Protein AF-A0A1V2RD43-F1 (afdb_monomer_lite)

Secondary structure (DSSP, 8-state):
-PPPHHHHHHHHHHHHHSS-TT-EEEEETTEEEETTTTEEHHHHHHHHHHHTSS---HHHHHT-HHHHHHHHHHHHHHHHHHHHHHHHHHHHHHS-GGGGG--PEETTEEEHHHHHHHHHHHHHHS-TTTSGGG---------------HHHHHHHTTS-HHHHHH-HHHHHHHHHHHHTT--HHHHHHHHHHSHHHHHS-HHHHHHHHHHHH-HHHHHHHHHHHHHHHHHHHHHHT-TT--HHHHHHHHHHHHTT---HHHHHHHHHTT---BTTB--THHHHHHHHHHHHHHHTT----HHHHHHHHHHHHTTSS-HHHHHHHHHHHHHHHTGGGHHHHHTT--HHHHHHHHHHHHHHHHT--GGG--TTT-HHHHHHHH--TTSPPPPHHHHHHHHHTSTTGGGSHHHHHHHHHHHHHHHHHTTS--

Radius of gyration: 42.92 Å; chains: 1; bounding box: 103×57×120 Å

Structure (mmCIF, N/CA/C/O backbone):
data_AF-A0A1V2RD43-F1
#
_entry.id   AF-A0A1V2RD43-F1
#
loop_
_atom_site.group_PDB
_atom_site.id
_atom_site.type_symbol
_atom_site.label_atom_id
_atom_site.label_alt_id
_atom_site.label_comp_id
_atom_site.label_asym_id
_atom_site.label_entity_id
_atom_site.label_seq_id
_atom_site.pdbx_PDB_ins_code
_atom_site.Cartn_x
_atom_site.Cartn_y
_atom_site.Cartn_z
_atom_site.occupancy
_atom_site.B_iso_or_equiv
_atom_site.auth_seq_id
_atom_site.auth_comp_id
_atom_site.auth_asym_id
_atom_site.auth_atom_id
_atom_site.pdbx_PDB_model_num
ATOM 1 N N . MET A 1 1 ? -44.936 -37.702 46.315 1.00 57.03 1 MET A N 1
ATOM 2 C CA . MET A 1 1 ? -45.041 -36.290 46.750 1.00 57.03 1 MET A CA 1
ATOM 3 C C . MET A 1 1 ? -44.892 -35.386 45.538 1.00 57.03 1 MET A C 1
ATOM 5 O O . MET A 1 1 ? -44.078 -35.695 44.676 1.00 57.03 1 MET A O 1
ATOM 9 N N . ALA A 1 2 ? -45.685 -34.318 45.440 1.00 78.88 2 ALA A N 1
ATOM 10 C CA . ALA A 1 2 ? -45.526 -33.329 44.375 1.00 78.88 2 ALA A CA 1
ATOM 11 C C . ALA A 1 2 ? -44.247 -32.501 44.610 1.00 78.88 2 ALA A C 1
ATOM 13 O O . ALA A 1 2 ? -43.992 -32.081 45.736 1.00 78.88 2 ALA A O 1
ATOM 14 N N . ILE A 1 3 ? -43.444 -32.287 43.562 1.00 87.56 3 ILE A N 1
ATOM 15 C CA . ILE A 1 3 ? -42.228 -31.458 43.619 1.00 87.56 3 ILE A CA 1
ATOM 16 C C . ILE A 1 3 ? -42.636 -29.996 43.838 1.00 87.56 3 ILE A C 1
ATOM 18 O O . ILE A 1 3 ? -43.467 -29.464 43.102 1.00 87.56 3 ILE A O 1
ATOM 22 N N . THR A 1 4 ? -42.036 -29.335 44.825 1.00 93.19 4 THR A N 1
ATOM 23 C CA . THR A 1 4 ? -42.222 -27.898 45.066 1.00 93.19 4 THR A CA 1
ATOM 24 C C . THR A 1 4 ? -41.357 -27.057 44.123 1.00 93.19 4 THR A C 1
ATOM 26 O O . THR A 1 4 ? -40.334 -27.516 43.610 1.00 93.19 4 THR A O 1
ATOM 29 N N . PHE A 1 5 ? -41.728 -25.789 43.920 1.00 90.81 5 PHE A N 1
ATOM 30 C CA . PHE A 1 5 ? -40.916 -24.873 43.113 1.00 90.81 5 PHE A CA 1
ATOM 31 C C . PHE A 1 5 ? -39.503 -24.684 43.686 1.00 90.81 5 PHE A C 1
ATOM 33 O O . PHE A 1 5 ? -38.558 -24.584 42.914 1.00 90.81 5 PHE A O 1
ATOM 40 N N . GLU A 1 6 ? -39.333 -24.682 45.012 1.00 91.25 6 GLU A N 1
ATOM 41 C CA . GLU A 1 6 ? -38.007 -24.527 45.631 1.00 91.25 6 GLU A CA 1
ATOM 42 C C . GLU A 1 6 ? -37.110 -25.743 45.377 1.00 91.25 6 GLU A C 1
ATOM 44 O O . GLU A 1 6 ? -35.952 -25.581 44.997 1.00 91.25 6 GLU A O 1
ATOM 49 N N . GLN A 1 7 ? -37.657 -26.959 45.487 1.00 91.94 7 GLN A N 1
ATOM 50 C CA . GLN A 1 7 ? -36.938 -28.184 45.119 1.00 91.94 7 GLN A CA 1
ATOM 51 C C . GLN A 1 7 ? -36.533 -28.169 43.640 1.00 91.94 7 GLN A C 1
ATOM 53 O O . GLN A 1 7 ? -35.406 -28.515 43.294 1.00 91.94 7 GLN A O 1
ATOM 58 N N . PHE A 1 8 ? -37.431 -27.726 42.759 1.00 95.19 8 PHE A N 1
ATOM 59 C CA . PHE A 1 8 ? -37.140 -27.579 41.335 1.00 95.19 8 PHE A CA 1
ATOM 60 C C . PHE A 1 8 ? -36.074 -26.516 41.049 1.00 95.19 8 PHE A C 1
ATOM 62 O O . PHE A 1 8 ? -35.150 -26.759 40.277 1.00 95.19 8 PHE A O 1
ATOM 69 N N . PHE A 1 9 ? -36.174 -25.348 41.679 1.00 94.19 9 PHE A N 1
ATOM 70 C CA . PHE A 1 9 ? -35.239 -24.243 41.493 1.00 94.19 9 PHE A CA 1
ATOM 71 C C . PHE A 1 9 ? -33.820 -24.627 41.937 1.00 94.19 9 PHE A C 1
ATOM 73 O O . PHE A 1 9 ? -32.858 -24.408 41.198 1.00 94.19 9 PHE A O 1
ATOM 80 N N . ALA A 1 10 ? -33.703 -25.296 43.088 1.00 88.81 10 ALA A N 1
ATOM 81 C CA . ALA A 1 10 ? -32.446 -25.867 43.561 1.00 88.81 10 ALA A CA 1
ATOM 82 C C . ALA A 1 10 ? -31.910 -26.961 42.617 1.00 88.81 10 ALA A C 1
ATOM 84 O O . ALA A 1 10 ? -30.711 -27.006 42.337 1.00 88.81 10 ALA A O 1
ATOM 85 N N . ALA A 1 11 ? -32.786 -27.809 42.068 1.00 92.50 11 ALA A N 1
ATOM 86 C CA . ALA A 1 11 ? -32.390 -28.840 41.113 1.00 92.50 11 ALA A CA 1
ATOM 87 C C . ALA A 1 11 ? -31.818 -28.267 39.808 1.00 92.50 11 ALA A C 1
ATOM 89 O O . ALA A 1 11 ? -30.848 -28.819 39.290 1.00 92.50 11 ALA A O 1
ATOM 90 N N . ILE A 1 12 ? -32.357 -27.148 39.303 1.00 96.06 12 ILE A N 1
ATOM 91 C CA . ILE A 1 12 ? -31.787 -26.453 38.138 1.00 96.06 12 ILE A CA 1
ATOM 92 C C . ILE A 1 12 ? -30.367 -25.968 38.453 1.00 96.06 12 ILE A C 1
ATOM 94 O O . ILE A 1 12 ? -29.452 -26.260 37.693 1.00 96.06 12 ILE A O 1
ATOM 98 N N . ALA A 1 13 ? -30.141 -25.298 39.587 1.00 91.25 13 ALA A N 1
ATOM 99 C CA . ALA A 1 13 ? -28.796 -24.840 39.962 1.00 91.25 13 ALA A CA 1
ATOM 100 C C . ALA A 1 13 ? -27.775 -25.988 40.078 1.00 91.25 13 ALA A C 1
ATOM 102 O O . ALA A 1 13 ? -26.621 -25.865 39.650 1.00 91.25 13 ALA A O 1
ATOM 103 N N . GLN A 1 14 ? -28.203 -27.119 40.647 1.00 86.56 14 GLN A N 1
ATOM 104 C CA . GLN A 1 14 ? -27.378 -28.319 40.759 1.00 86.56 14 GLN A CA 1
ATOM 105 C C . GLN A 1 14 ? -27.040 -28.895 39.377 1.00 86.56 14 GLN A C 1
ATOM 107 O O . GLN A 1 14 ? -25.880 -29.209 39.120 1.00 86.56 14 GLN A O 1
ATOM 112 N N . GLN A 1 15 ? -28.037 -29.019 38.497 1.00 91.38 15 GLN A N 1
ATOM 113 C CA . GLN A 1 15 ? -27.883 -29.583 37.155 1.00 91.38 15 GLN A CA 1
ATOM 114 C C . GLN A 1 15 ? -27.031 -28.695 36.235 1.00 91.38 15 GLN A C 1
ATOM 116 O O . GLN A 1 15 ? -26.248 -29.220 35.448 1.00 91.38 15 GLN A O 1
ATOM 121 N N . GLU A 1 16 ? -27.192 -27.373 36.315 1.00 87.62 16 GLU A N 1
ATOM 122 C CA . GLU A 1 16 ? -26.570 -26.420 35.389 1.00 87.62 16 GLU A CA 1
ATOM 123 C C . GLU A 1 16 ? -25.089 -26.172 35.688 1.00 87.62 16 GLU A C 1
ATOM 125 O O . GLU A 1 16 ? -24.267 -26.098 34.775 1.00 87.62 16 GLU A O 1
ATOM 130 N N . SER A 1 17 ? -24.711 -26.037 36.963 1.00 87.00 17 SER A N 1
ATOM 131 C CA . SER A 1 17 ? -23.317 -25.715 37.301 1.00 87.00 17 SER A CA 1
ATOM 132 C C . SER A 1 17 ? -22.784 -26.334 38.589 1.00 87.00 17 SER A C 1
ATOM 134 O O . SER A 1 17 ? -21.618 -26.096 38.936 1.00 87.00 17 SER A O 1
ATOM 136 N N . GLY A 1 18 ? -23.605 -27.111 39.301 1.00 81.75 18 GLY A N 1
ATOM 137 C CA . GLY A 1 18 ? -23.295 -27.557 40.657 1.00 81.75 18 GLY A CA 1
ATOM 138 C C . GLY A 1 18 ? -23.283 -26.397 41.656 1.00 81.75 18 GLY A C 1
ATOM 139 O O . GLY A 1 18 ? -22.400 -26.335 42.504 1.00 81.75 18 GLY A O 1
ATOM 140 N N . ASN A 1 19 ? -24.227 -25.454 41.536 1.00 82.31 19 ASN A N 1
ATOM 141 C CA . ASN A 1 19 ? -24.380 -24.273 42.402 1.00 82.31 19 ASN A CA 1
ATOM 142 C C . ASN A 1 19 ? -23.276 -23.195 42.317 1.00 82.31 19 ASN A C 1
ATOM 144 O O . ASN A 1 19 ? -23.190 -22.326 43.186 1.00 82.31 19 ASN A O 1
ATOM 148 N N . ARG A 1 20 ? -22.441 -23.192 41.274 1.00 76.69 20 ARG A N 1
ATOM 149 C CA . ARG A 1 20 ? -21.313 -22.251 41.142 1.00 76.69 20 ARG A CA 1
ATOM 150 C C . ARG A 1 20 ? -21.719 -20.944 40.457 1.00 76.69 20 ARG A C 1
ATOM 152 O O . ARG A 1 20 ? -22.006 -20.938 39.261 1.00 76.69 20 ARG A O 1
ATOM 159 N N . TYR A 1 21 ? -21.670 -19.823 41.182 1.00 76.56 21 TYR A N 1
ATOM 160 C CA . TYR A 1 21 ? -21.991 -18.483 40.651 1.00 76.56 21 TYR A CA 1
ATOM 161 C C . TYR A 1 21 ? -20.994 -17.950 39.616 1.00 76.56 21 TYR A C 1
ATOM 163 O O . TYR A 1 21 ? -21.361 -17.110 38.802 1.00 76.56 21 TYR A O 1
ATOM 171 N N . ASN A 1 22 ? -19.757 -18.445 39.618 1.00 79.12 22 ASN A N 1
ATOM 172 C CA . ASN A 1 22 ? -18.700 -18.059 38.681 1.00 79.12 22 ASN A CA 1
ATOM 173 C C . ASN A 1 22 ? -18.552 -19.032 37.495 1.00 79.12 22 ASN A C 1
ATOM 175 O O . ASN A 1 22 ? -17.579 -18.945 36.749 1.00 79.12 22 ASN A O 1
ATOM 179 N N . ALA A 1 23 ? -19.485 -19.974 37.314 1.00 75.00 23 ALA A N 1
ATOM 180 C CA . ALA A 1 23 ? -19.407 -20.949 36.233 1.00 75.00 23 ALA A CA 1
ATOM 181 C C . ALA A 1 23 ? -19.591 -20.296 34.857 1.00 75.00 23 ALA A C 1
ATOM 183 O O . ALA A 1 23 ? -20.536 -19.541 34.628 1.00 75.00 23 ALA A O 1
ATOM 184 N N . VAL A 1 24 ? -18.718 -20.648 33.916 1.00 85.00 24 VAL A N 1
ATOM 185 C CA . VAL A 1 24 ? -18.815 -20.237 32.513 1.00 85.00 24 VAL A CA 1
ATOM 186 C C . VAL A 1 24 ? -18.937 -21.491 31.660 1.00 85.00 24 VAL A C 1
ATOM 188 O O . VAL A 1 24 ? -18.033 -22.325 31.641 1.00 85.00 24 VAL A O 1
ATOM 191 N N . GLY A 1 25 ? -20.073 -21.629 30.985 1.00 77.00 25 GLY A N 1
ATOM 192 C CA . GLY A 1 25 ? -20.389 -22.788 30.162 1.00 77.00 25 GLY A CA 1
ATOM 193 C C . GLY A 1 25 ? -19.704 -22.778 28.794 1.00 77.00 25 GLY A C 1
ATOM 194 O O . GLY A 1 25 ? -19.036 -21.800 28.416 1.00 77.00 25 GLY A O 1
ATOM 195 N N . PRO A 1 26 ? -19.885 -23.860 28.016 1.00 74.06 26 PRO A N 1
ATOM 196 C CA . PRO A 1 26 ? -19.388 -23.941 26.651 1.00 74.06 26 PRO A CA 1
ATOM 197 C C . PRO A 1 26 ? -20.049 -22.889 25.749 1.00 74.06 26 PRO A C 1
ATOM 199 O O . PRO A 1 26 ? -21.160 -22.414 25.997 1.00 74.06 26 PRO A O 1
ATOM 202 N N . GLN A 1 27 ? -19.354 -22.524 24.673 1.00 79.62 27 GLN A N 1
ATOM 203 C CA . GLN A 1 27 ? -19.938 -21.710 23.611 1.00 79.62 27 GLN A CA 1
ATOM 204 C C . GLN A 1 27 ? -20.939 -22.564 22.827 1.00 79.62 27 GLN A C 1
ATOM 206 O O . GLN A 1 27 ? -20.577 -23.617 22.307 1.00 79.62 27 GLN A O 1
ATOM 211 N N . THR A 1 28 ? -22.181 -22.098 22.708 1.00 71.81 28 THR A N 1
ATOM 212 C CA . THR A 1 28 ? -23.201 -22.730 21.859 1.00 71.81 28 THR A CA 1
ATOM 213 C C . THR A 1 28 ? -23.517 -21.839 20.659 1.00 71.81 28 THR A C 1
ATOM 215 O O . THR A 1 28 ? -23.167 -20.656 20.641 1.00 71.81 28 THR A O 1
ATOM 218 N N . ARG A 1 29 ? -24.266 -22.361 19.680 1.00 70.62 29 ARG A N 1
ATOM 219 C CA . ARG A 1 29 ? -24.803 -21.552 18.567 1.00 70.62 29 ARG A CA 1
ATOM 220 C C . ARG A 1 29 ? -25.735 -20.412 19.012 1.00 70.62 29 ARG A C 1
ATOM 222 O O . ARG A 1 29 ? -26.013 -19.520 18.224 1.00 70.62 29 ARG A O 1
ATOM 229 N N . TYR A 1 30 ? -26.217 -20.449 20.256 1.00 64.75 30 TYR A N 1
ATOM 230 C CA . TYR A 1 30 ? -27.111 -19.449 20.848 1.00 64.75 30 TYR A CA 1
ATOM 231 C C . TYR A 1 30 ? -26.396 -18.512 21.833 1.00 64.75 30 TYR A C 1
ATOM 233 O O . TYR A 1 30 ? -27.034 -17.687 22.483 1.00 64.75 30 TYR A O 1
ATOM 241 N N . GLY A 1 31 ? -25.072 -18.635 21.953 1.00 71.81 31 GLY A N 1
ATOM 242 C CA . GLY A 1 31 ? -24.242 -17.862 22.871 1.00 71.81 31 GLY A CA 1
ATOM 243 C C . GLY A 1 31 ? -23.650 -18.699 24.005 1.00 71.81 31 GLY A C 1
ATOM 244 O O . GLY A 1 31 ? -23.892 -19.904 24.123 1.00 71.81 31 GLY A O 1
ATOM 245 N N . ARG A 1 32 ? -22.837 -18.039 24.832 1.00 85.94 32 ARG A N 1
ATOM 246 C CA . ARG A 1 32 ? -22.186 -18.623 26.011 1.00 85.94 32 ARG A CA 1
ATOM 247 C C . ARG A 1 32 ? -23.101 -18.554 27.228 1.00 85.94 32 ARG A C 1
ATOM 249 O O . ARG A 1 32 ? -23.788 -17.551 27.409 1.00 85.94 32 ARG A O 1
ATOM 256 N N . ALA A 1 33 ? -23.089 -19.591 28.056 1.00 84.94 33 ALA A N 1
ATOM 257 C CA . ALA A 1 33 ? -23.846 -19.652 29.303 1.00 84.94 33 ALA A CA 1
ATOM 258 C C . ALA A 1 33 ? -23.038 -19.128 30.503 1.00 84.94 33 ALA A C 1
ATOM 260 O O . ALA A 1 33 ? -21.834 -19.381 30.602 1.00 84.94 33 ALA A O 1
ATOM 261 N N . TYR A 1 34 ? -23.700 -18.417 31.419 1.00 89.81 34 TYR A N 1
ATOM 262 C CA . TYR A 1 34 ? -23.065 -17.770 32.570 1.00 89.81 34 TYR A CA 1
ATOM 263 C C . TYR A 1 34 ? -23.788 -18.058 33.885 1.00 89.81 34 TYR A C 1
ATOM 265 O O . TYR A 1 34 ? -25.019 -18.036 33.972 1.00 89.81 34 TYR A O 1
ATOM 273 N N . GLY A 1 35 ? -22.988 -18.240 34.931 1.00 90.31 35 GLY A N 1
ATOM 274 C CA . GLY A 1 35 ? -23.423 -18.265 36.315 1.00 90.31 35 GLY A CA 1
ATOM 275 C C . GLY A 1 35 ? -24.040 -19.582 36.770 1.00 90.31 35 GLY A C 1
ATOM 276 O O . GLY A 1 35 ? -24.057 -20.588 36.054 1.00 90.31 35 GLY A O 1
ATOM 277 N N . LYS A 1 36 ? -24.579 -19.542 37.989 1.00 91.50 36 LYS A N 1
ATOM 278 C CA . LYS A 1 36 ? -25.175 -20.661 38.729 1.00 91.50 36 LYS A CA 1
ATOM 279 C C . LYS A 1 36 ? -26.263 -21.399 37.949 1.00 91.50 36 LYS A C 1
ATOM 281 O O . LYS A 1 36 ? -26.411 -22.604 38.092 1.00 91.50 36 LYS A O 1
ATOM 286 N N . TYR A 1 37 ? -26.984 -20.671 37.104 1.00 95.94 37 TYR A N 1
ATOM 287 C CA . TYR A 1 37 ? -28.115 -21.180 36.333 1.00 95.94 37 TYR A CA 1
ATOM 288 C C . TYR A 1 37 ? -27.834 -21.258 34.824 1.00 95.94 37 TYR A C 1
ATOM 290 O O . TYR A 1 37 ? -28.749 -21.533 34.060 1.00 95.94 37 TYR A O 1
ATOM 298 N N . GLN A 1 38 ? -26.594 -20.995 34.384 1.00 93.94 38 GLN A N 1
ATOM 299 C CA . GLN A 1 38 ? -26.185 -21.088 32.973 1.00 93.94 38 GLN A CA 1
ATOM 300 C C . GLN A 1 38 ? -27.053 -20.252 32.007 1.00 93.94 38 GLN A C 1
ATOM 302 O O . GLN A 1 38 ? -27.425 -20.685 30.917 1.00 93.94 38 GLN A O 1
ATOM 307 N N . VAL A 1 39 ? -27.343 -18.998 32.369 1.00 93.44 39 VAL A N 1
ATOM 308 C CA . VAL A 1 39 ? -28.118 -18.090 31.506 1.00 93.44 39 VAL A CA 1
ATOM 309 C C . VAL A 1 39 ? -27.290 -17.704 30.278 1.00 93.44 39 VAL A C 1
ATOM 311 O O . VAL A 1 39 ? -26.158 -17.235 30.404 1.00 93.44 39 VAL A O 1
ATOM 314 N N . LEU A 1 40 ? -27.855 -17.883 29.082 1.00 85.94 40 LEU A N 1
ATOM 315 C CA . LEU A 1 40 ? -27.195 -17.532 27.822 1.00 85.94 40 LEU A CA 1
ATOM 316 C C . LEU A 1 40 ? -26.994 -16.018 27.682 1.00 85.94 40 LEU A C 1
ATOM 318 O O . LEU A 1 40 ? -27.910 -15.242 27.951 1.00 85.94 40 LEU A O 1
ATOM 322 N N . ALA A 1 41 ? -25.827 -15.608 27.179 1.00 87.00 41 ALA A N 1
ATOM 323 C CA . ALA A 1 41 ? -25.424 -14.207 27.035 1.00 87.00 41 ALA A CA 1
ATOM 324 C C . ALA A 1 41 ? -26.503 -13.289 26.421 1.00 87.00 41 ALA A C 1
ATOM 326 O O . ALA A 1 41 ? -26.758 -12.229 26.997 1.00 87.00 41 ALA A O 1
ATOM 327 N N . PRO A 1 42 ? -27.195 -13.676 25.326 1.00 84.38 42 PRO A N 1
ATOM 328 C CA . PRO A 1 42 ? -28.234 -12.834 24.728 1.00 84.38 42 PRO A CA 1
ATOM 329 C C . PRO A 1 42 ? -29.457 -12.603 25.630 1.00 84.38 42 PRO A C 1
ATOM 331 O O . PRO A 1 42 ? -30.149 -11.600 25.478 1.00 84.38 42 PRO A O 1
ATOM 334 N N . ASN A 1 43 ? -29.719 -13.501 26.586 1.00 87.69 43 ASN A N 1
ATOM 335 C CA . ASN A 1 43 ? -30.843 -13.398 27.519 1.00 87.69 43 ASN A CA 1
ATOM 336 C C . ASN A 1 43 ? -30.522 -12.536 28.744 1.00 87.69 43 ASN A C 1
ATOM 338 O O . ASN A 1 43 ? -31.441 -12.002 29.365 1.00 87.69 43 ASN A O 1
ATOM 342 N N . ILE A 1 44 ? -29.240 -12.390 29.095 1.00 87.56 44 ILE A N 1
ATOM 343 C CA . ILE A 1 44 ? -28.816 -11.729 30.333 1.00 87.56 44 ILE A CA 1
ATOM 344 C C . ILE A 1 44 ? -29.345 -10.298 30.391 1.00 87.56 44 ILE A C 1
ATOM 346 O O . ILE A 1 44 ? -30.020 -9.951 31.356 1.00 87.56 44 ILE A O 1
ATOM 350 N N . GLY A 1 45 ? -29.119 -9.486 29.358 1.00 84.50 45 GLY A N 1
ATOM 351 C CA . GLY A 1 45 ? -29.572 -8.092 29.337 1.00 84.50 45 GLY A CA 1
ATOM 352 C C . GLY A 1 45 ? -31.095 -7.947 29.498 1.00 84.50 45 GLY A C 1
ATOM 353 O O . GLY A 1 45 ? -31.553 -7.349 30.476 1.00 84.50 45 GLY A O 1
ATOM 354 N N . PRO A 1 46 ? -31.909 -8.545 28.606 1.00 80.25 46 PRO A N 1
ATOM 355 C CA . PRO A 1 46 ? -33.366 -8.482 28.706 1.00 80.25 46 PRO A CA 1
ATOM 356 C C . PRO A 1 46 ? -33.924 -9.027 30.028 1.00 80.25 46 PRO A C 1
ATOM 358 O O . PRO A 1 46 ? -34.828 -8.427 30.607 1.00 80.25 46 PRO A O 1
ATOM 361 N N . TRP A 1 47 ? -33.399 -10.147 30.535 1.00 88.62 47 TRP A N 1
ATOM 362 C CA . TRP A 1 47 ? -33.952 -10.768 31.742 1.00 88.62 47 TRP A CA 1
ATOM 363 C C . TRP A 1 47 ? -33.529 -10.045 33.014 1.00 88.62 47 TRP A C 1
ATOM 365 O O . TRP A 1 47 ? -34.343 -9.897 33.921 1.00 88.62 47 TRP A O 1
ATOM 375 N N . THR A 1 48 ? -32.297 -9.546 33.089 1.00 84.44 48 THR A N 1
ATOM 376 C CA . THR A 1 48 ? -31.876 -8.705 34.220 1.00 84.44 48 THR A CA 1
ATOM 377 C C . THR A 1 48 ? -32.666 -7.400 34.248 1.00 84.44 48 THR A C 1
ATOM 379 O O . THR A 1 48 ? -33.117 -6.991 35.315 1.00 84.44 48 THR A O 1
ATOM 382 N N . LYS A 1 49 ? -32.973 -6.802 33.087 1.00 77.75 49 LYS A N 1
ATOM 383 C CA . LYS A 1 49 ? -33.897 -5.660 33.018 1.00 77.75 49 LYS A CA 1
ATOM 384 C C . LYS A 1 49 ? -35.257 -5.993 33.633 1.00 77.75 49 LYS A C 1
ATOM 386 O O . LYS A 1 49 ? -35.778 -5.197 34.404 1.00 77.75 49 LYS A O 1
ATOM 391 N N . GLN A 1 50 ? -35.799 -7.167 33.319 1.00 75.75 50 GLN A N 1
ATOM 392 C CA . GLN A 1 50 ? -37.119 -7.587 33.784 1.00 75.75 50 GLN A CA 1
ATOM 393 C C . GLN A 1 50 ? -37.160 -7.960 35.274 1.00 75.75 50 GLN A C 1
ATOM 395 O O . GLN A 1 50 ? -38.076 -7.544 35.973 1.00 75.75 50 GLN A O 1
ATOM 400 N N . TYR A 1 51 ? -36.211 -8.764 35.757 1.00 76.94 51 TYR A N 1
ATOM 401 C CA . TYR A 1 51 ? -36.295 -9.392 37.085 1.00 76.94 51 TYR A CA 1
ATOM 402 C C . TYR A 1 51 ? -35.349 -8.794 38.123 1.00 76.94 51 TYR A C 1
ATOM 404 O O . TYR A 1 51 ? -35.572 -8.955 39.317 1.00 76.94 51 TYR A O 1
ATOM 412 N N . TYR A 1 52 ? -34.297 -8.109 37.680 1.00 80.75 52 TYR A N 1
ATOM 413 C CA . TYR A 1 52 ? -33.338 -7.425 38.548 1.00 80.75 52 TYR A CA 1
ATOM 414 C C . TYR A 1 52 ? -33.488 -5.891 38.487 1.00 80.75 52 TYR A C 1
ATOM 416 O O . TYR A 1 52 ? -32.870 -5.172 39.265 1.00 80.75 52 TYR A O 1
ATOM 424 N N . GLY A 1 53 ? -34.321 -5.378 37.574 1.00 65.00 53 GLY A N 1
ATOM 425 C CA . GLY A 1 53 ? -34.636 -3.953 37.433 1.00 65.00 53 GLY A CA 1
ATOM 426 C C . GLY A 1 53 ? -33.672 -3.162 36.543 1.00 65.00 53 GLY A C 1
ATOM 427 O O . GLY A 1 53 ? -33.897 -1.979 36.301 1.00 65.00 53 GLY A O 1
ATOM 428 N N . ARG A 1 54 ? -32.609 -3.786 36.015 1.00 67.75 54 ARG A N 1
ATOM 429 C CA . ARG A 1 54 ? -31.666 -3.156 35.070 1.00 67.75 54 ARG A CA 1
ATOM 430 C C . ARG A 1 54 ? -30.977 -4.185 34.185 1.00 67.75 54 ARG A C 1
ATOM 432 O O . ARG A 1 54 ? -30.681 -5.284 34.638 1.00 67.75 54 ARG A O 1
ATOM 439 N N . SER A 1 55 ? -30.693 -3.807 32.941 1.00 76.38 55 SER A N 1
ATOM 440 C CA . SER A 1 55 ? -29.937 -4.652 32.013 1.00 76.38 55 SER A CA 1
ATOM 441 C C . SER A 1 55 ? -28.474 -4.736 32.449 1.00 76.38 55 SER A C 1
ATOM 443 O O . SER A 1 55 ? -27.832 -3.703 32.625 1.00 76.38 55 SER A O 1
ATOM 445 N N . LEU A 1 56 ? -27.945 -5.948 32.590 1.00 72.50 56 LEU A N 1
ATOM 446 C CA . LEU A 1 56 ? -26.535 -6.226 32.861 1.00 72.50 56 LEU A CA 1
ATOM 447 C C . LEU A 1 56 ? -25.857 -6.837 31.629 1.00 72.50 56 LEU A C 1
ATOM 449 O O . LEU A 1 56 ? -26.496 -7.514 30.822 1.00 72.50 56 LEU A O 1
ATOM 453 N N . SER A 1 57 ? -24.547 -6.634 31.502 1.00 78.00 57 SER A N 1
ATOM 454 C CA . SER A 1 57 ? -23.697 -7.420 30.603 1.00 78.00 57 SER A CA 1
ATOM 455 C C . SER A 1 57 ? -23.465 -8.830 31.158 1.00 78.00 57 SER A C 1
ATOM 457 O O . SER A 1 57 ? -23.702 -9.099 32.338 1.00 78.00 57 SER A O 1
ATOM 459 N N . ALA A 1 58 ? -22.949 -9.739 30.328 1.00 78.00 58 ALA A N 1
ATOM 460 C CA . ALA A 1 58 ? -22.658 -11.105 30.762 1.00 78.00 58 ALA A CA 1
ATOM 461 C C . ALA A 1 58 ? -21.665 -11.164 31.934 1.00 78.00 58 ALA A C 1
ATOM 463 O O . ALA A 1 58 ? -21.872 -11.921 32.879 1.00 78.00 58 ALA A O 1
ATOM 464 N N . GLN A 1 59 ? -20.634 -10.314 31.917 1.00 68.25 59 GLN A N 1
ATOM 465 C CA . GLN A 1 59 ? -19.648 -10.259 32.995 1.00 68.25 59 GLN A CA 1
ATOM 466 C C . GLN A 1 59 ? -20.221 -9.631 34.273 1.00 68.25 59 GLN A C 1
ATOM 468 O O . GLN A 1 59 ? -19.962 -10.122 35.369 1.00 68.25 59 GLN A O 1
ATOM 473 N N . GLN A 1 60 ? -21.041 -8.582 34.142 1.00 68.44 60 GLN A N 1
ATOM 474 C CA . GLN A 1 60 ? -21.731 -7.968 35.282 1.00 68.44 60 GLN A CA 1
ATOM 475 C C . GLN A 1 60 ? -22.692 -8.953 35.949 1.00 68.44 60 GLN A C 1
ATOM 477 O O . GLN A 1 60 ? -22.767 -9.020 37.170 1.00 68.44 60 GLN A O 1
ATOM 482 N N . PHE A 1 61 ? -23.407 -9.740 35.149 1.00 82.06 61 PHE A N 1
ATOM 483 C CA . PHE A 1 61 ? -24.280 -10.797 35.639 1.00 82.06 61 PHE A CA 1
ATOM 484 C C . PHE A 1 61 ? -23.501 -11.938 36.305 1.00 82.06 61 PHE A C 1
ATOM 486 O O . PHE A 1 61 ? -23.880 -12.387 37.385 1.00 82.06 61 PHE A O 1
ATOM 493 N N . LEU A 1 62 ? -22.381 -12.375 35.715 1.00 79.25 62 LEU A N 1
ATOM 494 C CA . LEU A 1 62 ? -21.521 -13.413 36.295 1.00 79.25 62 LEU A CA 1
ATOM 495 C C . LEU A 1 62 ? -20.991 -13.011 37.682 1.00 79.25 62 LEU A C 1
ATOM 497 O O . LEU A 1 62 ? -20.954 -13.832 38.592 1.00 79.25 62 LEU A O 1
ATOM 501 N N . ASN A 1 63 ? -20.656 -11.734 37.858 1.00 75.88 63 ASN A N 1
ATOM 502 C CA . ASN A 1 63 ? -20.133 -11.196 39.113 1.00 75.88 63 ASN A CA 1
ATOM 503 C C . ASN A 1 63 ? -21.228 -10.779 40.116 1.00 75.88 63 ASN A C 1
ATOM 505 O O . ASN A 1 63 ? -20.909 -10.218 41.161 1.00 75.88 63 ASN A O 1
ATOM 509 N N . ASN A 1 64 ? -22.510 -11.022 39.822 1.00 79.25 64 ASN A N 1
ATOM 510 C CA . ASN A 1 64 ? -23.627 -10.559 40.645 1.00 79.25 64 ASN A CA 1
ATOM 511 C C . ASN A 1 64 ? -24.564 -11.718 41.033 1.00 79.25 64 ASN A C 1
ATOM 513 O O . ASN A 1 64 ? -25.557 -11.967 40.342 1.00 79.25 64 ASN A O 1
ATOM 517 N N . PRO A 1 65 ? -24.285 -12.414 42.155 1.00 83.44 65 PRO A N 1
ATOM 518 C CA . PRO A 1 65 ? -25.119 -13.513 42.642 1.00 83.44 65 PRO A CA 1
ATOM 519 C C . PRO A 1 65 ? -26.599 -13.138 42.784 1.00 83.44 65 PRO A C 1
ATOM 521 O O . PRO A 1 65 ? -27.468 -13.910 42.391 1.00 83.44 65 PRO A O 1
ATOM 524 N N . GLN A 1 66 ? -26.899 -11.925 43.256 1.00 81.88 66 GLN A N 1
ATOM 525 C CA . GLN A 1 66 ? -28.273 -11.452 43.431 1.00 81.88 66 GLN A CA 1
ATOM 526 C C . GLN A 1 66 ? -29.024 -11.342 42.095 1.00 81.88 66 GLN A C 1
ATOM 528 O O . GLN A 1 66 ? -30.187 -11.733 42.004 1.00 81.88 66 GLN A O 1
ATOM 533 N N . ALA A 1 67 ? -28.368 -10.845 41.044 1.00 79.38 67 ALA A N 1
ATOM 534 C CA . ALA A 1 67 ? -28.960 -10.772 39.713 1.00 79.38 67 ALA A CA 1
ATOM 535 C C . ALA A 1 67 ? -29.186 -12.165 39.114 1.00 79.38 67 ALA A C 1
ATOM 537 O O . ALA A 1 67 ? -30.213 -12.386 38.472 1.00 79.38 67 ALA A O 1
ATOM 538 N N . GLN A 1 68 ? -28.266 -13.109 39.347 1.00 94.75 68 GLN A N 1
ATOM 539 C CA . GLN A 1 68 ? -28.434 -14.501 38.919 1.00 94.75 68 GLN A CA 1
ATOM 540 C C . GLN A 1 68 ? -29.647 -15.150 39.583 1.00 94.75 68 GLN A C 1
ATOM 542 O O . GLN A 1 68 ? -30.475 -15.736 38.884 1.00 94.75 68 GLN A O 1
ATOM 547 N N . GLU A 1 69 ? -29.787 -14.985 40.900 1.00 90.56 69 GLU A N 1
ATOM 548 C CA . GLU A 1 69 ? -30.939 -15.475 41.658 1.00 90.56 69 GLU A CA 1
ATOM 549 C C . GLU A 1 69 ? -32.246 -14.841 41.171 1.00 90.56 69 GLU A C 1
ATOM 551 O O . GLU A 1 69 ? -33.188 -15.554 40.831 1.00 90.56 69 GLU A O 1
ATOM 556 N N . ALA A 1 70 ? -32.300 -13.511 41.052 1.00 85.56 70 ALA A N 1
ATOM 557 C CA . ALA A 1 70 ? -33.505 -12.797 40.632 1.00 85.56 70 ALA A CA 1
ATOM 558 C C . ALA A 1 70 ? -33.968 -13.211 39.224 1.00 85.56 70 ALA A C 1
ATOM 560 O O . ALA A 1 70 ? -35.143 -13.524 39.013 1.00 85.56 70 ALA A O 1
ATOM 561 N N . VAL A 1 71 ? -33.037 -13.268 38.265 1.00 93.62 71 VAL A N 1
ATOM 562 C CA . VAL A 1 71 ? -33.322 -13.658 36.879 1.00 93.62 71 VAL A CA 1
ATOM 563 C C . VAL A 1 71 ? -33.790 -15.098 36.781 1.00 93.62 71 VAL A C 1
ATOM 565 O O . VAL A 1 71 ? -34.830 -15.359 36.170 1.00 93.62 71 VAL A O 1
ATOM 568 N N . ALA A 1 72 ? -33.036 -16.031 37.363 1.00 94.06 72 ALA A N 1
ATOM 569 C CA . ALA A 1 72 ? -33.370 -17.441 37.273 1.00 94.06 72 ALA A CA 1
ATOM 570 C C . ALA A 1 72 ? -34.701 -17.716 37.973 1.00 94.06 72 ALA A C 1
ATOM 572 O O . ALA A 1 72 ? -35.585 -18.332 37.380 1.00 94.06 72 ALA A O 1
ATOM 573 N N . ARG A 1 73 ? -34.892 -17.189 39.188 1.00 93.06 73 ARG A N 1
ATOM 574 C CA . ARG A 1 73 ? -36.115 -17.393 39.970 1.00 93.06 73 ARG A CA 1
ATOM 575 C C . ARG A 1 73 ? -37.329 -16.820 39.256 1.00 93.06 73 ARG A C 1
ATOM 577 O O . ARG A 1 73 ? -38.321 -17.526 39.096 1.00 93.06 73 ARG A O 1
ATOM 584 N N . GLY A 1 74 ? -37.245 -15.584 38.767 1.00 82.69 74 GLY A N 1
ATOM 585 C CA . GLY A 1 74 ? -38.341 -14.940 38.048 1.00 82.69 74 GLY A CA 1
ATOM 586 C C . GLY A 1 74 ? -38.718 -15.678 36.762 1.00 82.69 74 GLY A C 1
ATOM 587 O O . GLY A 1 74 ? -39.892 -15.988 36.533 1.00 82.69 74 GLY A O 1
ATOM 588 N N . LYS A 1 75 ? -37.721 -16.039 35.944 1.00 90.88 75 LYS A N 1
ATOM 589 C CA . LYS A 1 75 ? -37.967 -16.710 34.664 1.00 90.88 75 LYS A CA 1
ATOM 590 C C . LYS A 1 75 ? -38.455 -18.150 34.836 1.00 90.88 75 LYS A C 1
ATOM 592 O O . LYS A 1 75 ? -39.430 -18.536 34.191 1.00 90.88 75 LYS A O 1
ATOM 597 N N . LEU A 1 76 ? -37.838 -18.927 35.728 1.00 91.56 76 LEU A N 1
ATOM 598 C CA . LEU A 1 76 ? -38.264 -20.296 36.026 1.00 91.56 76 LEU A CA 1
ATOM 599 C C . LEU A 1 76 ? -39.639 -20.323 36.688 1.00 91.56 76 LEU A C 1
ATOM 601 O O . LEU A 1 76 ? -40.430 -21.202 36.362 1.00 91.56 76 LEU A O 1
ATOM 605 N N . ARG A 1 77 ? -39.976 -19.352 37.550 1.00 87.81 77 ARG A N 1
ATOM 606 C CA . ARG A 1 77 ? -41.326 -19.244 38.128 1.00 87.81 77 ARG A CA 1
ATOM 607 C C . ARG A 1 77 ? -42.372 -18.959 37.054 1.00 87.81 77 ARG A C 1
ATOM 609 O O . ARG A 1 77 ? -43.439 -19.565 37.076 1.00 87.81 77 ARG A O 1
ATOM 616 N N . SER A 1 78 ? -42.055 -18.101 36.083 1.00 83.50 78 SER A N 1
ATOM 617 C CA . SER A 1 78 ? -42.925 -17.846 34.928 1.00 83.50 78 SER A CA 1
ATOM 618 C C . SER A 1 78 ? -43.183 -19.119 34.109 1.00 83.50 78 SER A C 1
ATOM 620 O O . SER A 1 78 ? -44.333 -19.414 33.783 1.00 83.50 78 SER A O 1
ATOM 622 N N . TYR A 1 79 ? -42.146 -19.913 33.826 1.00 87.88 79 TYR A N 1
ATOM 623 C CA . TYR A 1 79 ? -42.309 -21.193 33.132 1.00 87.88 79 TYR A CA 1
ATOM 624 C C . TYR A 1 79 ? -43.054 -22.235 33.966 1.00 87.88 79 TYR A C 1
ATOM 626 O O . TYR A 1 79 ? -43.932 -22.916 33.441 1.00 87.88 79 TYR A O 1
ATOM 634 N N . TRP A 1 80 ? -42.740 -22.333 35.256 1.00 88.88 80 TRP A N 1
ATOM 635 C CA . TRP A 1 80 ? -43.389 -23.247 36.191 1.00 88.88 80 TRP A CA 1
ATOM 636 C C . TRP A 1 80 ? -44.893 -23.007 36.255 1.00 88.88 80 TRP A C 1
ATOM 638 O O . TRP A 1 80 ? -45.671 -23.942 36.092 1.00 88.88 80 TRP A O 1
ATOM 648 N N . ASN A 1 81 ? -45.307 -21.750 36.426 1.00 84.06 81 ASN A N 1
ATOM 649 C CA . ASN A 1 81 ? -46.720 -21.390 36.511 1.00 84.06 81 ASN A CA 1
ATOM 650 C C . ASN A 1 81 ? -47.488 -21.739 35.226 1.00 84.06 81 ASN A C 1
ATOM 652 O O . ASN A 1 81 ? -48.683 -22.005 35.291 1.00 84.06 81 ASN A O 1
ATOM 656 N N . LYS A 1 82 ? -46.819 -21.731 34.064 1.00 78.56 82 LYS A N 1
ATOM 657 C CA . LYS A 1 82 ? -47.460 -21.974 32.766 1.00 78.56 82 LYS A CA 1
ATOM 658 C C . LYS A 1 82 ? -47.441 -23.442 32.330 1.00 78.56 82 LYS A C 1
ATOM 660 O O . LYS A 1 82 ? -48.360 -23.871 31.643 1.00 78.56 82 LYS A O 1
ATOM 665 N N . TYR A 1 83 ? -46.404 -24.197 32.690 1.00 87.50 83 TYR A N 1
ATOM 666 C CA . TYR A 1 83 ? -46.155 -25.532 32.127 1.00 87.50 83 TYR A CA 1
ATOM 667 C C . TYR A 1 83 ? -45.879 -26.622 33.176 1.00 87.50 83 TYR A C 1
ATOM 669 O O . TYR A 1 83 ? -45.586 -27.765 32.818 1.00 87.50 83 TYR A O 1
ATOM 677 N N . GLY A 1 84 ? -45.916 -26.280 34.465 1.00 89.25 84 GLY A N 1
ATOM 678 C CA . GLY A 1 84 ? -45.481 -27.160 35.547 1.00 89.25 84 GLY A CA 1
ATOM 679 C C . GLY A 1 84 ? -43.984 -27.492 35.486 1.00 89.25 84 GLY A C 1
ATOM 680 O O . GLY A 1 84 ? -43.243 -27.008 34.628 1.00 89.25 84 GLY A O 1
ATOM 681 N N . ALA A 1 85 ? -43.524 -28.351 36.398 1.00 93.00 85 ALA A N 1
ATOM 682 C CA . ALA A 1 85 ? -42.106 -28.696 36.556 1.00 93.00 85 ALA A CA 1
ATOM 683 C C . ALA A 1 85 ? -41.450 -29.209 35.265 1.00 93.00 85 ALA A C 1
ATOM 685 O O . ALA A 1 85 ? -40.372 -28.769 34.863 1.00 93.00 85 ALA A O 1
ATOM 686 N N . ARG A 1 86 ? -42.128 -30.150 34.602 1.00 92.62 86 ARG A N 1
ATOM 687 C CA . ARG A 1 86 ? -41.599 -30.877 33.445 1.00 92.62 86 ARG A CA 1
ATOM 688 C C . ARG A 1 86 ? -41.470 -29.965 32.224 1.00 92.62 86 ARG A C 1
ATOM 690 O O . ARG A 1 86 ? -40.417 -29.928 31.590 1.00 92.62 86 ARG A O 1
ATOM 697 N N . GLY A 1 87 ? -42.509 -29.180 31.937 1.00 85.12 87 GLY A N 1
ATOM 698 C CA . GLY A 1 87 ? -42.479 -28.201 30.853 1.00 85.12 87 GLY A CA 1
ATOM 699 C C . GLY A 1 87 ? -41.536 -27.029 31.139 1.00 85.12 87 GLY A C 1
ATOM 700 O O . GLY A 1 87 ? -40.879 -26.544 30.220 1.00 85.12 87 GLY A O 1
ATOM 701 N N . ALA A 1 88 ? -41.384 -26.620 32.405 1.00 91.88 88 ALA A N 1
ATOM 702 C CA . ALA A 1 88 ? -40.432 -25.580 32.788 1.00 91.88 88 ALA A CA 1
ATOM 703 C C . ALA A 1 88 ? -38.972 -25.994 32.566 1.00 91.88 88 ALA A C 1
ATOM 705 O O . ALA A 1 88 ? -38.212 -25.211 31.998 1.00 91.88 88 ALA A O 1
ATOM 706 N N . ALA A 1 89 ? -38.593 -27.227 32.927 1.00 91.38 89 ALA A N 1
ATOM 707 C CA . ALA A 1 89 ? -37.268 -27.767 32.608 1.00 91.38 89 ALA A CA 1
ATOM 708 C C . ALA A 1 89 ? -37.029 -27.833 31.089 1.00 91.38 89 ALA A C 1
ATOM 710 O O . ALA A 1 89 ? -35.970 -27.432 30.610 1.00 91.38 89 ALA A O 1
ATOM 711 N N . SER A 1 90 ? -38.030 -28.271 30.315 1.00 87.06 90 SER A N 1
ATOM 712 C CA . SER A 1 90 ? -37.930 -28.322 28.849 1.00 87.06 90 SER A CA 1
ATOM 713 C C . SER A 1 90 ? -37.746 -26.932 28.236 1.00 87.06 90 SER A C 1
ATOM 715 O O . SER A 1 90 ? -36.903 -26.749 27.356 1.00 87.06 90 SER A O 1
ATOM 717 N N . ALA A 1 91 ? -38.496 -25.936 28.717 1.00 84.88 91 ALA A N 1
ATOM 718 C CA . ALA A 1 91 ? -38.381 -24.551 28.270 1.00 84.88 91 ALA A CA 1
ATOM 719 C C . ALA A 1 91 ? -37.040 -23.915 28.660 1.00 84.88 91 ALA A C 1
ATOM 721 O O . ALA A 1 91 ? -36.493 -23.146 27.873 1.00 84.88 91 ALA A O 1
ATOM 722 N N . TRP A 1 92 ? -36.501 -24.238 29.839 1.00 92.12 92 TRP A N 1
ATOM 723 C CA . TRP A 1 92 ? -35.190 -23.755 30.277 1.00 92.12 92 TRP A CA 1
ATOM 724 C C . TRP A 1 92 ? -34.061 -24.282 29.386 1.00 92.12 92 TRP A C 1
ATOM 726 O O . TRP A 1 92 ? -33.245 -23.501 28.907 1.00 92.12 92 TRP A O 1
ATOM 736 N N . TYR A 1 93 ? -34.073 -25.585 29.093 1.00 86.88 93 TYR A N 1
ATOM 737 C CA . TYR A 1 93 ? -33.009 -26.246 28.336 1.00 86.88 93 TYR A CA 1
ATOM 738 C C . TYR A 1 93 ? -33.080 -26.015 26.821 1.00 86.88 93 TYR A C 1
ATOM 740 O O . TYR A 1 93 ? -32.059 -25.836 26.164 1.00 86.88 93 TYR A O 1
ATOM 748 N N . SER A 1 94 ? -34.288 -26.033 26.245 1.00 81.81 94 SER A N 1
ATOM 749 C CA . SER A 1 94 ? -34.480 -26.041 24.783 1.00 81.81 94 SER A CA 1
ATOM 750 C C . SER A 1 94 ? -35.195 -24.811 24.225 1.00 81.81 94 SER A C 1
ATOM 752 O O . SER A 1 94 ? -35.318 -24.669 23.010 1.00 81.81 94 SER A O 1
ATOM 754 N N . GLY A 1 95 ? -35.734 -23.948 25.089 1.00 82.94 95 GLY A N 1
ATOM 755 C CA . GLY A 1 95 ? -36.637 -22.868 24.688 1.00 82.94 95 GLY A CA 1
ATOM 756 C C . GLY A 1 95 ? -38.048 -23.332 24.302 1.00 82.94 95 GLY A C 1
ATOM 757 O O . GLY A 1 95 ? -38.916 -22.485 24.102 1.00 82.94 95 GLY A O 1
ATOM 758 N N . ASN A 1 96 ? -38.316 -24.644 24.233 1.00 79.56 96 ASN A N 1
ATOM 759 C CA . ASN A 1 96 ? -39.625 -25.189 23.878 1.00 79.56 96 ASN A CA 1
ATOM 760 C C . ASN A 1 96 ? -40.194 -26.072 25.012 1.00 79.56 96 ASN A C 1
ATOM 762 O O . ASN A 1 96 ? -39.664 -27.155 25.277 1.00 79.56 96 ASN A O 1
ATOM 766 N N . PRO A 1 97 ? -41.287 -25.661 25.680 1.00 81.44 97 PRO A N 1
ATOM 767 C CA . PRO A 1 97 ? -41.888 -26.427 26.777 1.00 81.44 97 PRO A CA 1
ATOM 768 C C . PRO A 1 97 ? -42.471 -27.779 26.335 1.00 81.44 97 PRO A C 1
ATOM 770 O O . PRO A 1 97 ? -42.528 -28.708 27.137 1.00 81.44 97 PRO A O 1
ATOM 773 N N . ASN A 1 98 ? -42.865 -27.924 25.065 1.00 84.75 98 ASN A N 1
ATOM 774 C CA . ASN A 1 98 ? -43.571 -29.109 24.569 1.00 84.75 98 ASN A CA 1
ATOM 775 C C . ASN A 1 98 ? -42.624 -30.266 24.212 1.00 84.75 98 ASN A C 1
ATOM 777 O O . ASN A 1 98 ? -43.060 -31.408 24.092 1.00 84.75 98 ASN A O 1
ATOM 781 N N . LEU A 1 99 ? -41.314 -30.017 24.113 1.00 83.75 99 LEU A N 1
ATOM 782 C CA . LEU A 1 99 ? -40.314 -31.032 23.751 1.00 83.75 99 LEU A CA 1
ATOM 783 C C . LEU A 1 99 ? -39.822 -31.891 24.927 1.00 83.75 99 LEU A C 1
ATOM 785 O O . LEU A 1 99 ? -38.888 -32.672 24.768 1.00 83.75 99 LEU A O 1
ATOM 789 N N . HIS A 1 100 ? -40.476 -31.806 26.084 1.00 84.94 100 HIS A N 1
ATOM 790 C CA . HIS A 1 100 ? -40.139 -32.522 27.318 1.00 84.94 100 HIS A CA 1
ATOM 791 C C . HIS A 1 100 ? -40.039 -34.061 27.208 1.00 84.94 100 HIS A C 1
ATOM 793 O O . HIS A 1 100 ? -39.440 -34.693 28.075 1.00 84.94 100 HIS A O 1
ATOM 799 N N . MET A 1 101 ? -40.597 -34.668 26.155 1.00 81.94 101 MET A N 1
ATOM 800 C CA . MET A 1 101 ? -40.510 -36.110 25.867 1.00 81.94 101 MET A CA 1
ATOM 801 C C . MET A 1 101 ? -39.566 -36.449 24.700 1.00 81.94 101 MET A C 1
ATOM 803 O O . MET A 1 101 ? -39.420 -37.617 24.349 1.00 81.94 101 MET A O 1
ATOM 807 N N . SER A 1 102 ? -38.897 -35.456 24.108 1.00 81.50 102 SER A N 1
ATOM 808 C CA . SER A 1 102 ? -37.986 -35.661 22.979 1.00 81.50 102 SER A CA 1
ATOM 809 C C . SER A 1 102 ? -36.722 -36.408 23.405 1.00 81.50 102 SER A C 1
ATOM 811 O O . SER A 1 102 ? -35.932 -35.920 24.218 1.00 81.50 102 SER A O 1
ATOM 813 N N . THR A 1 103 ? -36.508 -37.585 22.817 1.00 87.56 103 THR A N 1
ATOM 814 C CA . THR A 1 103 ? -35.345 -38.455 23.050 1.00 87.56 103 THR A CA 1
ATOM 815 C C . THR A 1 103 ? -34.154 -38.134 22.145 1.00 87.56 103 THR A C 1
ATOM 817 O O . THR A 1 103 ? -33.091 -38.727 22.308 1.00 87.56 103 THR A O 1
ATOM 820 N N . ARG A 1 104 ? -34.283 -37.164 21.228 1.00 77.19 104 ARG A N 1
ATOM 821 C CA . ARG A 1 104 ? -33.195 -36.750 20.332 1.00 77.19 104 ARG A CA 1
ATOM 822 C C . ARG A 1 104 ? -32.102 -36.004 21.105 1.00 77.19 104 ARG A C 1
ATOM 824 O O . ARG A 1 104 ? -32.361 -34.943 21.681 1.00 77.19 104 ARG A O 1
ATOM 831 N N . SER A 1 105 ? -30.883 -36.538 21.077 1.00 73.94 105 SER A N 1
ATOM 832 C CA . SER A 1 105 ? -29.698 -35.914 21.681 1.00 73.94 105 SER A CA 1
ATOM 833 C C . SER A 1 105 ? -29.413 -34.530 21.097 1.00 73.94 105 SER A C 1
ATOM 835 O O . SER A 1 105 ? -29.651 -34.284 19.910 1.00 73.94 105 SER A O 1
ATOM 837 N N . GLN A 1 106 ? -28.909 -33.625 21.936 1.00 70.56 106 GLN A N 1
ATOM 838 C CA . GLN A 1 106 ? -28.487 -32.288 21.526 1.00 70.56 106 GLN A CA 1
ATOM 839 C C . GLN A 1 106 ? -26.977 -32.267 21.252 1.00 70.56 106 GLN A C 1
ATOM 841 O O . GLN A 1 106 ? -26.218 -33.070 21.790 1.00 70.56 106 GLN A O 1
ATOM 846 N N . SER A 1 107 ? -26.523 -31.345 20.402 1.00 58.31 107 SER A N 1
ATOM 847 C CA . SER A 1 107 ? -25.092 -31.180 20.118 1.00 58.31 107 SER A CA 1
ATOM 848 C C . SER A 1 107 ? -24.341 -30.819 21.404 1.00 58.31 107 SER A C 1
ATOM 850 O O . SER A 1 107 ? -24.501 -29.710 21.909 1.00 58.31 107 SER A O 1
ATOM 852 N N . GLY A 1 108 ? -23.530 -31.745 21.926 1.00 63.12 108 GLY A N 1
ATOM 853 C CA . GLY A 1 108 ? -22.757 -31.552 23.158 1.00 63.12 108 GLY A CA 1
ATOM 854 C C . GLY A 1 108 ? -23.551 -31.703 24.462 1.00 63.12 108 GLY A C 1
ATOM 855 O O . GLY A 1 108 ? -23.085 -31.231 25.495 1.00 63.12 108 GLY A O 1
ATOM 856 N N . GLY A 1 109 ? -24.733 -32.335 24.444 1.00 68.88 109 GLY A N 1
ATOM 857 C CA . GLY A 1 109 ? -25.555 -32.516 25.645 1.00 68.88 109 GLY A CA 1
ATOM 858 C C . GLY A 1 109 ? -26.589 -33.649 25.553 1.00 68.88 109 GLY A C 1
ATOM 859 O O . GLY A 1 109 ? -26.771 -34.247 24.489 1.00 68.88 109 GLY A O 1
ATOM 860 N N . PRO A 1 110 ? -27.272 -33.971 26.669 1.00 78.19 110 PRO A N 1
ATOM 861 C CA . PRO A 1 110 ? -28.299 -35.012 26.701 1.00 78.19 110 PRO A CA 1
ATOM 862 C C . PRO A 1 110 ? -29.495 -34.678 25.793 1.00 78.19 110 PRO A C 1
ATOM 864 O O . PRO A 1 110 ? -29.655 -33.563 25.296 1.00 78.19 110 PRO A O 1
ATOM 867 N N . SER A 1 111 ? -30.379 -35.654 25.579 1.00 82.69 111 SER A N 1
ATOM 868 C CA . SER A 1 111 ? -31.695 -35.368 25.001 1.00 82.69 111 SER A CA 1
ATOM 869 C C . SER A 1 111 ? -32.514 -34.466 25.928 1.00 82.69 111 SER A C 1
ATOM 871 O O . SER A 1 111 ? -32.276 -34.421 27.137 1.00 82.69 111 SER A O 1
ATOM 873 N N . ILE A 1 112 ? -33.512 -33.763 25.383 1.00 84.19 112 ILE A N 1
ATOM 874 C CA . ILE A 1 112 ? -34.375 -32.876 26.182 1.00 84.19 112 ILE A CA 1
ATOM 875 C C . ILE A 1 112 ? -35.100 -33.687 27.263 1.00 84.19 112 ILE A C 1
ATOM 877 O O . ILE A 1 112 ? -35.116 -33.280 28.422 1.00 84.19 112 ILE A O 1
ATOM 881 N N . LYS A 1 113 ? -35.607 -34.879 26.917 1.00 86.50 113 LYS A N 1
ATOM 882 C CA . LYS A 1 113 ? -36.177 -35.818 27.890 1.00 86.50 113 LYS A CA 1
ATOM 883 C C . LYS A 1 113 ? -35.158 -36.210 28.962 1.00 86.50 113 LYS A C 1
ATOM 885 O O . LYS A 1 113 ? -35.490 -36.188 30.140 1.00 86.50 113 LYS A O 1
ATOM 890 N N . GLY A 1 114 ? -33.921 -36.528 28.570 1.00 86.31 114 GLY A N 1
ATOM 891 C CA . GLY A 1 114 ? -32.855 -36.894 29.506 1.00 86.31 114 GLY A CA 1
ATOM 892 C C . GLY A 1 114 ? -32.517 -35.777 30.499 1.00 86.31 114 GLY A C 1
ATOM 893 O O . GLY A 1 114 ? -32.416 -36.033 31.697 1.00 86.31 114 GLY A O 1
ATOM 894 N N . TYR A 1 115 ? -32.409 -34.531 30.025 1.00 89.81 115 TYR A N 1
ATOM 895 C CA . TYR A 1 115 ? -32.211 -33.361 30.887 1.00 89.81 115 TYR A CA 1
ATOM 896 C C . TYR A 1 115 ? -33.387 -33.171 31.860 1.00 89.81 115 TYR A C 1
ATOM 898 O O . TYR A 1 115 ? -33.184 -33.042 33.067 1.00 89.81 115 TYR A O 1
ATOM 906 N N . VAL A 1 116 ? -34.622 -33.206 31.348 1.00 93.25 116 VAL A N 1
ATOM 907 C CA . VAL A 1 116 ? -35.847 -33.020 32.142 1.00 93.25 116 VAL A CA 1
ATOM 908 C C . VAL A 1 116 ? -35.981 -34.095 33.222 1.00 93.25 116 VAL A C 1
ATOM 910 O O . VAL A 1 116 ? -36.230 -33.769 34.383 1.00 93.25 116 VAL A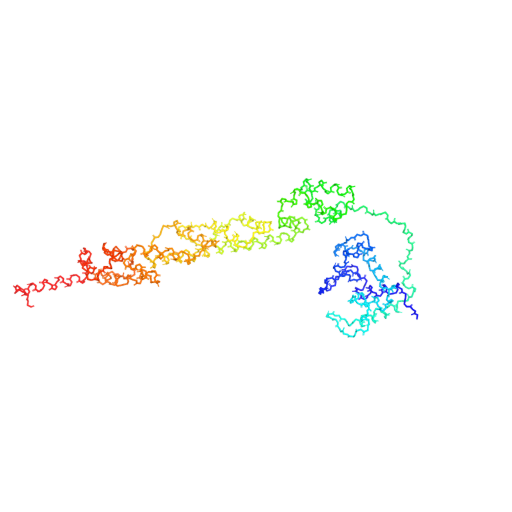 O 1
ATOM 913 N N . ASP A 1 117 ? -35.778 -35.365 32.866 1.00 91.56 117 ASP A N 1
ATOM 914 C CA . ASP A 1 117 ? -35.829 -36.486 33.807 1.00 91.56 117 ASP A CA 1
ATOM 915 C C . ASP A 1 117 ? -34.757 -36.341 34.903 1.00 91.56 117 ASP A C 1
ATOM 917 O O . ASP A 1 117 ? -35.038 -36.606 36.073 1.00 91.56 117 ASP A O 1
ATOM 921 N N . SER A 1 118 ? -33.556 -35.854 34.558 1.00 91.31 118 SER A N 1
ATOM 922 C CA . SER A 1 118 ? -32.494 -35.581 35.536 1.00 91.31 118 SER A CA 1
ATOM 923 C C . SER A 1 118 ? -32.896 -34.496 36.537 1.00 91.31 118 SER A C 1
ATOM 925 O O . SER A 1 118 ? -32.802 -34.724 37.742 1.00 91.31 118 SER A O 1
ATOM 927 N N . VAL A 1 119 ? -33.411 -33.353 36.066 1.00 95.06 119 VAL A N 1
ATOM 928 C CA . VAL A 1 119 ? -33.856 -32.249 36.937 1.00 95.06 119 VAL A CA 1
ATOM 929 C C . VAL A 1 119 ? -34.964 -32.704 37.885 1.00 95.06 119 VAL A C 1
ATOM 931 O O . VAL A 1 119 ? -34.902 -32.425 39.081 1.00 95.06 119 VAL A O 1
ATOM 934 N N . LEU A 1 120 ? -35.966 -33.433 37.385 1.00 93.56 120 LEU A N 1
ATOM 935 C CA . LEU A 1 120 ? -37.072 -33.908 38.222 1.00 93.56 120 LEU A CA 1
ATOM 936 C C . LEU A 1 120 ? -36.616 -34.944 39.253 1.00 93.56 120 LEU A C 1
ATOM 938 O O . LEU A 1 120 ? -37.068 -34.904 40.397 1.00 93.56 120 LEU A O 1
ATOM 942 N N . ARG A 1 121 ? -35.689 -35.832 38.877 1.00 93.25 121 ARG A N 1
ATOM 943 C CA . ARG A 1 121 ? -35.076 -36.789 39.802 1.00 93.25 121 ARG A CA 1
ATOM 944 C C . ARG A 1 121 ? -34.301 -36.070 40.905 1.00 93.25 121 ARG A C 1
ATOM 946 O O . ARG A 1 121 ? -34.529 -36.373 42.074 1.00 93.25 121 ARG A O 1
ATOM 953 N N . ILE A 1 122 ? -33.457 -35.090 40.558 1.00 91.38 122 ILE A N 1
ATOM 954 C CA . ILE A 1 122 ? -32.735 -34.260 41.540 1.00 91.38 122 ILE A CA 1
ATOM 955 C C . ILE A 1 122 ? -33.736 -33.571 42.472 1.00 91.38 122 ILE A C 1
ATOM 957 O O . ILE A 1 122 ? -33.611 -33.690 43.686 1.00 91.38 122 ILE A O 1
ATOM 961 N N . ALA A 1 123 ? -34.772 -32.930 41.926 1.00 92.00 123 ALA A N 1
ATOM 962 C CA . ALA A 1 123 ? -35.774 -32.221 42.716 1.00 92.00 123 ALA A CA 1
ATOM 963 C C . ALA A 1 123 ? -36.521 -33.143 43.697 1.00 92.00 123 ALA A C 1
ATOM 965 O O . ALA A 1 123 ? -36.755 -32.759 44.840 1.00 92.00 123 ALA A O 1
ATOM 966 N N . SER A 1 124 ? -36.855 -34.371 43.283 1.00 90.62 124 SER A N 1
ATOM 967 C CA . SER A 1 124 ? -37.511 -35.361 44.151 1.00 90.62 124 SER A CA 1
ATOM 968 C C . SER A 1 124 ? -36.618 -35.897 45.277 1.00 90.62 124 SER A C 1
ATOM 970 O O . SER A 1 124 ? -37.138 -36.324 46.303 1.00 90.62 124 SER A O 1
ATOM 972 N N . GLY A 1 125 ? -35.291 -35.856 45.099 1.00 87.12 125 GLY A N 1
ATOM 973 C CA . GLY A 1 125 ? -34.309 -36.273 46.104 1.00 87.12 125 GLY A CA 1
ATOM 974 C C . GLY A 1 125 ? -33.935 -35.184 47.116 1.00 87.12 125 GLY A C 1
ATOM 975 O O . GLY A 1 125 ? -33.249 -35.473 48.093 1.00 87.12 125 GLY A O 1
ATOM 976 N N . ILE A 1 126 ? -34.369 -33.935 46.910 1.00 82.56 126 ILE A N 1
ATOM 977 C CA . ILE A 1 126 ? -34.152 -32.838 47.861 1.00 82.56 126 ILE A CA 1
ATOM 978 C C . ILE A 1 126 ? -35.221 -32.935 48.957 1.00 82.56 126 ILE A C 1
ATOM 980 O O . ILE A 1 126 ? -36.383 -32.594 48.730 1.00 82.56 126 ILE A O 1
ATOM 984 N N . ASN A 1 127 ? -34.846 -33.396 50.154 1.00 72.06 127 ASN A N 1
ATOM 985 C CA . ASN A 1 127 ? -35.744 -33.443 51.312 1.00 72.06 127 ASN A CA 1
ATOM 986 C C . ASN A 1 127 ? -36.275 -32.037 51.645 1.00 72.06 127 ASN A C 1
ATOM 988 O O . ASN A 1 127 ? -35.505 -31.086 51.755 1.00 72.06 127 ASN A O 1
ATOM 992 N N . ALA A 1 128 ? -37.590 -31.899 51.851 1.00 52.72 128 ALA A N 1
ATOM 993 C CA . ALA A 1 128 ? -38.236 -30.603 52.098 1.00 52.72 128 ALA A CA 1
ATOM 994 C C . ALA A 1 128 ? -37.632 -29.830 53.297 1.00 52.72 128 ALA A C 1
ATOM 996 O O . ALA A 1 128 ? -37.646 -28.603 53.299 1.00 52.72 128 ALA A O 1
ATOM 997 N N . GLY A 1 129 ? -37.025 -30.537 54.261 1.00 43.88 129 GLY A N 1
ATOM 998 C CA . GLY A 1 129 ? -36.346 -29.950 55.421 1.00 43.88 129 GLY A CA 1
ATOM 999 C C . GLY A 1 129 ? -34.944 -29.373 55.164 1.00 43.88 129 GLY A C 1
ATOM 1000 O O . GLY A 1 129 ? -34.491 -28.557 55.958 1.00 43.88 129 GLY A O 1
ATOM 1001 N N . SER A 1 130 ? -34.254 -29.728 54.070 1.00 42.16 130 SER A N 1
ATOM 1002 C CA . SER A 1 130 ? -32.917 -29.186 53.748 1.00 42.16 130 SER A CA 1
ATOM 1003 C C . SER A 1 130 ? -32.948 -27.979 52.805 1.00 42.16 130 SER A C 1
ATOM 1005 O O . SER A 1 130 ? -31.952 -27.271 52.681 1.00 42.16 130 SER A O 1
ATOM 1007 N N . ALA A 1 131 ? -34.096 -27.692 52.181 1.00 43.72 131 ALA A N 1
ATOM 1008 C CA . ALA A 1 131 ? -34.305 -26.464 51.412 1.00 43.72 131 ALA A CA 1
ATOM 1009 C C . ALA A 1 131 ? -34.654 -25.251 52.304 1.00 43.72 131 ALA A C 1
ATOM 1011 O O . ALA A 1 131 ? -34.501 -24.110 51.872 1.00 43.72 131 ALA A O 1
ATOM 1012 N N . GLN A 1 132 ? -35.093 -25.477 53.551 1.00 38.44 132 GLN A N 1
ATOM 1013 C CA . GLN A 1 132 ? -35.502 -24.416 54.485 1.00 38.44 132 GLN A CA 1
ATOM 1014 C C . GLN A 1 132 ? -34.347 -23.758 55.260 1.00 38.44 132 GLN A C 1
ATOM 1016 O O . GLN A 1 132 ? -34.505 -22.635 55.730 1.00 38.44 132 GLN A O 1
ATOM 1021 N N . THR A 1 133 ? -33.167 -24.374 55.361 1.00 32.59 133 THR A N 1
ATOM 1022 C CA . THR A 1 133 ? -32.049 -23.855 56.180 1.00 32.59 133 THR A CA 1
ATOM 1023 C C . THR A 1 133 ? -31.235 -22.722 55.544 1.00 32.59 133 THR A C 1
ATOM 1025 O O . THR A 1 133 ? -30.272 -22.258 56.144 1.00 32.59 133 THR A O 1
ATOM 1028 N N . SER A 1 134 ? -31.635 -22.206 54.377 1.00 35.31 134 SER A N 1
ATOM 1029 C CA . SER A 1 134 ? -31.070 -20.968 53.801 1.00 35.31 134 SER A CA 1
ATOM 1030 C C . SER A 1 134 ? -32.078 -19.815 53.697 1.00 35.31 134 SER A C 1
ATOM 1032 O O . SER A 1 134 ? -31.758 -18.759 53.158 1.00 35.31 134 SER A O 1
ATOM 1034 N N . ALA A 1 135 ? -33.277 -19.984 54.266 1.00 34.56 135 ALA A N 1
ATOM 1035 C CA . ALA A 1 135 ? -34.309 -18.956 54.349 1.00 34.56 135 ALA A CA 1
ATOM 1036 C C . ALA A 1 135 ? -34.444 -18.435 55.792 1.00 34.56 135 ALA A C 1
ATOM 1038 O O . ALA A 1 135 ? -35.490 -18.580 56.420 1.00 34.56 135 ALA A O 1
ATOM 1039 N N . GLN A 1 136 ? -33.387 -17.825 56.341 1.00 29.28 136 GLN A N 1
ATOM 1040 C CA . GLN A 1 136 ? -33.567 -16.933 57.487 1.00 29.28 136 GLN A CA 1
ATOM 1041 C C . GLN A 1 136 ? -34.135 -15.612 56.977 1.00 29.28 136 GLN A C 1
ATOM 1043 O O . GLN A 1 136 ? -33.485 -14.865 56.247 1.00 29.28 136 GLN A O 1
ATOM 1048 N N . ALA A 1 137 ? -35.385 -15.369 57.361 1.00 30.27 137 ALA A N 1
ATOM 1049 C CA . ALA A 1 137 ? -36.099 -14.125 57.180 1.00 30.27 137 ALA A CA 1
ATOM 1050 C C . ALA A 1 137 ? -35.324 -12.970 57.832 1.00 30.27 137 ALA A C 1
ATOM 1052 O O . ALA A 1 137 ? -35.482 -12.676 59.012 1.00 30.27 137 ALA A O 1
ATOM 1053 N N . THR A 1 138 ? -34.504 -12.285 57.044 1.00 25.22 138 THR A N 1
ATOM 1054 C CA . THR A 1 138 ? -34.380 -10.841 57.198 1.00 25.22 138 THR A CA 1
ATOM 1055 C C . THR A 1 138 ? -35.615 -10.258 56.529 1.00 25.22 138 THR A C 1
ATOM 1057 O O . THR A 1 138 ? -35.894 -10.526 55.361 1.00 25.22 138 THR A O 1
ATOM 1060 N N . THR A 1 139 ? -36.406 -9.511 57.287 1.00 24.41 139 THR A N 1
ATOM 1061 C CA . THR A 1 139 ? -37.381 -8.571 56.747 1.00 24.41 139 THR A CA 1
ATOM 1062 C C . THR A 1 139 ? -36.653 -7.663 55.760 1.00 24.41 139 THR A C 1
ATOM 1064 O O . THR A 1 139 ? -35.993 -6.702 56.142 1.00 24.41 139 THR A O 1
ATOM 1067 N N . TYR A 1 140 ? -36.725 -7.993 54.471 1.00 31.28 140 TYR A N 1
ATOM 1068 C CA . TYR A 1 140 ? -36.296 -7.095 53.412 1.00 31.28 140 TYR A CA 1
ATOM 1069 C C . TYR A 1 140 ? -37.348 -5.994 53.309 1.00 31.28 140 TYR A C 1
ATOM 1071 O O . TYR A 1 140 ? -38.262 -6.046 52.487 1.00 31.28 140 TYR A O 1
ATOM 1079 N N . SER A 1 141 ? -37.205 -4.976 54.158 1.00 24.53 141 SER A N 1
ATOM 1080 C CA . SER A 1 141 ? -37.508 -3.607 53.757 1.00 24.53 141 SER A CA 1
ATOM 1081 C C . SER A 1 141 ? -36.950 -3.429 52.346 1.00 24.53 141 SER A C 1
ATOM 1083 O O . SER A 1 141 ? -35.811 -3.839 52.097 1.00 24.53 141 SER A O 1
ATOM 1085 N N . ALA A 1 142 ? -37.759 -2.907 51.419 1.00 29.33 142 ALA A N 1
ATOM 1086 C CA . ALA A 1 142 ? -37.332 -2.635 50.050 1.00 29.33 142 ALA A CA 1
ATOM 1087 C C . ALA A 1 142 ? -35.920 -2.029 50.092 1.00 29.33 142 ALA A C 1
ATOM 1089 O O . ALA A 1 142 ? -35.749 -1.004 50.755 1.00 29.33 142 ALA A O 1
ATOM 1090 N N . PRO A 1 143 ? -34.895 -2.683 49.512 1.00 31.19 143 PRO A N 1
ATOM 1091 C CA . PRO A 1 143 ? -33.539 -2.200 49.668 1.00 31.19 143 PRO A CA 1
ATOM 1092 C C . PRO A 1 143 ? -33.490 -0.809 49.049 1.00 31.19 143 PRO A C 1
ATOM 1094 O O . PRO A 1 143 ? -33.754 -0.656 47.853 1.00 31.19 143 PRO A O 1
ATOM 1097 N N . GLU A 1 144 ? -33.169 0.201 49.862 1.00 28.27 144 GLU A N 1
ATOM 1098 C CA . GLU A 1 144 ? -32.639 1.448 49.334 1.00 28.27 144 GLU A CA 1
ATOM 1099 C C . GLU A 1 144 ? -31.503 1.051 48.399 1.00 28.27 144 GLU A C 1
ATOM 1101 O O . GLU A 1 144 ? -30.516 0.434 48.805 1.00 28.27 144 GLU A O 1
ATOM 1106 N N . THR A 1 145 ? -31.704 1.299 47.108 1.00 32.19 145 THR A N 1
ATOM 1107 C CA . THR A 1 145 ? -30.725 0.995 46.073 1.00 32.19 145 THR A CA 1
ATOM 1108 C C . THR A 1 145 ? -29.385 1.591 46.496 1.00 32.19 145 THR A C 1
ATOM 1110 O O . THR A 1 145 ? -29.319 2.817 46.638 1.00 32.19 145 THR A O 1
ATOM 1113 N N . PRO A 1 146 ? -28.315 0.789 46.667 1.00 35.38 146 PRO A N 1
ATOM 1114 C CA . PRO A 1 146 ? -26.980 1.343 46.814 1.00 35.38 146 PRO A CA 1
ATOM 1115 C C . PRO A 1 146 ? -26.753 2.271 45.621 1.00 35.38 146 PRO A C 1
ATOM 1117 O O . PRO A 1 146 ? -26.859 1.832 44.469 1.00 35.38 146 PRO A O 1
ATOM 1120 N N . ARG A 1 147 ? -26.535 3.569 45.872 1.00 39.69 147 ARG A N 1
ATOM 1121 C CA . ARG A 1 147 ? -26.205 4.518 44.803 1.00 39.69 147 ARG A CA 1
ATOM 1122 C C . ARG A 1 147 ? -24.976 3.960 44.087 1.00 39.69 147 ARG A C 1
ATOM 1124 O O . ARG A 1 147 ? -23.926 3.838 44.710 1.00 39.69 147 ARG A O 1
ATOM 1131 N N . MET A 1 148 ? -25.126 3.596 42.808 1.00 42.25 148 MET A N 1
ATOM 1132 C CA . MET A 1 148 ? -24.014 3.145 41.962 1.00 42.25 148 MET A CA 1
ATOM 1133 C C . MET A 1 148 ? -22.842 4.116 42.135 1.00 42.25 148 MET A C 1
ATOM 1135 O O . MET A 1 148 ? -23.050 5.333 42.094 1.00 42.25 148 MET A O 1
ATOM 1139 N N . THR A 1 149 ? -21.626 3.607 42.300 1.00 49.75 149 THR A N 1
ATOM 1140 C CA . THR A 1 149 ? -20.432 4.457 42.308 1.00 49.75 149 THR A CA 1
ATOM 1141 C C . THR A 1 149 ? -20.311 5.203 40.978 1.00 49.75 149 THR A C 1
ATOM 1143 O O . THR A 1 149 ? -20.815 4.763 39.945 1.00 49.75 149 THR A O 1
ATOM 1146 N N . VAL A 1 150 ? -19.617 6.342 40.968 1.00 47.41 150 VAL A N 1
ATOM 1147 C CA . VAL A 1 150 ? -19.430 7.148 39.746 1.00 47.41 150 VAL A CA 1
ATOM 1148 C C . VAL A 1 150 ? -18.794 6.320 38.609 1.00 47.41 150 VAL A C 1
ATOM 1150 O O . VAL A 1 150 ? -19.125 6.522 37.443 1.00 47.41 150 VAL A O 1
ATOM 1153 N N . SER A 1 151 ? -17.942 5.339 38.936 1.00 40.34 151 SER A N 1
ATOM 1154 C CA . SER A 1 151 ? -17.372 4.401 37.955 1.00 40.34 151 SER A CA 1
ATOM 1155 C C . SER A 1 151 ? -18.414 3.423 37.405 1.00 40.34 151 SER A C 1
ATOM 1157 O O . SER A 1 151 ? -18.514 3.254 36.194 1.00 40.34 151 SER A O 1
ATOM 1159 N N . GLU A 1 152 ? -19.249 2.834 38.265 1.00 45.34 152 GLU A N 1
ATOM 1160 C CA . GLU A 1 152 ? -20.329 1.927 37.845 1.00 45.34 152 GLU A CA 1
ATOM 1161 C C . GLU A 1 152 ? -21.411 2.652 37.026 1.00 45.34 152 GLU A C 1
ATOM 1163 O O . GLU A 1 152 ? -21.977 2.074 36.098 1.00 45.34 152 GLU A O 1
ATOM 1168 N N . GLN A 1 153 ? -21.669 3.934 37.315 1.00 45.88 153 GLN A N 1
ATOM 1169 C CA . GLN A 1 153 ? -22.562 4.782 36.515 1.00 45.88 153 GLN A CA 1
ATOM 1170 C C . GLN A 1 153 ? -21.981 5.046 35.119 1.00 45.88 153 GLN A C 1
ATOM 1172 O O . GLN A 1 153 ? -22.697 4.905 34.127 1.00 45.88 153 GLN A O 1
ATOM 1177 N N . ALA A 1 154 ? -20.686 5.362 35.020 1.00 44.66 154 ALA A N 1
ATOM 1178 C CA . ALA A 1 154 ? -19.989 5.522 33.740 1.00 44.66 154 ALA A CA 1
ATOM 1179 C C . ALA A 1 154 ? -20.047 4.240 32.895 1.00 44.66 154 ALA A C 1
ATOM 1181 O O . ALA A 1 154 ? -20.431 4.274 31.723 1.00 44.66 154 ALA A O 1
ATOM 1182 N N . GLU A 1 155 ? -19.768 3.095 33.512 1.00 52.00 155 GLU A N 1
ATOM 1183 C CA . GLU A 1 155 ? -19.800 1.794 32.845 1.00 52.00 155 GLU A CA 1
ATOM 1184 C C . GLU A 1 155 ? -21.212 1.391 32.399 1.00 52.00 155 GLU A C 1
ATOM 1186 O O . GLU A 1 155 ? -21.374 0.839 31.310 1.00 52.00 155 GLU A O 1
ATOM 1191 N N . SER A 1 156 ? -22.252 1.737 33.170 1.00 44.50 156 SER A N 1
ATOM 1192 C CA . SER A 1 156 ? -23.655 1.523 32.775 1.00 44.50 156 SER A CA 1
ATOM 1193 C C . SER A 1 156 ? -24.053 2.301 31.515 1.00 44.50 156 SER A C 1
ATOM 1195 O O . SER A 1 156 ? -24.937 1.886 30.766 1.00 44.50 156 SER A O 1
ATOM 1197 N N . PHE A 1 157 ? -23.366 3.412 31.255 1.00 49.09 157 PHE A N 1
ATOM 1198 C CA . PHE A 1 157 ? -23.545 4.252 30.081 1.00 49.09 157 PHE A CA 1
ATOM 1199 C C . PHE A 1 157 ? -22.677 3.830 28.892 1.00 49.09 157 PHE A C 1
ATOM 1201 O O . PHE A 1 157 ? -22.749 4.467 27.842 1.00 49.09 157 PHE A O 1
ATOM 1208 N N . GLY A 1 158 ? -21.893 2.754 29.012 1.00 49.72 158 GLY A N 1
ATOM 1209 C CA . GLY A 1 158 ? -21.059 2.233 27.927 1.00 49.72 158 GLY A CA 1
ATOM 1210 C C . GLY A 1 158 ? -19.818 3.081 27.631 1.00 49.72 158 GLY A C 1
ATOM 1211 O O . GLY A 1 158 ? -19.266 2.984 26.537 1.00 49.72 158 GLY A O 1
ATOM 1212 N N . LEU A 1 159 ? -19.381 3.918 28.579 1.00 56.66 159 LEU A N 1
ATOM 1213 C CA . LEU A 1 159 ? -18.162 4.720 28.471 1.00 56.66 159 LEU A CA 1
ATOM 1214 C C . LEU A 1 159 ? -17.284 4.525 29.709 1.00 56.66 159 LEU A C 1
ATOM 1216 O O . LEU A 1 159 ? -17.760 4.514 30.837 1.00 56.66 159 LEU A O 1
ATOM 1220 N N . ASN A 1 160 ? -15.969 4.431 29.520 1.00 65.12 160 ASN A N 1
ATOM 1221 C CA . ASN A 1 160 ? -15.045 4.421 30.651 1.00 65.12 160 ASN A CA 1
ATOM 1222 C C . ASN A 1 160 ? -14.936 5.823 31.281 1.00 65.12 160 ASN A C 1
ATOM 1224 O O . ASN A 1 160 ? -14.863 6.827 30.566 1.00 65.12 160 ASN A O 1
ATOM 1228 N N . LEU A 1 161 ? -14.833 5.901 32.611 1.00 63.72 161 LEU A N 1
ATOM 1229 C CA . LEU A 1 161 ? -14.708 7.173 33.331 1.00 63.72 161 LEU A CA 1
ATOM 1230 C C . LEU A 1 161 ? -13.481 7.996 32.891 1.00 63.72 161 LEU A C 1
ATOM 1232 O O . LEU A 1 161 ? -13.544 9.222 32.838 1.00 63.72 161 LEU A O 1
ATOM 1236 N N . ARG A 1 162 ? -12.377 7.351 32.492 1.00 63.78 162 ARG A N 1
ATOM 1237 C CA . ARG A 1 162 ? -11.197 8.036 31.936 1.00 63.78 162 ARG A CA 1
ATOM 1238 C C . ARG A 1 162 ? -11.475 8.668 30.571 1.00 63.78 162 ARG A C 1
ATOM 1240 O O . ARG A 1 162 ? -10.990 9.766 30.319 1.00 63.78 162 ARG A O 1
ATOM 1247 N N . LEU A 1 163 ? -12.280 8.024 29.720 1.00 69.62 163 LEU A N 1
ATOM 1248 C CA . LEU A 1 163 ? -12.723 8.600 28.445 1.00 69.62 163 LEU A CA 1
ATOM 1249 C C . LEU A 1 163 ? -13.636 9.804 28.687 1.00 69.62 163 LEU A C 1
ATOM 1251 O O . LEU A 1 163 ? -13.409 10.869 28.117 1.00 69.62 163 LEU A O 1
ATOM 1255 N N . ILE A 1 164 ? -14.610 9.664 29.586 1.00 76.00 164 ILE A N 1
ATOM 1256 C CA . ILE A 1 164 ? -15.499 10.761 29.987 1.00 76.00 164 ILE A CA 1
ATOM 1257 C C . ILE A 1 164 ? -14.677 11.955 30.489 1.00 76.00 164 ILE A C 1
ATOM 1259 O O . ILE A 1 164 ? -14.871 13.077 30.031 1.00 76.00 164 ILE A O 1
ATOM 1263 N N . ASN A 1 165 ? -13.701 11.711 31.366 1.00 78.94 165 ASN A N 1
ATOM 1264 C CA . ASN A 1 165 ? -12.852 12.759 31.930 1.00 78.94 165 ASN A CA 1
ATOM 1265 C C . ASN A 1 165 ? -11.861 13.370 30.923 1.00 78.94 165 ASN A C 1
ATOM 1267 O O . ASN A 1 165 ? -11.397 14.487 31.137 1.00 78.94 165 ASN A O 1
ATOM 1271 N N . SER A 1 166 ? -11.551 12.681 29.820 1.00 76.56 166 SER A N 1
ATOM 1272 C CA . SER A 1 166 ? -10.659 13.192 28.767 1.00 76.56 166 SER A CA 1
ATOM 1273 C C . SER A 1 166 ? -11.283 14.305 27.913 1.00 76.56 166 SER A C 1
ATOM 1275 O O . SER A 1 166 ? -10.567 15.018 27.211 1.00 76.56 166 SER A O 1
ATOM 1277 N N . ASN A 1 167 ? -12.609 14.486 27.969 1.00 84.81 167 ASN A N 1
ATOM 1278 C CA . ASN A 1 167 ? -13.325 15.463 27.156 1.00 84.81 167 ASN A CA 1
ATOM 1279 C C . ASN A 1 167 ? -14.353 16.240 27.994 1.00 84.81 167 ASN A C 1
ATOM 1281 O O . ASN A 1 167 ? -15.259 15.666 28.591 1.00 84.81 167 ASN A O 1
ATOM 1285 N N . LYS A 1 168 ? -14.256 17.577 27.990 1.00 90.94 168 LYS A N 1
ATOM 1286 C CA . LYS A 1 168 ? -15.129 18.450 28.797 1.00 90.94 168 LYS A CA 1
ATOM 1287 C C . LYS A 1 168 ? -16.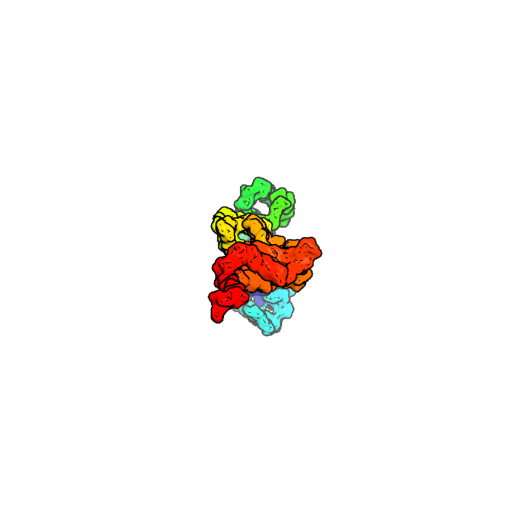619 18.315 28.448 1.00 90.94 168 LYS A C 1
ATOM 1289 O O . LYS A 1 168 ? -17.454 18.462 29.335 1.00 90.94 168 LYS A O 1
ATOM 1294 N N . GLU A 1 169 ? -16.964 18.059 27.186 1.00 91.69 169 GLU A N 1
ATOM 1295 C CA . GLU A 1 169 ? -18.351 17.859 26.744 1.00 91.69 169 GLU A CA 1
ATOM 1296 C C . GLU A 1 169 ? -18.897 16.517 27.244 1.00 91.69 169 GLU A C 1
ATOM 1298 O O . GLU A 1 169 ? -19.978 16.486 27.831 1.00 91.69 169 GLU A O 1
ATOM 1303 N N . LEU A 1 170 ? -18.122 15.435 27.098 1.00 86.06 170 LEU A N 1
ATOM 1304 C CA . LEU A 1 170 ? -18.489 14.116 27.625 1.00 86.06 170 LEU A CA 1
ATOM 1305 C C . LEU A 1 170 ? -18.635 14.140 29.146 1.00 86.06 170 LEU A C 1
ATOM 1307 O O . LEU A 1 170 ? -19.605 13.598 29.670 1.00 86.06 170 LEU A O 1
ATOM 1311 N N . LYS A 1 171 ? -17.722 14.824 29.847 1.00 87.62 171 LYS A N 1
ATOM 1312 C CA . LYS A 1 171 ? -17.809 15.016 31.295 1.00 87.62 171 LYS A CA 1
ATOM 1313 C C . LYS A 1 171 ? -19.080 15.757 31.706 1.00 87.62 171 LYS A C 1
ATOM 1315 O O . LYS A 1 171 ? -19.797 15.277 32.573 1.00 87.62 171 LYS A O 1
ATOM 1320 N N . ARG A 1 172 ? -19.404 16.882 31.061 1.00 92.62 172 ARG A N 1
ATOM 1321 C CA . ARG A 1 172 ? -20.642 17.630 31.350 1.00 92.62 172 ARG A CA 1
ATOM 1322 C C . ARG A 1 172 ? -21.895 16.802 31.075 1.00 92.62 172 ARG A C 1
ATOM 1324 O O . ARG A 1 172 ? -22.847 16.866 31.847 1.00 92.62 172 ARG A O 1
ATOM 1331 N N . LEU A 1 173 ? -21.905 16.041 29.979 1.00 87.81 173 LEU A N 1
ATOM 1332 C CA . LEU A 1 173 ? -23.011 15.146 29.650 1.00 87.81 173 LEU A CA 1
ATOM 1333 C C . LEU A 1 173 ? -23.177 14.062 30.720 1.00 87.81 173 LEU A C 1
ATOM 1335 O O . LEU A 1 173 ? -24.297 13.798 31.149 1.00 87.81 173 LEU A O 1
ATOM 1339 N N . PHE A 1 174 ? -22.067 13.470 31.156 1.00 84.88 174 PHE A N 1
ATOM 1340 C CA . PHE A 1 174 ? -22.044 12.479 32.219 1.00 84.88 174 PHE A CA 1
ATOM 1341 C C . PHE A 1 174 ? -22.548 13.057 33.541 1.00 84.88 174 PHE A C 1
ATOM 1343 O O . PHE A 1 174 ? -23.498 12.518 34.090 1.00 84.88 174 PHE A O 1
ATOM 1350 N N . ASP A 1 175 ? -22.020 14.199 33.986 1.00 88.62 175 ASP A N 1
ATOM 1351 C CA . ASP A 1 175 ? -22.448 14.866 35.223 1.00 88.62 175 ASP A CA 1
ATOM 1352 C C . ASP A 1 175 ? -23.955 15.216 35.190 1.00 88.62 175 ASP A C 1
ATOM 1354 O O . ASP A 1 175 ? -24.669 15.060 36.180 1.00 88.62 175 ASP A O 1
ATOM 1358 N N . LYS A 1 176 ? -24.483 15.632 34.027 1.00 89.12 176 LYS A N 1
ATOM 1359 C CA . LYS A 1 176 ? -25.925 15.879 33.835 1.00 89.12 176 LYS A CA 1
ATOM 1360 C C . LYS A 1 176 ? -26.751 14.591 33.899 1.00 89.12 176 LYS A C 1
ATOM 1362 O O . LYS A 1 176 ? -27.870 14.600 34.413 1.00 89.12 176 LYS A O 1
ATOM 1367 N N . ALA A 1 177 ? -26.222 13.499 33.358 1.00 78.62 177 ALA A N 1
ATOM 1368 C CA . ALA A 1 177 ? -26.884 12.204 33.339 1.00 78.62 177 ALA A CA 1
ATOM 1369 C C . ALA A 1 177 ? -26.896 11.529 34.713 1.00 78.62 177 ALA A C 1
ATOM 1371 O O . ALA A 1 177 ? -27.910 10.935 35.078 1.00 78.62 177 ALA A O 1
ATOM 1372 N N . THR A 1 178 ? -25.817 11.664 35.487 1.00 73.44 178 THR A N 1
ATOM 1373 C CA . THR A 1 178 ? -25.725 11.158 36.860 1.00 73.44 178 THR A CA 1
ATOM 1374 C C . THR A 1 178 ? -26.626 11.955 37.800 1.00 73.44 178 THR A C 1
ATOM 1376 O O . THR A 1 178 ? -27.452 11.362 38.490 1.00 73.44 178 THR A O 1
ATOM 1379 N N . ALA A 1 179 ? -26.575 13.293 37.756 1.00 77.94 179 ALA A N 1
ATOM 1380 C CA . ALA A 1 179 ? -27.459 14.150 38.551 1.00 77.94 179 ALA A CA 1
ATOM 1381 C C . ALA A 1 179 ? -28.946 13.930 38.218 1.00 77.94 179 ALA A C 1
ATOM 1383 O O . ALA A 1 179 ? -29.799 13.953 39.100 1.00 77.94 179 ALA A O 1
ATOM 1384 N N . GLY A 1 180 ? -29.260 13.688 36.942 1.00 73.94 180 GLY A N 1
ATOM 1385 C CA . GLY A 1 180 ? -30.623 13.457 36.469 1.00 73.94 180 GLY A CA 1
ATOM 1386 C C . GLY A 1 180 ? -31.099 12.003 36.511 1.00 73.94 180 GLY A C 1
ATOM 1387 O O . GLY A 1 180 ? -32.197 11.747 36.020 1.00 73.94 180 GLY A O 1
ATOM 1388 N N . SER A 1 181 ? -30.294 11.056 37.012 1.00 68.94 181 SER A N 1
ATOM 1389 C CA . SER A 1 181 ? -30.602 9.612 37.007 1.00 68.94 181 SER A CA 1
ATOM 1390 C C . SER A 1 181 ? -31.052 9.082 35.632 1.00 68.94 181 SER A C 1
ATOM 1392 O O . SER A 1 181 ? -32.067 8.397 35.504 1.00 68.94 181 SER A O 1
ATOM 1394 N N . TRP A 1 182 ? -30.341 9.454 34.562 1.00 67.44 182 TRP A N 1
ATOM 1395 C CA . TRP A 1 182 ? -30.715 9.075 33.195 1.00 67.44 182 TRP A CA 1
ATOM 1396 C C . TRP A 1 182 ? -30.585 7.568 32.962 1.00 67.44 182 TRP A C 1
ATOM 1398 O O . TRP A 1 182 ? -29.672 6.923 33.469 1.00 67.44 182 TRP A O 1
ATOM 1408 N N . SER A 1 183 ? -31.466 7.010 32.126 1.00 64.94 183 SER A N 1
ATOM 1409 C CA . SER A 1 183 ? -31.297 5.646 31.622 1.00 64.94 183 SER A CA 1
ATOM 1410 C C . SER A 1 183 ? -30.125 5.565 30.629 1.00 64.94 183 SER A C 1
ATOM 1412 O O . SER A 1 183 ? -29.833 6.560 29.952 1.00 64.94 183 SER A O 1
ATOM 1414 N N . PRO A 1 184 ? -29.490 4.387 30.460 1.00 55.34 184 PRO A N 1
ATOM 1415 C CA . PRO A 1 184 ? -28.461 4.185 29.440 1.00 55.34 184 PRO A CA 1
ATOM 1416 C C . PRO A 1 184 ? -28.911 4.568 28.027 1.00 55.34 184 PRO A C 1
ATOM 1418 O O . PRO A 1 184 ? -28.163 5.226 27.311 1.00 55.34 184 PRO A O 1
ATOM 1421 N N . ASP A 1 185 ? -30.154 4.258 27.648 1.00 55.81 185 ASP A N 1
ATOM 1422 C CA . ASP A 1 185 ? -30.703 4.606 26.330 1.00 55.81 185 ASP A CA 1
ATOM 1423 C C . ASP A 1 185 ? -30.800 6.126 26.133 1.00 55.81 185 ASP A C 1
ATOM 1425 O O . ASP A 1 185 ? -30.430 6.657 25.083 1.00 55.81 185 ASP A O 1
ATOM 1429 N N . ARG A 1 186 ? -31.238 6.854 27.171 1.00 73.94 186 ARG A N 1
ATOM 1430 C CA . ARG A 1 186 ? -31.297 8.321 27.148 1.00 73.94 186 ARG A CA 1
ATOM 1431 C C . ARG A 1 186 ? -29.899 8.925 27.077 1.00 73.94 186 ARG A C 1
ATOM 1433 O O . ARG A 1 186 ? -29.681 9.863 26.310 1.00 73.94 186 ARG A O 1
ATOM 1440 N N . PHE A 1 187 ? -28.957 8.392 27.853 1.00 73.31 187 PHE A N 1
ATOM 1441 C CA . PHE A 1 187 ? -27.564 8.818 27.795 1.00 73.31 187 PHE A CA 1
ATOM 1442 C C . PHE A 1 187 ? -26.970 8.588 26.406 1.00 73.31 187 PHE A C 1
ATOM 1444 O O . PHE A 1 187 ? -26.384 9.506 25.847 1.00 73.31 187 PHE A O 1
ATOM 1451 N N . GLN A 1 188 ? -27.174 7.412 25.811 1.00 69.25 188 GLN A N 1
ATOM 1452 C CA . GLN A 1 188 ? -26.692 7.081 24.470 1.00 69.25 188 GLN A CA 1
ATOM 1453 C C . GLN A 1 188 ? -27.307 7.986 23.394 1.00 69.25 188 GLN A C 1
ATOM 1455 O O . GLN A 1 188 ? -26.595 8.463 22.510 1.00 69.25 188 GLN A O 1
ATOM 1460 N N . ALA A 1 189 ? -28.603 8.297 23.486 1.00 69.06 189 ALA A N 1
ATOM 1461 C CA . ALA A 1 189 ? -29.249 9.257 22.593 1.00 69.06 189 ALA A CA 1
ATOM 1462 C C . ALA A 1 189 ? -28.638 10.665 22.721 1.00 69.06 189 ALA A C 1
ATOM 1464 O O . ALA A 1 189 ? -28.371 11.326 21.718 1.00 69.06 189 ALA A O 1
ATOM 1465 N N . ALA A 1 190 ? -28.359 11.117 23.944 1.00 80.19 190 ALA A N 1
ATOM 1466 C CA . ALA A 1 190 ? -27.733 12.413 24.182 1.00 80.19 190 ALA A CA 1
ATOM 1467 C C . ALA A 1 190 ? -26.244 12.441 23.793 1.00 80.19 190 ALA A C 1
ATOM 1469 O O . ALA A 1 190 ? -25.779 13.429 23.229 1.00 80.19 190 ALA A O 1
ATOM 1470 N N . LEU A 1 191 ? -25.518 11.342 24.011 1.00 79.75 191 LEU A N 1
ATOM 1471 C CA . LEU A 1 191 ? -24.137 11.147 23.579 1.00 79.75 191 LEU A CA 1
ATOM 1472 C C . LEU A 1 191 ? -24.028 11.296 22.064 1.00 79.75 191 LEU A C 1
ATOM 1474 O O . LEU A 1 191 ? -23.173 12.041 21.594 1.00 79.75 191 LEU A O 1
ATOM 1478 N N . ARG A 1 192 ? -24.940 10.677 21.303 1.00 81.00 192 ARG A N 1
ATOM 1479 C CA . ARG A 1 192 ? -24.995 10.790 19.835 1.00 81.00 192 ARG A CA 1
ATOM 1480 C C . ARG A 1 192 ? -25.187 12.222 19.333 1.00 81.00 192 ARG A C 1
ATOM 1482 O O . ARG A 1 192 ? -24.782 12.533 18.215 1.00 81.00 192 ARG A O 1
ATOM 1489 N N . ASN A 1 193 ? -25.765 13.092 20.159 1.00 87.12 193 ASN A N 1
ATOM 1490 C CA . ASN A 1 193 ? -25.979 14.500 19.836 1.00 87.12 193 ASN A CA 1
ATOM 1491 C C . ASN A 1 193 ? -24.784 15.402 20.173 1.00 87.12 193 ASN A C 1
ATOM 1493 O O . ASN A 1 193 ? -24.764 16.545 19.717 1.00 87.12 193 ASN A O 1
ATOM 1497 N N . THR A 1 194 ? -23.790 14.911 20.920 1.00 88.31 194 THR A N 1
ATOM 1498 C CA . THR A 1 194 ? -22.583 15.686 21.253 1.00 88.31 194 THR A CA 1
ATOM 1499 C C . THR A 1 194 ? -21.761 16.021 20.012 1.00 88.31 194 THR A C 1
ATOM 1501 O O . THR A 1 194 ? -21.694 15.242 19.053 1.00 88.31 194 THR A O 1
ATOM 1504 N N . LYS A 1 195 ? -21.074 17.167 20.038 1.00 89.81 195 LYS A N 1
ATOM 1505 C CA . LYS A 1 195 ? -20.106 17.533 18.999 1.00 89.81 195 LYS A CA 1
ATOM 1506 C C . LYS A 1 195 ? -18.984 16.504 18.940 1.00 89.81 195 LYS A C 1
ATOM 1508 O O . LYS A 1 195 ? -18.566 16.141 17.840 1.00 89.81 195 LYS A O 1
ATOM 1513 N N . TRP A 1 196 ? -18.537 15.987 20.087 1.00 84.38 196 TRP A N 1
ATOM 1514 C CA . TRP A 1 196 ? -17.590 14.876 20.137 1.00 84.38 196 TRP A CA 1
ATOM 1515 C C . TRP A 1 196 ? -18.082 13.685 19.307 1.00 84.38 196 TRP A C 1
ATOM 1517 O O . TRP A 1 196 ? -17.408 13.290 18.366 1.00 84.38 196 TRP A O 1
ATOM 1527 N N . TRP A 1 197 ? -19.287 13.164 19.548 1.00 81.19 197 TRP A N 1
ATOM 1528 C CA . TRP A 1 197 ? -19.774 12.011 18.784 1.00 81.19 197 TRP A CA 1
ATOM 1529 C C . TRP A 1 197 ? -19.903 12.306 17.288 1.00 81.19 197 TRP A C 1
ATOM 1531 O O . TRP A 1 197 ? -19.486 11.489 16.469 1.00 81.19 197 TRP A O 1
ATOM 1541 N N . ARG A 1 198 ? -20.443 13.475 16.925 1.00 84.50 198 ARG A N 1
ATOM 1542 C CA . ARG A 1 198 ? -20.727 13.850 15.528 1.00 84.50 198 ARG A CA 1
ATOM 1543 C C . ARG A 1 198 ? -19.478 14.200 14.715 1.00 84.50 198 ARG A C 1
ATOM 1545 O O . ARG A 1 198 ? -19.540 14.156 13.494 1.00 84.50 198 ARG A O 1
ATOM 1552 N N . SER A 1 199 ? -18.366 14.542 15.367 1.00 82.69 199 SER A N 1
ATOM 1553 C CA . SER A 1 199 ? -17.108 14.927 14.704 1.00 82.69 199 SER A CA 1
ATOM 1554 C C . SER A 1 199 ? -16.076 13.803 14.595 1.00 82.69 199 SER A C 1
ATOM 1556 O O . SER A 1 199 ? -15.099 13.954 13.868 1.00 82.69 199 SER A O 1
ATOM 1558 N N . GLN A 1 200 ? -16.256 12.693 15.313 1.00 77.75 200 GLN A N 1
ATOM 1559 C CA . GLN A 1 200 ? -15.332 11.555 15.288 1.00 77.75 200 GLN A CA 1
ATOM 1560 C C . GLN A 1 200 ? -15.894 10.438 14.395 1.00 77.75 200 GLN A C 1
ATOM 1562 O O . GLN A 1 200 ? -17.105 10.213 14.369 1.00 77.75 200 GLN A O 1
ATOM 1567 N N . SER A 1 201 ? -15.042 9.707 13.669 1.00 78.56 201 SER A N 1
ATOM 1568 C CA . SER A 1 201 ? -15.477 8.515 12.922 1.00 78.56 201 SER A CA 1
ATOM 1569 C C . SER A 1 201 ? -15.849 7.370 13.878 1.00 78.56 201 SER A C 1
ATOM 1571 O O . SER A 1 201 ? -15.449 7.372 15.044 1.00 78.56 201 SER A O 1
ATOM 1573 N N . SER A 1 202 ? -16.611 6.375 13.410 1.00 77.44 202 SER A N 1
ATOM 1574 C CA . SER A 1 202 ? -16.912 5.172 14.209 1.00 77.44 202 SER A CA 1
ATOM 1575 C C . SER A 1 202 ? -15.642 4.451 14.649 1.00 77.44 202 SER A C 1
ATOM 1577 O O . SER A 1 202 ? -15.495 4.166 15.834 1.00 77.44 202 SER A O 1
ATOM 1579 N N . THR A 1 203 ? -14.693 4.269 13.733 1.00 76.56 203 THR A N 1
ATOM 1580 C CA . THR A 1 203 ? -13.396 3.643 14.006 1.00 76.56 203 THR A CA 1
ATOM 1581 C C . THR A 1 203 ? -12.608 4.392 15.080 1.00 76.56 203 THR A C 1
ATOM 1583 O O . THR A 1 203 ? -12.062 3.779 15.995 1.00 76.56 203 THR A O 1
ATOM 1586 N N . LEU A 1 204 ? -12.609 5.729 15.040 1.00 73.56 204 LEU A N 1
ATOM 1587 C CA . LEU A 1 204 ? -11.905 6.537 16.033 1.00 73.56 204 LEU A CA 1
ATOM 1588 C C . LEU A 1 204 ? -12.569 6.434 17.407 1.00 73.56 204 LEU A C 1
ATOM 1590 O O . LEU A 1 204 ? -11.877 6.334 18.420 1.00 73.56 204 LEU A O 1
ATOM 1594 N N . ARG A 1 205 ? -13.907 6.404 17.452 1.00 78.69 205 ARG A N 1
ATOM 1595 C CA . ARG A 1 205 ? -14.648 6.177 18.700 1.00 78.69 205 ARG A CA 1
ATOM 1596 C C . ARG A 1 205 ? -14.345 4.800 19.286 1.00 78.69 205 ARG A C 1
ATOM 1598 O O . ARG A 1 205 ? -14.083 4.716 20.479 1.00 78.69 205 ARG A O 1
ATOM 1605 N N . GLU A 1 206 ? -14.332 3.746 18.475 1.00 78.06 206 GLU A N 1
ATOM 1606 C CA . GLU A 1 206 ? -13.987 2.387 18.916 1.00 78.06 206 GLU A CA 1
ATOM 1607 C C . GLU A 1 206 ? -12.550 2.306 19.442 1.00 78.06 206 GLU A C 1
ATOM 1609 O O . GLU A 1 206 ? -12.324 1.807 20.544 1.00 78.06 206 GLU A O 1
ATOM 1614 N N . TYR A 1 207 ? -11.590 2.878 18.711 1.00 80.00 207 TYR A N 1
ATOM 1615 C CA . TYR A 1 207 ? -10.184 2.921 19.107 1.00 80.00 207 TYR A CA 1
ATOM 1616 C C . TYR A 1 207 ? -9.970 3.635 20.447 1.00 80.00 207 TYR A C 1
ATOM 1618 O O . TYR A 1 207 ? -9.258 3.137 21.325 1.00 80.00 207 TYR A O 1
ATOM 1626 N N . VAL A 1 208 ? -10.584 4.810 20.614 1.00 74.75 208 VAL A N 1
ATOM 1627 C CA . VAL A 1 208 ? -10.480 5.598 21.845 1.00 74.75 208 VAL A CA 1
ATOM 1628 C C . VAL A 1 208 ? -11.187 4.891 23.000 1.00 74.75 208 VAL A C 1
ATOM 1630 O O . VAL A 1 208 ? -10.626 4.833 24.092 1.00 74.75 208 VAL A O 1
ATOM 1633 N N . THR A 1 209 ? -12.368 4.312 22.777 1.00 74.62 209 THR A N 1
ATOM 1634 C CA . THR A 1 209 ? -13.065 3.512 23.793 1.00 74.62 209 THR A CA 1
ATOM 1635 C C . THR A 1 209 ? -12.191 2.354 24.257 1.00 74.62 209 THR A C 1
ATOM 1637 O O . THR A 1 209 ? -11.910 2.275 25.451 1.00 74.62 209 THR A O 1
ATOM 1640 N N . LEU A 1 210 ? -11.665 1.543 23.330 1.00 77.00 210 LEU A N 1
ATOM 1641 C CA . LEU A 1 210 ? -10.819 0.391 23.646 1.00 77.00 210 LEU A CA 1
ATOM 1642 C C . LEU A 1 210 ? -9.594 0.793 24.477 1.00 77.00 210 LEU A C 1
ATOM 1644 O O . LEU A 1 210 ? -9.282 0.135 25.462 1.00 77.00 210 LEU A O 1
ATOM 1648 N N . ARG A 1 211 ? -8.945 1.919 24.149 1.00 78.81 211 ARG A N 1
ATOM 1649 C CA . ARG A 1 211 ? -7.797 2.448 24.907 1.00 78.81 211 ARG A CA 1
ATOM 1650 C C . ARG A 1 211 ? -8.090 2.634 26.396 1.00 78.81 211 ARG A C 1
ATOM 1652 O O . ARG A 1 211 ? -7.194 2.450 27.219 1.00 78.81 211 ARG A O 1
ATOM 1659 N N . TYR A 1 212 ? -9.303 3.061 26.736 1.00 69.31 212 TYR A N 1
ATOM 1660 C CA . TYR A 1 212 ? -9.683 3.362 28.114 1.00 69.31 212 TYR A CA 1
ATOM 1661 C C . TYR A 1 212 ? -10.426 2.211 28.798 1.00 69.31 212 TYR A C 1
ATOM 1663 O O . TYR A 1 212 ? -10.326 2.100 30.017 1.00 69.31 212 TYR A O 1
ATOM 1671 N N . THR A 1 213 ? -11.148 1.368 28.052 1.00 66.00 213 THR A N 1
ATOM 1672 C CA . THR A 1 213 ? -11.894 0.222 28.599 1.00 66.00 213 THR A CA 1
ATOM 1673 C C . THR A 1 213 ? -11.044 -1.039 28.726 1.00 66.00 213 THR A C 1
ATOM 1675 O O . THR A 1 213 ? -11.216 -1.778 29.685 1.00 66.00 213 THR A O 1
ATOM 1678 N N . ASP A 1 214 ? -10.135 -1.283 27.779 1.00 73.69 214 ASP A N 1
ATOM 1679 C CA . ASP A 1 214 ? -9.246 -2.447 27.744 1.00 73.69 214 ASP A CA 1
ATOM 1680 C C . ASP A 1 214 ? -7.859 -2.050 27.189 1.00 73.69 214 ASP A C 1
ATOM 1682 O O . ASP A 1 214 ? -7.529 -2.284 26.018 1.00 73.69 214 ASP A O 1
ATOM 1686 N N . PRO A 1 215 ? -7.023 -1.400 28.021 1.00 77.12 215 PRO A N 1
ATOM 1687 C CA . PRO A 1 215 ? -5.712 -0.919 27.597 1.00 77.12 215 PRO A CA 1
ATOM 1688 C C . PRO A 1 215 ? -4.746 -2.051 27.216 1.00 77.12 215 PRO A C 1
ATOM 1690 O O . PRO A 1 215 ? -3.812 -1.802 26.451 1.00 77.12 215 PRO A O 1
ATOM 1693 N N . ALA A 1 216 ? -4.952 -3.272 27.725 1.00 80.19 216 ALA A N 1
ATOM 1694 C CA . ALA A 1 216 ? -4.127 -4.430 27.393 1.00 80.19 216 ALA A CA 1
ATOM 1695 C C . ALA A 1 216 ? -4.395 -4.886 25.953 1.00 80.19 216 ALA A C 1
ATOM 1697 O O . ALA A 1 216 ? -3.458 -4.950 25.155 1.00 80.19 216 ALA A O 1
ATOM 1698 N N . THR A 1 217 ? -5.666 -5.084 25.588 1.00 85.38 217 THR A N 1
ATOM 1699 C CA . THR A 1 217 ? -6.061 -5.412 24.209 1.00 85.38 217 THR A CA 1
ATOM 1700 C C . THR A 1 217 ? -5.723 -4.274 23.249 1.00 85.38 217 THR A C 1
ATOM 1702 O O . THR A 1 217 ? -5.213 -4.509 22.154 1.00 85.38 217 THR A O 1
ATOM 1705 N N . TRP A 1 218 ? -5.925 -3.016 23.656 1.00 86.81 218 TRP A N 1
ATOM 1706 C CA . TRP A 1 218 ? -5.513 -1.862 22.853 1.00 86.81 218 TRP A CA 1
ATOM 1707 C C . TRP A 1 218 ? -4.008 -1.867 22.558 1.00 86.81 218 TRP A C 1
ATOM 1709 O O . TRP A 1 218 ? -3.605 -1.651 21.413 1.00 86.81 218 TRP A O 1
ATOM 1719 N N . LYS A 1 219 ? -3.172 -2.135 23.572 1.00 91.12 219 LYS A N 1
ATOM 1720 C CA . LYS A 1 219 ? -1.718 -2.237 23.407 1.00 91.12 219 LYS A CA 1
ATOM 1721 C C . LYS A 1 219 ? -1.348 -3.401 22.487 1.00 91.12 219 LYS A C 1
ATOM 1723 O O . LYS A 1 219 ? -0.606 -3.187 21.536 1.00 91.12 219 LYS A O 1
ATOM 1728 N N . GLN A 1 220 ? -1.924 -4.583 22.704 1.00 93.62 220 GLN A N 1
ATOM 1729 C CA . GLN A 1 220 ? -1.689 -5.758 21.862 1.00 93.62 220 GLN A CA 1
ATOM 1730 C C . GLN A 1 220 ? -2.034 -5.487 20.389 1.00 93.62 220 GLN A C 1
ATOM 1732 O O . GLN A 1 220 ? -1.233 -5.770 19.500 1.00 93.62 220 GLN A O 1
ATOM 1737 N N . ASN A 1 221 ? -3.190 -4.873 20.120 1.00 93.75 221 ASN A N 1
ATOM 1738 C CA . ASN A 1 221 ? -3.605 -4.514 18.762 1.00 93.75 221 ASN A CA 1
ATOM 1739 C C . ASN A 1 221 ? -2.632 -3.529 18.107 1.00 93.75 221 ASN A C 1
ATOM 1741 O O . ASN A 1 221 ? -2.316 -3.660 16.924 1.00 93.75 221 ASN A O 1
ATOM 1745 N N . ARG A 1 222 ? -2.135 -2.554 18.874 1.00 96.56 222 ARG A N 1
ATOM 1746 C CA . ARG A 1 222 ? -1.144 -1.582 18.404 1.00 96.56 222 ARG A CA 1
ATOM 1747 C C . ARG A 1 222 ? 0.201 -2.224 18.090 1.00 96.56 222 ARG A C 1
ATOM 1749 O O . ARG A 1 222 ? 0.761 -1.914 17.043 1.00 96.56 222 ARG A O 1
ATOM 1756 N N . ASP A 1 223 ? 0.687 -3.117 18.943 1.00 95.56 223 ASP A N 1
ATOM 1757 C CA . ASP A 1 223 ? 1.968 -3.803 18.750 1.00 95.56 223 ASP A CA 1
ATOM 1758 C C . ASP A 1 223 ? 1.907 -4.749 17.530 1.00 95.56 223 ASP A C 1
ATOM 1760 O O . ASP A 1 223 ? 2.798 -4.733 16.677 1.00 95.56 223 ASP A O 1
ATOM 1764 N N . ASN A 1 224 ? 0.797 -5.477 17.361 1.00 96.50 224 ASN A N 1
ATOM 1765 C CA . ASN A 1 224 ? 0.546 -6.317 16.182 1.00 96.50 224 ASN A CA 1
ATOM 1766 C C . ASN A 1 224 ? 0.456 -5.491 14.889 1.00 96.50 224 ASN A C 1
ATOM 1768 O O . ASN A 1 224 ? 1.041 -5.843 13.857 1.00 96.50 224 ASN A O 1
ATOM 1772 N N . ALA A 1 225 ? -0.264 -4.365 14.936 1.00 96.81 225 ALA A N 1
ATOM 1773 C CA . ALA A 1 225 ? -0.357 -3.452 13.806 1.00 96.81 225 ALA A CA 1
ATOM 1774 C C . ALA A 1 225 ? 1.012 -2.850 13.471 1.00 96.81 225 ALA A C 1
ATOM 1776 O O . ALA A 1 225 ? 1.344 -2.740 12.297 1.00 96.81 225 ALA A O 1
ATOM 1777 N N . TYR A 1 226 ? 1.834 -2.514 14.468 1.00 97.56 226 TYR A N 1
ATOM 1778 C CA . TYR A 1 226 ? 3.179 -1.982 14.255 1.00 97.56 226 TYR A CA 1
ATOM 1779 C C . TYR A 1 226 ? 4.062 -2.963 13.481 1.00 97.56 226 TYR A C 1
ATOM 1781 O O . TYR A 1 226 ? 4.682 -2.580 12.487 1.00 97.56 226 TYR A O 1
ATOM 1789 N N . ALA A 1 227 ? 4.076 -4.237 13.885 1.00 96.75 227 ALA A N 1
ATOM 1790 C CA . ALA A 1 227 ? 4.804 -5.282 13.168 1.00 96.75 227 ALA A CA 1
ATOM 1791 C C . ALA A 1 227 ? 4.314 -5.416 11.714 1.00 96.75 227 ALA A C 1
ATOM 1793 O O . ALA A 1 227 ? 5.123 -5.453 10.785 1.00 96.75 227 ALA A O 1
ATOM 1794 N N . SER A 1 228 ? 2.994 -5.386 11.513 1.00 96.81 228 SER A N 1
ATOM 1795 C CA . SER A 1 228 ? 2.377 -5.451 10.182 1.00 96.81 228 SER A CA 1
ATOM 1796 C C . SER A 1 228 ? 2.735 -4.238 9.313 1.00 96.81 228 SER A C 1
ATOM 1798 O O . SER A 1 228 ? 3.064 -4.391 8.141 1.00 96.81 228 SER A O 1
ATOM 1800 N N . MET A 1 229 ? 2.733 -3.027 9.880 1.00 97.38 229 MET A N 1
ATOM 1801 C CA . MET A 1 229 ? 3.114 -1.794 9.180 1.00 97.38 229 MET A CA 1
ATOM 1802 C C . MET A 1 229 ? 4.599 -1.773 8.825 1.00 97.38 229 MET A C 1
ATOM 1804 O O . MET A 1 229 ? 4.961 -1.308 7.748 1.00 97.38 229 MET A O 1
ATOM 1808 N N . LYS A 1 230 ? 5.460 -2.320 9.690 1.00 96.50 230 LYS A N 1
ATOM 1809 C CA . LYS A 1 230 ? 6.887 -2.483 9.396 1.00 96.50 230 LYS A CA 1
ATOM 1810 C C . LYS A 1 230 ? 7.102 -3.433 8.217 1.00 96.50 230 LYS A C 1
ATOM 1812 O O . LYS A 1 230 ? 7.885 -3.112 7.325 1.00 96.50 230 LYS A O 1
ATOM 1817 N N . ALA A 1 231 ? 6.393 -4.562 8.195 1.00 95.25 231 ALA A N 1
ATOM 1818 C CA . ALA A 1 231 ? 6.446 -5.513 7.088 1.00 95.25 231 ALA A CA 1
ATOM 1819 C C . ALA A 1 231 ? 5.922 -4.897 5.780 1.00 95.25 231 ALA A C 1
ATOM 1821 O O . ALA A 1 231 ? 6.582 -5.005 4.749 1.00 95.25 231 ALA A O 1
ATOM 1822 N N . LEU A 1 232 ? 4.790 -4.185 5.828 1.00 95.81 232 LEU A N 1
ATOM 1823 C CA . LEU A 1 232 ? 4.226 -3.500 4.664 1.00 95.81 232 LEU A CA 1
ATOM 1824 C C . LEU A 1 232 ? 5.174 -2.424 4.119 1.00 95.81 232 LEU A C 1
ATOM 1826 O O . LEU A 1 232 ? 5.419 -2.380 2.919 1.00 95.81 232 LEU A O 1
ATOM 1830 N N . ALA A 1 233 ? 5.753 -1.590 4.985 1.00 96.38 233 ALA A N 1
ATOM 1831 C CA . ALA A 1 233 ? 6.715 -0.568 4.579 1.00 96.38 233 ALA A CA 1
ATOM 1832 C C . ALA A 1 233 ? 7.947 -1.180 3.892 1.00 96.38 233 ALA A C 1
ATOM 1834 O O . ALA A 1 233 ? 8.371 -0.688 2.847 1.00 96.38 233 ALA A O 1
ATOM 1835 N N . ALA A 1 234 ? 8.492 -2.266 4.453 1.00 94.19 234 ALA A N 1
ATOM 1836 C CA . ALA A 1 234 ? 9.624 -2.979 3.868 1.00 94.19 234 ALA A CA 1
ATOM 1837 C C . ALA A 1 234 ? 9.273 -3.579 2.500 1.00 94.19 234 ALA A C 1
ATOM 1839 O O . ALA A 1 234 ? 10.028 -3.393 1.549 1.00 94.19 234 ALA A O 1
ATOM 1840 N N . ARG A 1 235 ? 8.104 -4.225 2.390 1.00 93.38 235 ARG A N 1
ATOM 1841 C CA . ARG A 1 235 ? 7.597 -4.781 1.131 1.00 93.38 235 ARG A CA 1
ATOM 1842 C C . ARG A 1 235 ? 7.445 -3.705 0.057 1.00 93.38 235 ARG A C 1
ATOM 1844 O O . ARG A 1 235 ? 7.965 -3.872 -1.031 1.00 93.38 235 ARG A O 1
ATOM 1851 N N . VAL A 1 236 ? 6.811 -2.576 0.373 1.00 95.06 236 VAL A N 1
ATOM 1852 C CA . VAL A 1 236 ? 6.631 -1.453 -0.571 1.00 95.06 236 VAL A CA 1
ATOM 1853 C C . VAL A 1 236 ? 7.966 -0.827 -1.001 1.00 95.06 236 VAL A C 1
ATOM 1855 O O . VAL A 1 236 ? 8.022 -0.137 -2.014 1.00 95.06 236 VAL A O 1
ATOM 1858 N N . GLY A 1 237 ? 9.048 -1.056 -0.251 1.00 94.81 237 GLY A N 1
ATOM 1859 C CA . GLY A 1 237 ? 10.383 -0.553 -0.575 1.00 94.81 237 GLY A CA 1
ATOM 1860 C C . GLY A 1 237 ? 10.822 0.667 0.225 1.00 94.81 237 GLY A C 1
ATOM 1861 O O . GLY A 1 237 ? 11.781 1.351 -0.135 1.00 94.81 237 GLY A O 1
ATOM 1862 N N . VAL A 1 238 ? 10.147 0.968 1.336 1.00 94.81 238 VAL A N 1
ATOM 1863 C CA . VAL A 1 238 ? 10.544 2.056 2.233 1.00 94.81 238 VAL A CA 1
ATOM 1864 C C . VAL A 1 238 ? 11.702 1.602 3.118 1.00 94.81 238 VAL A C 1
ATOM 1866 O O . VAL A 1 238 ? 11.519 0.994 4.175 1.00 94.81 238 VAL A O 1
ATOM 1869 N N . LYS A 1 239 ? 12.925 1.938 2.710 1.00 90.81 239 LYS A N 1
ATOM 1870 C CA . LYS A 1 239 ? 14.126 1.686 3.510 1.00 90.81 239 LYS A CA 1
ATOM 1871 C C . LYS A 1 239 ? 14.276 2.705 4.639 1.00 90.81 239 LYS A C 1
ATOM 1873 O O . LYS A 1 239 ? 14.209 3.909 4.415 1.00 90.81 239 LYS A O 1
ATOM 1878 N N . GLY A 1 240 ? 14.547 2.213 5.849 1.00 87.88 240 GLY A N 1
ATOM 1879 C CA . GLY A 1 240 ? 14.870 3.063 7.001 1.00 87.88 240 GLY A CA 1
ATOM 1880 C C . GLY A 1 240 ? 13.688 3.876 7.531 1.00 87.88 240 GLY A C 1
ATOM 1881 O O . GLY A 1 240 ? 13.883 4.990 8.013 1.00 87.88 240 GLY A O 1
ATOM 1882 N N . ILE A 1 241 ? 12.464 3.347 7.432 1.00 92.06 241 ILE A N 1
ATOM 1883 C CA . ILE A 1 241 ? 11.288 4.027 7.975 1.00 92.06 241 ILE A CA 1
ATOM 1884 C C . ILE A 1 241 ? 11.430 4.274 9.484 1.00 92.06 241 ILE A C 1
ATOM 1886 O O . ILE A 1 241 ? 11.821 3.385 10.242 1.00 92.06 241 ILE A O 1
ATOM 1890 N N . SER A 1 242 ? 11.107 5.491 9.925 1.00 94.69 242 SER A N 1
ATOM 1891 C CA . SER A 1 242 ? 11.195 5.857 11.337 1.00 94.69 242 SER A CA 1
ATOM 1892 C C . SER A 1 242 ? 10.090 5.194 12.162 1.00 94.69 242 SER A C 1
ATOM 1894 O O . SER A 1 242 ? 8.963 5.006 11.694 1.00 94.69 242 SER A O 1
ATOM 1896 N N . SER A 1 243 ? 10.380 4.911 13.436 1.00 93.62 243 SER A N 1
ATOM 1897 C CA . SER A 1 243 ? 9.380 4.389 14.377 1.00 93.62 243 SER A CA 1
ATOM 1898 C C . SER A 1 243 ? 8.170 5.319 14.511 1.00 93.62 243 SER A C 1
ATOM 1900 O O . SER A 1 243 ? 7.050 4.840 14.658 1.00 93.62 243 SER A O 1
ATOM 1902 N N . SER A 1 244 ? 8.371 6.641 14.411 1.00 91.81 244 SER A N 1
ATOM 1903 C CA . SER A 1 244 ? 7.274 7.618 14.425 1.00 91.81 244 SER A CA 1
ATOM 1904 C C . SER A 1 244 ? 6.330 7.421 13.242 1.00 91.81 244 SER A C 1
ATOM 1906 O O . SER A 1 244 ? 5.127 7.311 13.441 1.00 91.81 244 SER A O 1
ATOM 1908 N N . ALA A 1 245 ? 6.864 7.297 12.022 1.00 93.25 245 ALA A N 1
ATOM 1909 C CA . ALA A 1 245 ? 6.040 7.074 10.837 1.00 93.25 245 ALA A CA 1
ATOM 1910 C C . ALA A 1 245 ? 5.295 5.728 10.905 1.00 93.25 245 ALA A C 1
ATOM 1912 O O . ALA A 1 245 ? 4.150 5.623 10.473 1.00 93.25 245 ALA A O 1
ATOM 1913 N N . LEU A 1 246 ? 5.905 4.692 11.484 1.00 96.88 246 LEU A N 1
ATOM 1914 C CA . LEU A 1 246 ? 5.207 3.428 11.723 1.00 96.88 246 LEU A CA 1
ATOM 1915 C C . LEU A 1 246 ? 4.041 3.597 12.705 1.00 96.88 246 LEU A C 1
ATOM 1917 O O . LEU A 1 246 ? 2.961 3.064 12.460 1.00 96.88 246 LEU A O 1
ATOM 1921 N N . TRP A 1 247 ? 4.214 4.373 13.776 1.00 93.38 247 TRP A N 1
ATOM 1922 C CA . TRP A 1 247 ? 3.121 4.667 14.704 1.00 93.38 247 TRP A CA 1
ATOM 1923 C C . TRP A 1 247 ? 2.020 5.533 14.089 1.00 93.38 247 TRP A C 1
ATOM 1925 O O . TRP A 1 247 ? 0.849 5.286 14.384 1.00 93.38 247 TRP A O 1
ATOM 1935 N N . ASP A 1 248 ? 2.362 6.461 13.195 1.00 91.88 248 ASP A N 1
ATOM 1936 C CA . ASP A 1 248 ? 1.377 7.209 12.408 1.00 91.88 248 ASP A CA 1
ATOM 1937 C C . ASP A 1 248 ? 0.553 6.260 11.528 1.00 91.88 248 ASP A C 1
ATOM 1939 O O . ASP A 1 248 ? -0.672 6.352 11.494 1.00 91.88 248 ASP A O 1
ATOM 1943 N N . ALA A 1 249 ? 1.196 5.288 10.871 1.00 95.50 249 ALA A N 1
ATOM 1944 C CA . ALA A 1 249 ? 0.503 4.274 10.075 1.00 95.50 249 ALA A CA 1
ATOM 1945 C C . ALA A 1 249 ? -0.416 3.388 10.931 1.00 95.50 249 ALA A C 1
ATOM 1947 O O . ALA A 1 249 ? -1.558 3.133 10.550 1.00 95.50 249 ALA A O 1
ATOM 1948 N N . VAL A 1 250 ? 0.043 2.968 12.116 1.00 96.50 250 VAL A N 1
ATOM 1949 C CA . VAL A 1 250 ? -0.782 2.219 13.079 1.00 96.50 250 VAL A CA 1
ATOM 1950 C C . VAL A 1 250 ? -2.000 3.031 13.504 1.00 96.50 250 VAL A C 1
ATOM 1952 O O . VAL A 1 250 ? -3.107 2.496 13.542 1.00 96.50 250 VAL A O 1
ATOM 1955 N N . TYR A 1 251 ? -1.819 4.318 13.806 1.00 92.00 251 TYR A N 1
ATOM 1956 C CA . TYR A 1 251 ? -2.923 5.205 14.156 1.00 92.00 251 TYR A CA 1
ATOM 1957 C C . TYR A 1 251 ? -3.893 5.376 12.981 1.00 92.00 251 TYR A C 1
ATOM 1959 O O . TYR A 1 251 ? -5.100 5.217 13.150 1.00 92.00 251 TYR A O 1
ATOM 1967 N N . ASN A 1 252 ? -3.384 5.612 11.774 1.00 91.44 252 ASN A N 1
ATOM 1968 C CA . ASN A 1 252 ? -4.204 5.731 10.572 1.00 91.44 252 ASN A CA 1
ATOM 1969 C C . ASN A 1 252 ? -5.024 4.457 10.311 1.00 91.44 252 ASN A C 1
ATOM 1971 O O . ASN A 1 252 ? -6.208 4.547 9.991 1.00 91.44 252 ASN A O 1
ATOM 1975 N N . LYS A 1 253 ? -4.437 3.273 10.519 1.00 94.50 253 LYS A N 1
ATOM 1976 C CA . LYS A 1 253 ? -5.136 1.990 10.376 1.00 94.50 253 LYS A CA 1
ATOM 1977 C C . LYS A 1 253 ? -6.196 1.789 11.458 1.00 94.50 253 LYS A C 1
ATOM 1979 O O . LYS A 1 253 ? -7.367 1.598 11.150 1.00 94.50 253 LYS A O 1
ATOM 1984 N N . LEU A 1 254 ? -5.795 1.837 12.728 1.00 90.69 254 LEU A N 1
ATOM 1985 C CA . LEU A 1 254 ? -6.654 1.435 13.846 1.00 90.69 254 LEU A CA 1
ATOM 1986 C C . LEU A 1 254 ? -7.646 2.515 14.277 1.00 90.69 254 LEU A C 1
ATOM 1988 O O . LEU A 1 254 ? -8.717 2.178 14.763 1.00 90.69 254 LEU A O 1
ATOM 1992 N N . ALA A 1 255 ? -7.287 3.792 14.145 1.00 82.88 255 ALA A N 1
ATOM 1993 C CA . ALA A 1 255 ? -8.100 4.912 14.607 1.00 82.88 255 ALA A CA 1
ATOM 1994 C C . ALA A 1 255 ? -8.832 5.601 13.452 1.00 82.88 255 ALA A C 1
ATOM 1996 O O . ALA A 1 255 ? -9.998 5.959 13.593 1.00 82.88 255 ALA A O 1
ATOM 1997 N N . LEU A 1 256 ? -8.179 5.774 12.299 1.00 83.19 256 LEU A N 1
ATOM 1998 C CA . LEU A 1 256 ? -8.797 6.437 11.142 1.00 83.19 256 LEU A CA 1
ATOM 1999 C C . LEU A 1 256 ? -9.405 5.463 10.126 1.00 83.19 256 LEU A C 1
ATOM 2001 O O . LEU A 1 256 ? -10.034 5.917 9.173 1.00 83.19 256 LEU A O 1
ATOM 2005 N N . GLY A 1 257 ? -9.243 4.152 10.329 1.00 84.44 257 GLY A N 1
ATOM 2006 C CA . GLY A 1 257 ? -9.842 3.122 9.482 1.00 84.44 257 GLY A CA 1
ATOM 2007 C C . GLY A 1 257 ? -9.270 3.076 8.069 1.00 84.44 257 GLY A C 1
ATOM 2008 O O . GLY A 1 257 ? -9.995 2.747 7.136 1.00 84.44 257 GLY A O 1
ATOM 2009 N N . TRP A 1 258 ? -8.002 3.452 7.883 1.00 92.31 258 TRP A N 1
ATOM 2010 C CA . TRP A 1 258 ? -7.356 3.319 6.578 1.00 92.31 258 TRP A CA 1
ATOM 2011 C C . TRP A 1 258 ? -7.210 1.841 6.211 1.00 92.31 258 TRP A C 1
ATOM 2013 O O . TRP A 1 258 ? -6.745 1.031 7.019 1.00 92.31 258 TRP A O 1
ATOM 2023 N N . ASP A 1 259 ? -7.589 1.515 4.979 1.00 92.69 259 ASP A N 1
ATOM 2024 C CA . ASP A 1 259 ? -7.372 0.200 4.394 1.00 92.69 259 ASP A CA 1
ATOM 2025 C C . ASP A 1 259 ? -5.908 0.001 3.964 1.00 92.69 259 ASP A C 1
ATOM 2027 O O . ASP A 1 259 ? -5.076 0.918 3.998 1.00 92.69 259 ASP A O 1
ATOM 2031 N N . ASP A 1 260 ? -5.581 -1.231 3.577 1.00 91.56 260 ASP A N 1
ATOM 2032 C CA . ASP A 1 260 ? -4.213 -1.592 3.203 1.00 91.56 260 ASP A CA 1
ATOM 2033 C C . ASP A 1 260 ? -3.763 -0.899 1.913 1.00 91.56 260 ASP A C 1
ATOM 2035 O O . ASP A 1 260 ? -2.601 -0.507 1.818 1.00 91.56 260 ASP A O 1
ATOM 2039 N N . ALA A 1 261 ? -4.674 -0.649 0.967 1.00 92.25 261 ALA A N 1
ATOM 2040 C CA . ALA A 1 261 ? -4.367 0.064 -0.271 1.00 92.25 261 ALA A CA 1
ATOM 2041 C C . ALA A 1 261 ? -3.949 1.519 -0.001 1.00 92.25 261 ALA A C 1
ATOM 2043 O O . ALA A 1 261 ? -2.935 1.997 -0.516 1.00 92.25 261 ALA A O 1
ATOM 2044 N N . ARG A 1 262 ? -4.674 2.233 0.868 1.00 94.31 262 ARG A N 1
ATOM 2045 C CA . ARG A 1 262 ? -4.333 3.603 1.264 1.00 94.31 262 ARG A CA 1
ATOM 2046 C C . ARG A 1 262 ? -3.034 3.660 2.065 1.00 94.31 262 ARG A C 1
ATOM 2048 O O . ARG A 1 262 ? -2.260 4.605 1.901 1.00 94.31 262 ARG A O 1
ATOM 2055 N N . LEU A 1 263 ? -2.767 2.664 2.909 1.00 95.62 263 LEU A N 1
ATOM 2056 C CA . LEU A 1 263 ? -1.507 2.559 3.651 1.00 95.62 263 LEU A CA 1
ATOM 2057 C C . LEU A 1 263 ? -0.327 2.261 2.720 1.00 95.62 263 LEU A C 1
ATOM 2059 O O . LEU A 1 263 ? 0.705 2.922 2.831 1.00 95.62 263 LEU A O 1
ATOM 2063 N N . GLN A 1 264 ? -0.487 1.344 1.763 1.00 94.69 264 GLN A N 1
ATOM 2064 C CA . GLN A 1 264 ? 0.496 1.085 0.708 1.00 94.69 264 GLN A CA 1
ATOM 2065 C C . GLN A 1 264 ? 0.798 2.361 -0.078 1.00 94.69 264 GLN A C 1
ATOM 2067 O O . GLN A 1 264 ? 1.961 2.706 -0.281 1.00 94.69 264 GLN A O 1
ATOM 2072 N N . ASN A 1 265 ? -0.239 3.114 -0.447 1.00 93.75 265 ASN A N 1
ATOM 2073 C CA . ASN A 1 265 ? -0.094 4.386 -1.140 1.00 93.75 265 ASN A CA 1
ATOM 2074 C C . ASN A 1 265 ? 0.760 5.390 -0.353 1.00 93.75 265 ASN A C 1
ATOM 2076 O O . ASN A 1 265 ? 1.678 6.030 -0.875 1.00 93.75 265 ASN A O 1
ATOM 2080 N N . TRP A 1 266 ? 0.450 5.497 0.938 1.00 94.38 266 TRP A N 1
ATOM 2081 C CA . TRP A 1 266 ? 1.133 6.372 1.873 1.00 94.38 266 TRP A CA 1
ATOM 2082 C C . TRP A 1 266 ? 2.593 5.973 2.084 1.00 94.38 266 TRP A C 1
ATOM 2084 O O . TRP A 1 266 ? 3.461 6.845 2.024 1.00 94.38 266 TRP A O 1
ATOM 2094 N N . PHE A 1 267 ? 2.890 4.682 2.256 1.00 95.94 267 PHE A N 1
ATOM 2095 C CA . PHE A 1 267 ? 4.266 4.184 2.297 1.00 95.94 267 PHE A CA 1
ATOM 2096 C C . PHE A 1 267 ? 4.995 4.429 0.976 1.00 95.94 267 PHE A C 1
ATOM 2098 O O . PHE A 1 267 ? 6.132 4.887 0.994 1.00 95.94 267 PHE A O 1
ATOM 2105 N N . GLY A 1 268 ? 4.333 4.244 -0.166 1.00 94.12 268 GLY A N 1
ATOM 2106 C CA . GLY A 1 268 ? 4.929 4.481 -1.479 1.00 94.12 268 GLY A CA 1
ATOM 2107 C C . GLY A 1 268 ? 5.419 5.922 -1.676 1.00 94.12 268 GLY A C 1
ATOM 2108 O O . GLY A 1 268 ? 6.489 6.158 -2.239 1.00 94.12 268 GLY A O 1
ATOM 2109 N N . SER A 1 269 ? 4.710 6.906 -1.107 1.00 90.81 269 SER A N 1
ATOM 2110 C CA . SER A 1 269 ? 5.172 8.308 -1.079 1.00 90.81 269 SER A CA 1
ATOM 2111 C C . SER A 1 269 ? 6.487 8.517 -0.316 1.00 90.81 269 SER A C 1
ATOM 2113 O O . SER A 1 269 ? 7.189 9.496 -0.556 1.00 90.81 269 SER A O 1
ATOM 2115 N N . LYS A 1 270 ? 6.843 7.586 0.575 1.00 92.56 270 LYS A N 1
ATOM 2116 C CA . LYS A 1 270 ? 8.025 7.637 1.444 1.00 92.56 270 LYS A CA 1
ATOM 2117 C C . LYS A 1 270 ? 9.179 6.778 0.947 1.00 92.56 270 LYS A C 1
ATOM 2119 O O . LYS A 1 270 ? 10.204 6.723 1.621 1.00 92.56 270 LYS A O 1
ATOM 2124 N N . ILE A 1 271 ? 9.035 6.114 -0.203 1.00 93.88 271 ILE A N 1
ATOM 2125 C CA . ILE A 1 271 ? 10.152 5.413 -0.840 1.00 93.88 271 ILE A CA 1
ATOM 2126 C C . ILE A 1 271 ? 11.311 6.406 -0.976 1.00 93.88 271 ILE A C 1
ATOM 2128 O O . ILE A 1 271 ? 11.124 7.599 -1.216 1.00 93.88 271 ILE A O 1
ATOM 2132 N N . THR A 1 272 ? 12.529 5.954 -0.760 1.00 90.94 272 THR A N 1
ATOM 2133 C CA . THR A 1 272 ? 13.712 6.762 -1.054 1.00 90.94 272 THR A CA 1
ATOM 2134 C C . THR A 1 272 ? 14.554 5.979 -2.030 1.00 90.94 272 THR A C 1
ATOM 2136 O O . THR A 1 272 ? 14.464 4.756 -2.066 1.00 90.94 272 THR A O 1
ATOM 2139 N N . PHE A 1 273 ? 15.334 6.689 -2.830 1.00 90.94 273 PHE A N 1
ATOM 2140 C CA . PHE A 1 273 ? 16.306 6.096 -3.731 1.00 90.94 273 PHE A CA 1
ATOM 2141 C C . PHE A 1 273 ? 17.662 6.636 -3.298 1.00 90.94 273 PHE A C 1
ATOM 2143 O O . PHE A 1 273 ? 17.802 7.835 -3.044 1.00 90.94 273 PHE A O 1
ATOM 2150 N N . LYS A 1 274 ? 18.654 5.761 -3.137 1.00 84.44 274 LYS A N 1
ATOM 2151 C CA . LYS A 1 274 ? 20.041 6.193 -2.903 1.00 84.44 274 LYS A 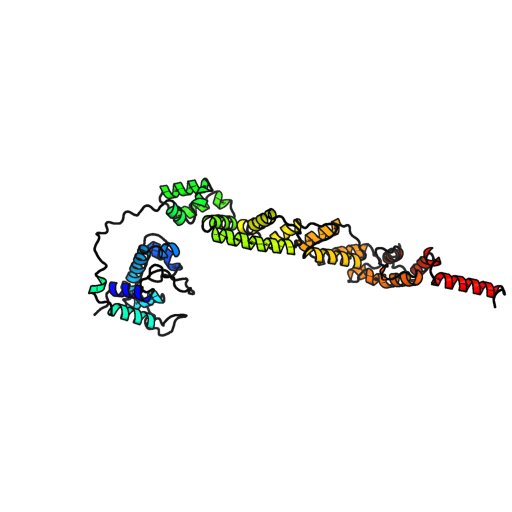CA 1
ATOM 2152 C C . LYS A 1 274 ? 20.885 5.674 -4.046 1.00 84.44 274 LYS A C 1
ATOM 2154 O O . LYS A 1 274 ? 20.894 4.473 -4.273 1.00 84.44 274 LYS A O 1
ATOM 2159 N N . HIS A 1 275 ? 21.564 6.572 -4.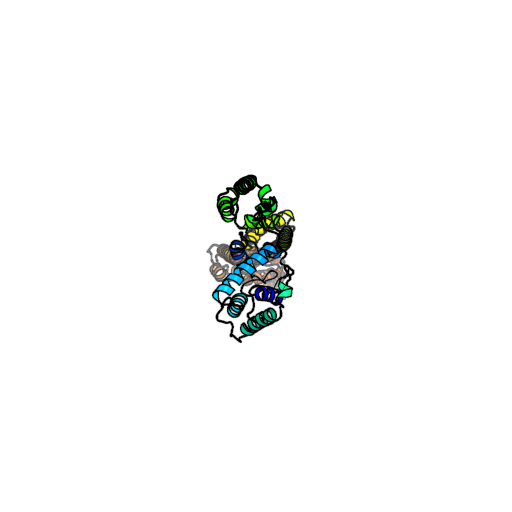757 1.00 79.81 275 HIS A N 1
ATOM 2160 C CA . HIS A 1 275 ? 22.376 6.226 -5.931 1.00 79.81 275 HIS A CA 1
ATOM 2161 C C . HIS A 1 275 ? 21.607 5.402 -6.986 1.00 79.81 275 HIS A C 1
ATOM 2163 O O . HIS A 1 275 ? 22.168 4.494 -7.583 1.00 79.81 275 HIS A O 1
ATOM 2169 N N . GLY A 1 276 ? 20.309 5.679 -7.175 1.00 77.00 276 GLY A N 1
ATOM 2170 C CA . GLY A 1 276 ? 19.459 4.919 -8.101 1.00 77.00 276 GLY A CA 1
ATOM 2171 C C . GLY A 1 276 ? 19.112 3.500 -7.645 1.00 77.00 276 GLY A C 1
ATOM 2172 O O . GLY A 1 276 ? 18.641 2.711 -8.447 1.00 77.00 276 GLY A O 1
ATOM 2173 N N . GLN A 1 277 ? 19.332 3.157 -6.375 1.00 84.19 277 GLN A N 1
ATOM 2174 C CA . GLN A 1 277 ? 18.924 1.869 -5.820 1.00 84.19 277 GLN A CA 1
ATOM 2175 C C . GLN A 1 277 ? 17.563 1.976 -5.137 1.00 84.19 277 GLN A C 1
ATOM 2177 O O . GLN A 1 277 ? 17.311 2.918 -4.375 1.00 84.19 277 GLN A O 1
ATOM 2182 N N . ALA A 1 278 ? 16.728 0.970 -5.378 1.00 90.62 278 ALA A N 1
ATOM 2183 C CA . ALA A 1 278 ? 15.445 0.748 -4.727 1.00 90.62 278 ALA A CA 1
ATOM 2184 C C . ALA A 1 278 ? 15.487 -0.522 -3.853 1.00 90.62 278 ALA A C 1
ATOM 2186 O O . ALA A 1 278 ? 16.490 -1.237 -3.810 1.00 90.62 278 ALA A O 1
ATOM 2187 N N . TRP A 1 279 ? 14.415 -0.785 -3.101 1.00 91.31 279 TRP A N 1
ATOM 2188 C CA . TRP A 1 279 ? 14.305 -1.933 -2.189 1.00 91.31 279 TRP A CA 1
ATOM 2189 C C . TRP A 1 279 ? 12.905 -2.542 -2.249 1.00 91.31 279 TRP A C 1
ATOM 2191 O O . TRP A 1 279 ? 11.968 -1.870 -2.669 1.00 91.31 279 TRP A O 1
ATOM 2201 N N . GLY A 1 280 ? 12.751 -3.785 -1.787 1.00 91.44 280 GLY A N 1
ATOM 2202 C CA . GLY A 1 280 ? 11.453 -4.472 -1.778 1.00 91.44 280 GLY A CA 1
ATOM 2203 C C . GLY A 1 280 ? 10.835 -4.568 -3.177 1.00 91.44 280 GLY A C 1
ATOM 2204 O O . GLY A 1 280 ? 11.555 -4.641 -4.169 1.00 91.44 280 GLY A O 1
ATOM 2205 N N . ASP A 1 281 ? 9.509 -4.497 -3.256 1.00 92.25 281 ASP A N 1
ATOM 2206 C CA . ASP A 1 281 ? 8.746 -4.521 -4.510 1.00 92.25 281 ASP A CA 1
ATOM 2207 C C . ASP A 1 281 ? 9.146 -3.350 -5.430 1.00 92.25 281 ASP A C 1
ATOM 2209 O O . ASP A 1 281 ? 9.143 -3.482 -6.651 1.00 92.25 281 ASP A O 1
ATOM 2213 N N . ALA A 1 282 ? 9.562 -2.209 -4.864 1.00 95.00 282 ALA A N 1
ATOM 2214 C CA . ALA A 1 282 ? 10.056 -1.081 -5.649 1.00 95.00 282 ALA A CA 1
ATOM 2215 C C . ALA A 1 282 ? 11.383 -1.378 -6.372 1.00 95.00 282 ALA A C 1
ATOM 2217 O O . ALA A 1 282 ? 11.648 -0.734 -7.379 1.00 95.00 282 ALA A O 1
ATOM 2218 N N . ALA A 1 283 ? 12.208 -2.318 -5.891 1.00 94.88 283 ALA A N 1
ATOM 2219 C CA . ALA A 1 283 ? 13.417 -2.745 -6.604 1.00 94.88 283 ALA A CA 1
ATOM 2220 C C . ALA A 1 283 ? 13.075 -3.518 -7.876 1.00 94.88 283 ALA A C 1
ATOM 2222 O O . ALA A 1 283 ? 13.534 -3.143 -8.944 1.00 94.88 283 ALA A O 1
ATOM 2223 N N . ALA A 1 284 ? 12.187 -4.509 -7.771 1.00 94.94 284 ALA A N 1
ATOM 2224 C CA . ALA A 1 284 ? 11.732 -5.266 -8.935 1.00 94.94 284 ALA A CA 1
ATOM 2225 C C . ALA A 1 284 ? 11.107 -4.341 -9.991 1.00 94.94 284 ALA A C 1
ATOM 2227 O O . ALA A 1 284 ? 11.489 -4.369 -11.151 1.00 94.94 284 ALA A O 1
ATOM 2228 N N . VAL A 1 285 ? 10.229 -3.428 -9.565 1.00 96.50 285 VAL A N 1
ATOM 2229 C CA . VAL A 1 285 ? 9.628 -2.427 -10.461 1.00 96.50 285 VAL A CA 1
ATOM 2230 C C . VAL A 1 285 ? 10.678 -1.520 -11.109 1.00 96.50 285 VAL A C 1
ATOM 2232 O O . VAL A 1 285 ? 10.529 -1.136 -12.268 1.00 96.50 285 VAL A O 1
ATOM 2235 N N . TRP A 1 286 ? 11.700 -1.115 -10.355 1.00 95.81 286 TRP A N 1
ATOM 2236 C CA . TRP A 1 286 ? 12.776 -0.277 -10.871 1.00 95.81 286 TRP A CA 1
ATOM 2237 C C . TRP A 1 286 ? 13.538 -0.987 -11.990 1.00 95.81 286 TRP A C 1
ATOM 2239 O O . TRP A 1 286 ? 13.747 -0.383 -13.044 1.00 95.81 286 TRP A O 1
ATOM 2249 N N . ASP A 1 287 ? 13.911 -2.246 -11.766 1.00 95.50 287 ASP A N 1
ATOM 2250 C CA . ASP A 1 287 ? 14.644 -3.074 -12.723 1.00 95.50 287 ASP A CA 1
ATOM 2251 C C . ASP A 1 287 ? 13.782 -3.354 -13.963 1.00 95.50 287 ASP A C 1
ATOM 2253 O O . ASP A 1 287 ? 14.205 -3.043 -15.075 1.00 95.50 287 ASP A O 1
ATOM 2257 N N . ASP A 1 288 ? 12.518 -3.759 -13.778 1.00 96.88 288 ASP A N 1
ATOM 2258 C CA . ASP A 1 288 ? 11.560 -3.990 -14.869 1.00 96.88 288 ASP A CA 1
ATOM 2259 C C . ASP A 1 288 ? 11.410 -2.759 -15.776 1.00 96.88 288 ASP A C 1
ATOM 2261 O O . ASP A 1 288 ? 11.329 -2.870 -17.000 1.00 96.88 288 ASP A O 1
ATOM 2265 N N . LEU A 1 289 ? 11.372 -1.553 -15.196 1.00 97.69 289 LEU A N 1
ATOM 2266 C CA . LEU A 1 289 ? 11.285 -0.313 -15.966 1.00 97.69 289 LEU A CA 1
ATOM 2267 C C . LEU A 1 289 ? 12.572 -0.009 -16.741 1.00 97.69 289 LEU A C 1
ATOM 2269 O O . LEU A 1 289 ? 12.485 0.541 -17.843 1.00 97.69 289 LEU A O 1
ATOM 2273 N N . HIS A 1 290 ? 13.745 -0.314 -16.179 1.00 96.38 290 HIS A N 1
ATOM 2274 C CA . HIS A 1 290 ? 15.024 -0.141 -16.871 1.00 96.38 290 HIS A CA 1
ATOM 2275 C C . HIS A 1 290 ? 15.150 -1.121 -18.030 1.00 96.38 290 HIS A C 1
ATOM 2277 O O . HIS A 1 290 ? 15.467 -0.693 -19.140 1.00 96.38 290 HIS A O 1
ATOM 2283 N N . ASP A 1 291 ? 14.828 -2.389 -17.792 1.00 96.88 291 ASP A N 1
ATOM 2284 C CA . ASP A 1 291 ? 14.851 -3.436 -18.806 1.00 96.88 291 ASP A CA 1
ATOM 2285 C C . ASP A 1 291 ? 13.870 -3.114 -19.928 1.00 96.88 291 ASP A C 1
ATOM 2287 O O . ASP A 1 291 ? 14.231 -3.123 -21.103 1.00 96.88 291 ASP A O 1
ATOM 2291 N N . LEU A 1 292 ? 12.648 -2.713 -19.586 1.00 97.56 292 LEU A N 1
ATOM 2292 C CA . LEU A 1 292 ? 11.648 -2.322 -20.567 1.00 97.56 292 LEU A CA 1
ATOM 2293 C C . LEU A 1 292 ? 12.076 -1.103 -21.391 1.00 97.56 292 LEU A C 1
ATOM 2295 O O . LEU A 1 292 ? 11.904 -1.085 -22.611 1.00 97.56 292 LEU A O 1
ATOM 2299 N N . ALA A 1 293 ? 12.639 -0.075 -20.753 1.00 97.69 293 ALA A N 1
ATOM 2300 C CA . ALA A 1 293 ? 13.165 1.079 -21.472 1.00 97.69 293 ALA A CA 1
ATOM 2301 C C . ALA A 1 293 ? 14.316 0.667 -22.402 1.00 97.69 293 ALA A C 1
ATOM 2303 O O . ALA A 1 293 ? 14.307 1.055 -23.572 1.00 97.69 293 ALA A O 1
ATOM 2304 N N . TYR A 1 294 ? 15.241 -0.168 -21.921 1.00 96.94 294 TYR A N 1
ATOM 2305 C CA . TYR A 1 294 ? 16.358 -0.694 -22.698 1.00 96.94 294 TYR A CA 1
ATOM 2306 C C . TYR A 1 294 ? 15.882 -1.486 -23.922 1.00 96.94 294 TYR A C 1
ATOM 2308 O O . TYR A 1 294 ? 16.277 -1.168 -25.046 1.00 96.94 294 TYR A O 1
ATOM 2316 N N . GLN A 1 295 ? 14.967 -2.440 -23.732 1.00 97.69 295 GLN A N 1
ATOM 2317 C CA . GLN A 1 295 ? 14.359 -3.240 -24.802 1.00 97.69 295 GLN A CA 1
ATOM 2318 C C . GLN A 1 295 ? 13.648 -2.365 -25.842 1.00 97.69 295 GLN A C 1
ATOM 2320 O O . GLN A 1 295 ? 13.661 -2.650 -27.039 1.00 97.69 295 GLN A O 1
ATOM 2325 N N . MET A 1 296 ? 13.062 -1.250 -25.407 1.00 97.81 296 MET A N 1
ATOM 2326 C CA . MET A 1 296 ? 12.384 -0.295 -26.284 1.00 97.81 296 MET A CA 1
ATOM 2327 C C . MET A 1 296 ? 13.310 0.788 -26.858 1.00 97.81 296 MET A C 1
ATOM 2329 O O . MET A 1 296 ? 12.813 1.738 -27.466 1.00 97.81 296 MET A O 1
ATOM 2333 N N . GLY A 1 297 ? 14.634 0.686 -26.692 1.00 95.94 297 GLY A N 1
ATOM 2334 C CA . GLY A 1 297 ? 15.585 1.670 -27.224 1.00 95.94 297 GLY A CA 1
ATOM 2335 C C . GLY A 1 297 ? 15.457 3.055 -26.573 1.00 95.94 297 GLY A C 1
ATOM 2336 O O . GLY A 1 297 ? 15.810 4.084 -27.153 1.00 95.94 297 GLY A O 1
ATOM 2337 N N . MET A 1 298 ? 14.906 3.114 -25.365 1.00 96.19 298 MET A N 1
ATOM 2338 C CA . MET A 1 298 ? 14.635 4.346 -24.640 1.00 96.19 298 MET A CA 1
ATOM 2339 C C . MET A 1 298 ? 15.564 4.486 -23.438 1.00 96.19 298 MET A C 1
ATOM 2341 O O . MET A 1 298 ? 15.929 3.525 -22.771 1.00 96.19 298 MET A O 1
ATOM 2345 N N . LYS A 1 299 ? 15.912 5.733 -23.125 1.00 94.69 299 LYS A N 1
ATOM 2346 C CA . LYS A 1 299 ? 16.640 6.089 -21.909 1.00 94.69 299 LYS A CA 1
ATOM 2347 C C . LYS A 1 299 ? 15.953 7.281 -21.270 1.00 94.69 299 LYS A C 1
ATOM 2349 O O . LYS A 1 299 ? 15.852 8.338 -21.892 1.00 94.69 299 LYS A O 1
ATOM 2354 N N . TYR A 1 300 ? 15.489 7.103 -20.041 1.00 95.81 300 TYR A N 1
ATOM 2355 C CA . TYR A 1 300 ? 14.845 8.156 -19.267 1.00 95.81 300 TYR A CA 1
ATOM 2356 C C . TYR A 1 300 ? 15.787 8.730 -18.204 1.00 95.81 300 TYR A C 1
ATOM 2358 O O . TYR A 1 300 ? 16.854 8.184 -17.921 1.00 95.81 300 TYR A O 1
ATOM 2366 N N . SER A 1 301 ? 15.409 9.876 -17.636 1.00 95.88 301 SER A N 1
ATOM 2367 C CA . SER A 1 301 ? 16.139 10.469 -16.516 1.00 95.88 301 SER A CA 1
ATOM 2368 C C . SER A 1 301 ? 15.924 9.658 -15.237 1.00 95.88 301 SER A C 1
ATOM 2370 O O . SER A 1 301 ? 14.889 9.014 -15.068 1.00 95.88 301 SER A O 1
ATOM 2372 N N . LEU A 1 302 ? 16.864 9.757 -14.291 1.00 94.38 302 LEU A N 1
ATOM 2373 C CA . LEU A 1 302 ? 16.740 9.113 -12.979 1.00 94.38 302 LEU A CA 1
ATOM 2374 C C . LEU A 1 302 ? 15.405 9.465 -12.299 1.00 94.38 302 LEU A C 1
ATOM 2376 O O . LEU A 1 302 ? 14.685 8.586 -11.840 1.00 94.38 302 LEU A O 1
ATOM 2380 N N . SER A 1 303 ? 15.022 10.746 -12.327 1.00 94.56 303 SER A N 1
ATOM 2381 C CA . SER A 1 303 ? 13.763 11.219 -11.739 1.00 94.56 303 SER A CA 1
ATOM 2382 C C . SER A 1 303 ? 12.523 10.585 -12.382 1.00 94.56 303 SER A C 1
ATOM 2384 O O . SER A 1 303 ? 11.525 10.356 -11.699 1.00 94.56 303 SER A O 1
ATOM 2386 N N . TRP A 1 304 ? 12.558 10.276 -13.682 1.00 96.19 304 TRP A N 1
ATOM 2387 C CA . TRP A 1 304 ? 11.450 9.581 -14.334 1.00 96.19 304 TRP A CA 1
ATOM 2388 C C . TRP A 1 304 ? 11.275 8.172 -13.755 1.00 96.19 304 TRP A C 1
ATOM 2390 O O . TRP A 1 304 ? 10.165 7.830 -13.344 1.00 96.19 304 TRP A O 1
ATOM 2400 N N . TYR A 1 305 ? 12.368 7.408 -13.626 1.00 96.25 305 TYR A N 1
ATOM 2401 C CA . TYR A 1 305 ? 12.340 6.065 -13.039 1.00 96.25 305 TYR A CA 1
ATOM 2402 C C . TYR A 1 305 ? 11.894 6.088 -11.578 1.00 96.25 305 TYR A C 1
ATOM 2404 O O . TYR A 1 305 ? 11.036 5.298 -11.188 1.00 96.25 305 TYR A O 1
ATOM 2412 N N . GLU A 1 306 ? 12.385 7.039 -10.779 1.00 94.50 306 GLU A N 1
ATOM 2413 C CA . GLU A 1 306 ? 11.969 7.197 -9.379 1.00 94.50 306 GLU A CA 1
ATOM 2414 C C . GLU A 1 306 ? 10.467 7.466 -9.260 1.00 94.50 306 GLU A C 1
ATOM 2416 O O . GLU A 1 306 ? 9.778 6.878 -8.422 1.00 94.50 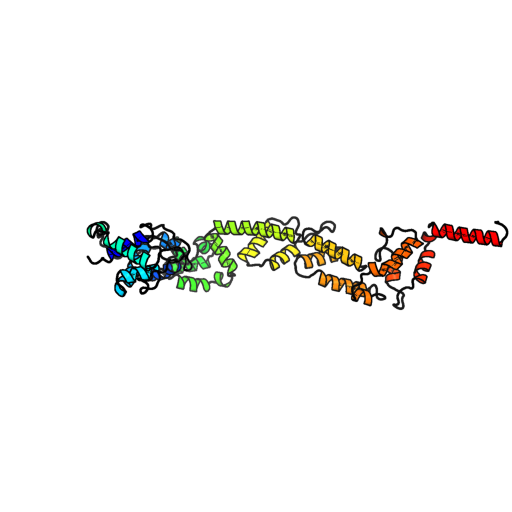306 GLU A O 1
ATOM 2421 N N . ASN A 1 307 ? 9.934 8.339 -10.115 1.00 94.81 307 ASN A N 1
ATOM 2422 C CA . ASN A 1 307 ? 8.519 8.689 -10.105 1.00 94.81 307 ASN A CA 1
ATOM 2423 C C . ASN A 1 307 ? 7.627 7.540 -10.591 1.00 94.81 307 ASN A C 1
ATOM 2425 O O . ASN A 1 307 ? 6.602 7.267 -9.962 1.00 94.81 307 ASN A O 1
ATOM 2429 N N . ALA A 1 308 ? 8.002 6.869 -11.683 1.00 96.44 308 ALA A N 1
ATOM 2430 C CA . ALA A 1 308 ? 7.285 5.708 -12.206 1.00 96.44 308 ALA A CA 1
ATOM 2431 C C . ALA A 1 308 ? 7.270 4.568 -11.176 1.00 96.44 308 ALA A C 1
ATOM 2433 O O . ALA A 1 308 ? 6.203 4.071 -10.811 1.00 96.44 308 ALA A O 1
ATOM 2434 N N . THR A 1 309 ? 8.432 4.264 -10.594 1.00 96.25 309 THR A N 1
ATOM 2435 C CA . THR A 1 309 ? 8.584 3.237 -9.557 1.00 96.25 309 THR A CA 1
ATOM 2436 C C . THR A 1 309 ? 7.710 3.526 -8.342 1.00 96.25 309 THR A C 1
ATOM 2438 O O . THR A 1 309 ? 6.966 2.654 -7.896 1.00 96.25 309 THR A O 1
ATOM 2441 N N . ARG A 1 310 ? 7.710 4.769 -7.831 1.00 95.31 310 ARG A N 1
ATOM 2442 C CA . ARG A 1 310 ? 6.820 5.165 -6.723 1.00 95.31 310 ARG A CA 1
ATOM 2443 C C . ARG A 1 310 ? 5.355 4.936 -7.064 1.00 95.31 310 ARG A C 1
ATOM 2445 O O . ARG A 1 310 ? 4.612 4.444 -6.219 1.00 95.31 310 ARG A O 1
ATOM 2452 N N . LYS A 1 311 ? 4.906 5.314 -8.265 1.00 95.06 311 LYS A N 1
ATOM 2453 C CA . LYS A 1 311 ? 3.497 5.165 -8.662 1.00 95.06 311 LYS A CA 1
ATOM 2454 C C . LYS A 1 311 ? 3.092 3.695 -8.724 1.00 95.06 311 LYS A C 1
ATOM 2456 O O . LYS A 1 311 ? 2.074 3.353 -8.128 1.00 95.06 311 LYS A O 1
ATOM 2461 N N . ILE A 1 312 ? 3.916 2.843 -9.329 1.00 95.44 312 ILE A N 1
ATOM 2462 C CA . ILE A 1 312 ? 3.634 1.409 -9.443 1.00 95.44 312 ILE A CA 1
ATOM 2463 C C . ILE A 1 312 ? 3.684 0.734 -8.065 1.00 95.44 312 ILE A C 1
ATOM 2465 O O . ILE A 1 312 ? 2.700 0.129 -7.647 1.00 95.44 312 ILE A O 1
ATOM 2469 N N . ALA A 1 313 ? 4.759 0.923 -7.291 1.00 94.00 313 ALA A N 1
ATOM 2470 C CA . ALA A 1 313 ? 4.896 0.322 -5.959 1.00 94.00 313 ALA A CA 1
ATOM 2471 C C . ALA A 1 313 ? 3.808 0.795 -4.968 1.00 94.00 313 ALA A C 1
ATOM 2473 O O . ALA A 1 313 ? 3.392 0.057 -4.075 1.00 94.00 313 ALA A O 1
ATOM 2474 N N . SER A 1 314 ? 3.302 2.023 -5.139 1.00 91.56 314 SER A N 1
ATOM 2475 C CA . SER A 1 314 ? 2.198 2.589 -4.344 1.00 91.56 314 SER A CA 1
ATOM 2476 C C . SER A 1 314 ? 0.795 2.177 -4.817 1.00 91.56 314 SER A C 1
ATOM 2478 O O . SER A 1 314 ? -0.191 2.621 -4.223 1.00 91.56 314 SER A O 1
ATOM 2480 N N . GLY A 1 315 ? 0.695 1.376 -5.885 1.00 90.75 315 GLY A N 1
ATOM 2481 C CA . GLY A 1 315 ? -0.567 0.936 -6.485 1.00 90.75 315 GLY A CA 1
ATOM 2482 C C . GLY A 1 315 ? -1.333 2.029 -7.241 1.00 90.75 315 GLY A C 1
ATOM 2483 O O . GLY A 1 315 ? -2.512 1.856 -7.528 1.00 90.75 315 GLY A O 1
ATOM 2484 N N . LYS A 1 316 ? -0.704 3.175 -7.544 1.00 91.88 316 LYS A N 1
ATOM 2485 C CA . LYS A 1 316 ? -1.317 4.274 -8.322 1.00 91.88 316 LYS A CA 1
ATOM 2486 C C . LYS A 1 316 ? -1.276 4.049 -9.831 1.00 91.88 316 LYS A C 1
ATOM 2488 O O . LYS A 1 316 ? -1.919 4.798 -10.558 1.00 91.88 316 LYS A O 1
ATOM 2493 N N . SER A 1 317 ? -0.460 3.110 -10.287 1.00 95.31 317 SER A N 1
ATOM 2494 C CA . SER A 1 317 ? -0.317 2.747 -11.693 1.00 95.31 317 SER A CA 1
ATOM 2495 C C . SER A 1 317 ? 0.170 1.310 -11.812 1.00 95.31 317 SER A C 1
ATOM 2497 O O . SER A 1 317 ? 0.525 0.684 -10.813 1.00 95.31 317 SER A O 1
ATOM 2499 N N . THR A 1 318 ? 0.281 0.818 -13.039 1.00 96.31 318 THR A N 1
ATOM 2500 C CA . THR A 1 318 ? 0.821 -0.517 -13.328 1.00 96.31 318 THR A CA 1
ATOM 2501 C C . THR A 1 318 ? 2.032 -0.462 -14.256 1.00 96.31 318 THR A C 1
ATOM 2503 O O . THR A 1 318 ? 2.294 0.557 -14.906 1.00 96.31 318 THR A O 1
ATOM 2506 N N . ILE A 1 319 ? 2.773 -1.572 -14.319 1.00 95.94 319 ILE A N 1
ATOM 2507 C CA . ILE A 1 319 ? 3.851 -1.743 -15.298 1.00 95.94 319 ILE A CA 1
ATOM 2508 C C . ILE A 1 319 ? 3.300 -1.711 -16.731 1.00 95.94 319 ILE A C 1
ATOM 2510 O O . ILE A 1 319 ? 3.874 -1.041 -17.578 1.00 95.94 319 ILE A O 1
ATOM 2514 N N . ALA A 1 320 ? 2.123 -2.300 -16.975 1.00 97.12 320 ALA A N 1
ATOM 2515 C CA . ALA A 1 320 ? 1.474 -2.335 -18.289 1.00 97.12 320 ALA A CA 1
ATOM 2516 C C . ALA A 1 320 ? 1.086 -0.937 -18.813 1.00 97.12 320 ALA A C 1
ATOM 2518 O O . ALA A 1 320 ? 1.216 -0.638 -20.004 1.00 97.12 320 ALA A O 1
ATOM 2519 N N . GLU A 1 321 ? 0.645 -0.038 -17.926 1.00 97.44 321 GLU A N 1
ATOM 2520 C CA . GLU A 1 321 ? 0.400 1.366 -18.285 1.00 97.44 321 GLU A CA 1
ATOM 2521 C C . GLU A 1 321 ? 1.694 2.073 -18.714 1.00 97.44 321 GLU A C 1
ATOM 2523 O O . GLU A 1 321 ? 1.700 2.833 -19.688 1.00 97.44 321 GLU A O 1
ATOM 2528 N N . HIS A 1 322 ? 2.801 1.806 -18.013 1.00 97.50 322 HIS A N 1
ATOM 2529 C CA . HIS A 1 322 ? 4.109 2.366 -18.355 1.00 97.50 322 HIS A CA 1
ATOM 2530 C C . HIS A 1 322 ? 4.678 1.735 -19.625 1.00 97.50 322 HIS A C 1
ATOM 2532 O O . HIS A 1 322 ? 5.227 2.458 -20.450 1.00 97.50 322 HIS A O 1
ATOM 2538 N N . GLU A 1 323 ? 4.467 0.441 -19.854 1.00 96.81 323 GLU A N 1
ATOM 2539 C CA . GLU A 1 323 ? 4.797 -0.228 -21.111 1.00 96.81 323 GLU A CA 1
ATOM 2540 C C . GLU A 1 323 ? 4.088 0.417 -22.290 1.00 96.81 323 GLU A C 1
ATOM 2542 O O . GLU A 1 323 ? 4.736 0.807 -23.261 1.00 96.81 323 GLU A O 1
ATOM 2547 N N . THR A 1 324 ? 2.777 0.621 -22.184 1.00 96.94 324 THR A N 1
ATOM 2548 C CA . THR A 1 324 ? 1.998 1.288 -23.231 1.00 96.94 324 THR A CA 1
ATOM 2549 C C . THR A 1 324 ? 2.554 2.684 -23.527 1.00 96.94 324 THR A C 1
ATOM 2551 O O . THR A 1 324 ? 2.687 3.084 -24.688 1.00 96.94 324 THR A O 1
ATOM 2554 N N . TYR A 1 325 ? 2.924 3.432 -22.482 1.00 96.62 325 TYR A N 1
ATOM 2555 C CA . TYR A 1 325 ? 3.548 4.744 -22.625 1.00 96.62 325 TYR A CA 1
ATOM 2556 C C . TYR A 1 325 ? 4.913 4.668 -23.328 1.00 96.62 325 TYR A C 1
ATOM 2558 O O . TYR A 1 325 ? 5.109 5.365 -24.327 1.00 96.62 325 TYR A O 1
ATOM 2566 N N . ILE A 1 326 ? 5.833 3.829 -22.843 1.00 98.06 326 ILE A N 1
ATOM 2567 C CA . ILE A 1 326 ? 7.193 3.687 -23.385 1.00 98.06 326 ILE A CA 1
ATOM 2568 C C . ILE A 1 326 ? 7.130 3.214 -24.836 1.00 98.06 326 ILE A C 1
ATOM 2570 O O . ILE A 1 326 ? 7.759 3.824 -25.696 1.00 98.06 326 ILE A O 1
ATOM 2574 N N . ARG A 1 327 ? 6.311 2.201 -25.140 1.00 97.75 327 ARG A N 1
ATOM 2575 C CA . ARG A 1 327 ? 6.116 1.667 -26.494 1.00 97.75 327 ARG A CA 1
ATOM 2576 C C . ARG A 1 327 ? 5.618 2.742 -27.455 1.00 97.75 327 ARG A C 1
ATOM 2578 O O . ARG A 1 327 ? 6.124 2.864 -28.567 1.00 97.75 327 ARG A O 1
ATOM 2585 N N . ARG A 1 328 ? 4.682 3.592 -27.020 1.00 97.44 328 ARG A N 1
ATOM 2586 C CA . ARG A 1 328 ? 4.209 4.731 -27.822 1.00 97.44 328 ARG A CA 1
ATOM 2587 C C . ARG A 1 328 ? 5.309 5.766 -28.070 1.00 97.44 328 ARG A C 1
ATOM 2589 O O . ARG A 1 328 ? 5.387 6.296 -29.173 1.00 97.44 328 ARG A O 1
ATOM 2596 N N . GLN A 1 329 ? 6.130 6.082 -27.065 1.00 97.50 329 GLN A N 1
ATOM 2597 C CA . GLN A 1 329 ? 7.262 7.005 -27.234 1.00 97.50 329 GLN A CA 1
ATOM 2598 C C . GLN A 1 329 ? 8.333 6.419 -28.162 1.00 97.50 329 GLN A C 1
ATOM 2600 O O . GLN A 1 329 ? 8.814 7.110 -29.057 1.00 97.50 329 GLN A O 1
ATOM 2605 N N . SER A 1 330 ? 8.648 5.137 -27.987 1.00 97.62 330 SER A N 1
ATOM 2606 C CA . SER A 1 330 ? 9.594 4.391 -28.811 1.00 97.62 330 SER A CA 1
ATOM 2607 C C . SER A 1 330 ? 9.148 4.340 -30.275 1.00 97.62 330 SER A C 1
ATOM 2609 O O . SER A 1 330 ? 9.904 4.739 -31.156 1.00 97.62 330 SER A O 1
ATOM 2611 N N . ALA A 1 331 ? 7.879 4.015 -30.544 1.00 96.94 331 ALA A N 1
ATOM 2612 C CA . ALA A 1 331 ? 7.322 4.031 -31.898 1.00 96.94 331 ALA A CA 1
ATOM 2613 C C . ALA A 1 331 ? 7.353 5.421 -32.563 1.00 96.94 331 ALA A C 1
ATOM 2615 O O . ALA A 1 331 ? 7.378 5.511 -33.786 1.00 96.94 331 ALA A O 1
ATOM 2616 N N . GLY A 1 332 ? 7.332 6.503 -31.777 1.00 95.06 332 GLY A N 1
ATOM 2617 C CA . GLY A 1 332 ? 7.521 7.864 -32.286 1.00 95.06 332 GLY A CA 1
ATOM 2618 C C . GLY A 1 332 ? 8.986 8.189 -32.592 1.00 95.06 332 GLY A C 1
ATOM 2619 O O . GLY A 1 332 ? 9.270 8.836 -33.594 1.00 95.06 332 GLY A O 1
ATOM 2620 N N . ARG A 1 333 ? 9.920 7.722 -31.752 1.00 94.56 333 ARG A N 1
ATOM 2621 C CA . ARG A 1 333 ? 11.369 7.890 -31.956 1.00 94.56 333 ARG A CA 1
ATOM 2622 C C . ARG A 1 333 ? 11.881 7.087 -33.154 1.00 94.56 333 ARG A C 1
ATOM 2624 O O . ARG A 1 333 ? 12.749 7.567 -33.875 1.00 94.56 333 ARG A O 1
ATOM 2631 N N . TYR A 1 334 ? 11.352 5.884 -33.342 1.00 95.12 334 TYR A N 1
ATOM 2632 C CA . TYR A 1 334 ? 11.739 4.928 -34.376 1.00 95.12 334 TYR A CA 1
ATOM 2633 C C . TYR A 1 334 ? 10.604 4.769 -35.393 1.00 95.12 334 TYR A C 1
ATOM 2635 O O . TYR A 1 334 ? 10.044 3.687 -35.563 1.00 95.12 334 TYR A O 1
ATOM 2643 N N . ALA A 1 335 ? 10.229 5.880 -36.037 1.00 93.94 335 ALA A N 1
ATOM 2644 C CA . ALA A 1 335 ? 9.033 5.974 -36.875 1.00 93.94 335 ALA A CA 1
ATOM 2645 C C . ALA A 1 335 ? 8.985 4.917 -37.994 1.00 93.94 335 ALA A C 1
ATOM 2647 O O . ALA A 1 335 ? 7.935 4.308 -38.203 1.00 93.94 335 ALA A O 1
ATOM 2648 N N . ALA A 1 336 ? 10.128 4.633 -38.629 1.00 93.75 336 ALA A N 1
ATOM 2649 C CA . ALA A 1 336 ? 10.267 3.611 -39.671 1.00 93.75 336 ALA A CA 1
ATOM 2650 C C . ALA A 1 336 ? 9.860 2.193 -39.212 1.00 93.75 336 ALA A C 1
ATOM 2652 O O . ALA A 1 336 ? 9.438 1.377 -40.027 1.00 93.75 336 ALA A O 1
ATOM 2653 N N . TYR A 1 337 ? 9.938 1.915 -37.906 1.00 95.06 337 TYR A N 1
ATOM 2654 C CA . TYR A 1 337 ? 9.570 0.636 -37.288 1.00 95.06 337 TYR A CA 1
ATOM 2655 C C . TYR A 1 337 ? 8.363 0.756 -36.347 1.00 95.06 337 TYR A C 1
ATOM 2657 O O . TYR A 1 337 ? 8.057 -0.151 -35.567 1.00 95.06 337 TYR A O 1
ATOM 2665 N N . GLY A 1 338 ? 7.660 1.891 -36.380 1.00 95.25 338 GLY A N 1
ATOM 2666 C CA . GLY A 1 338 ? 6.626 2.210 -35.403 1.00 95.25 338 GLY A CA 1
ATOM 2667 C C . GLY A 1 338 ? 5.453 1.226 -35.408 1.00 95.25 338 GLY A C 1
ATOM 2668 O O . GLY A 1 338 ? 4.847 1.003 -34.359 1.00 95.25 338 GLY A O 1
ATOM 2669 N N . ALA A 1 339 ? 5.132 0.618 -36.555 1.00 95.44 339 ALA A N 1
ATOM 2670 C CA . ALA A 1 339 ? 4.081 -0.394 -36.658 1.00 95.44 339 ALA A CA 1
ATOM 2671 C C . ALA A 1 339 ? 4.473 -1.692 -35.935 1.00 95.44 339 ALA A C 1
ATOM 2673 O O . ALA A 1 339 ? 3.693 -2.210 -35.141 1.00 95.44 339 ALA A O 1
ATOM 2674 N N . GLN A 1 340 ? 5.702 -2.162 -36.141 1.00 96.56 340 GLN A N 1
ATOM 2675 C CA . GLN A 1 340 ? 6.268 -3.355 -35.514 1.00 96.56 340 GLN A CA 1
ATOM 2676 C C . GLN A 1 340 ? 6.382 -3.180 -33.996 1.00 96.56 340 GLN A C 1
ATOM 2678 O O . GLN A 1 340 ? 5.969 -4.054 -33.234 1.00 96.56 340 GLN A O 1
ATOM 2683 N N . ILE A 1 341 ? 6.851 -2.009 -33.549 1.00 97.38 341 ILE A N 1
ATOM 2684 C CA . ILE A 1 341 ? 6.951 -1.676 -32.122 1.00 97.38 341 ILE A CA 1
ATOM 2685 C C . ILE A 1 341 ? 5.566 -1.680 -31.471 1.00 97.38 341 ILE A C 1
ATOM 2687 O O . ILE A 1 341 ? 5.385 -2.252 -30.396 1.00 97.38 341 ILE A O 1
ATOM 2691 N N . LYS A 1 342 ? 4.557 -1.083 -32.121 1.00 95.88 342 LYS A N 1
ATOM 2692 C CA . LYS A 1 342 ? 3.164 -1.114 -31.638 1.00 95.88 342 LYS A CA 1
ATOM 2693 C C . LYS A 1 342 ? 2.570 -2.524 -31.652 1.00 95.88 342 LYS A C 1
ATOM 2695 O O . LYS A 1 342 ? 1.746 -2.818 -30.794 1.00 95.88 342 LYS A O 1
ATOM 2700 N N . ALA A 1 343 ? 2.998 -3.376 -32.581 1.00 96.25 343 ALA A N 1
ATOM 2701 C CA . ALA A 1 343 ? 2.580 -4.772 -32.681 1.00 96.25 343 ALA A CA 1
ATOM 2702 C C . ALA A 1 343 ? 3.251 -5.700 -31.650 1.00 96.25 343 ALA A C 1
ATOM 2704 O O . ALA A 1 343 ? 2.898 -6.872 -31.580 1.00 96.25 343 ALA A O 1
ATOM 2705 N N . GLY A 1 344 ? 4.186 -5.194 -30.838 1.00 94.75 344 GLY A N 1
ATOM 2706 C CA . GLY A 1 344 ? 4.778 -5.939 -29.724 1.00 94.75 344 GLY A CA 1
ATOM 2707 C C . GLY A 1 344 ? 6.288 -6.134 -29.819 1.00 94.75 344 GLY A C 1
ATOM 2708 O O . GLY A 1 344 ? 6.909 -6.386 -28.789 1.00 94.75 344 GLY A O 1
ATOM 2709 N N . MET A 1 345 ? 6.897 -5.940 -30.993 1.00 97.38 345 MET A N 1
ATOM 2710 C CA . MET A 1 345 ? 8.340 -6.144 -31.176 1.00 97.38 345 MET A CA 1
ATOM 2711 C C . MET A 1 345 ? 9.160 -5.145 -30.352 1.00 97.38 345 MET A C 1
ATOM 2713 O O . MET A 1 345 ? 8.766 -3.983 -30.204 1.00 97.38 345 MET A O 1
ATOM 2717 N N . SER A 1 346 ? 10.292 -5.596 -29.808 1.00 97.62 346 SER A N 1
ATOM 2718 C CA . SER A 1 346 ? 11.239 -4.714 -29.128 1.00 97.62 346 SER A CA 1
ATOM 2719 C C . SER A 1 346 ? 12.143 -4.000 -30.133 1.00 97.62 346 SER A C 1
ATOM 2721 O O . SER A 1 346 ? 12.331 -4.448 -31.264 1.00 97.62 346 SER A O 1
ATOM 2723 N N . VAL A 1 347 ? 12.704 -2.861 -29.731 1.00 97.38 347 VAL A N 1
ATOM 2724 C CA . VAL A 1 347 ? 13.660 -2.132 -30.574 1.00 97.38 347 VAL A CA 1
ATOM 2725 C C . VAL A 1 347 ? 14.982 -2.878 -30.656 1.00 97.38 347 VAL A C 1
ATOM 2727 O O . VAL A 1 347 ? 15.604 -2.844 -31.711 1.00 97.38 347 VAL A O 1
ATOM 2730 N N . GLN A 1 348 ? 15.399 -3.555 -29.585 1.00 96.69 348 GLN A N 1
ATOM 2731 C CA . GLN A 1 348 ? 16.636 -4.336 -29.606 1.00 96.69 348 GLN A CA 1
ATOM 2732 C C . GLN A 1 348 ? 16.530 -5.515 -30.584 1.00 96.69 348 GLN A C 1
ATOM 2734 O O . GLN A 1 348 ? 17.443 -5.711 -31.380 1.00 96.69 348 GLN A O 1
ATOM 2739 N N . ASP A 1 349 ? 15.384 -6.205 -30.637 1.00 97.19 349 ASP A N 1
ATOM 2740 C CA . ASP A 1 349 ? 15.154 -7.276 -31.622 1.00 97.19 349 ASP A CA 1
ATOM 2741 C C . ASP A 1 349 ? 15.178 -6.739 -33.056 1.00 97.19 349 ASP A C 1
ATOM 2743 O O . ASP A 1 349 ? 15.797 -7.317 -33.947 1.00 97.19 349 ASP A O 1
ATOM 2747 N N . LEU A 1 350 ? 14.527 -5.595 -33.289 1.00 96.88 350 LEU A N 1
ATOM 2748 C CA . LEU A 1 350 ? 14.523 -4.941 -34.599 1.00 96.88 350 LEU A CA 1
ATOM 2749 C C . LEU A 1 350 ? 15.915 -4.429 -35.000 1.00 96.88 350 LEU A C 1
ATOM 2751 O O . LEU A 1 350 ? 16.208 -4.318 -36.189 1.00 96.88 350 LEU A O 1
ATOM 2755 N N . ALA A 1 351 ? 16.767 -4.122 -34.020 1.00 97.12 351 ALA A N 1
ATOM 2756 C CA . ALA A 1 351 ? 18.124 -3.644 -34.231 1.00 97.12 351 ALA A CA 1
ATOM 2757 C C . ALA A 1 351 ? 19.145 -4.765 -34.473 1.00 97.12 351 ALA A C 1
ATOM 2759 O O . ALA A 1 351 ? 20.260 -4.456 -34.897 1.00 97.12 351 ALA A O 1
ATOM 2760 N N . ALA A 1 352 ? 18.788 -6.036 -34.251 1.00 96.81 352 ALA A N 1
ATOM 2761 C CA . ALA A 1 352 ? 19.711 -7.169 -34.344 1.00 96.81 352 ALA A CA 1
ATOM 2762 C C . ALA A 1 352 ? 20.534 -7.213 -35.654 1.00 96.81 352 ALA A C 1
ATOM 2764 O O . ALA A 1 352 ? 21.756 -7.335 -35.561 1.00 96.81 352 ALA A O 1
ATOM 2765 N N . PRO A 1 353 ? 19.960 -6.987 -36.859 1.00 96.81 353 PRO A N 1
ATOM 2766 C CA . PRO A 1 353 ? 20.750 -6.977 -38.099 1.00 96.81 353 PRO A CA 1
ATOM 2767 C C . PRO A 1 353 ? 21.792 -5.848 -38.152 1.00 96.81 353 PRO A C 1
ATOM 2769 O O . PRO A 1 353 ? 22.874 -5.996 -38.722 1.00 96.81 353 PRO A O 1
ATOM 2772 N N . PHE A 1 354 ? 21.484 -4.699 -37.545 1.00 97.31 354 PHE A N 1
ATOM 2773 C CA . PHE A 1 354 ? 22.411 -3.573 -37.466 1.00 97.31 354 PHE A CA 1
ATOM 2774 C C . PHE A 1 354 ? 23.508 -3.822 -36.424 1.00 97.31 354 PHE A C 1
ATOM 2776 O O . PHE A 1 354 ? 24.658 -3.454 -36.663 1.00 97.31 354 PHE A O 1
ATOM 2783 N N . ILE A 1 355 ? 23.171 -4.460 -35.297 1.00 97.12 355 ILE A N 1
ATOM 2784 C CA . ILE A 1 355 ? 24.136 -4.891 -34.273 1.00 97.12 355 ILE A CA 1
ATOM 2785 C C . ILE A 1 355 ? 25.161 -5.846 -34.893 1.00 97.12 355 ILE A C 1
ATOM 2787 O O . ILE A 1 355 ? 26.361 -5.583 -34.806 1.00 97.12 355 ILE A O 1
ATOM 2791 N N . GLU A 1 356 ? 24.697 -6.880 -35.599 1.00 96.75 356 GLU A N 1
ATOM 2792 C CA . GLU A 1 356 ? 25.553 -7.875 -36.253 1.00 96.75 356 GLU A CA 1
ATOM 2793 C C . GLU A 1 356 ? 26.515 -7.221 -37.259 1.00 96.75 356 GLU A C 1
ATOM 2795 O O . GLU A 1 356 ? 27.716 -7.497 -37.270 1.00 96.75 356 GLU A O 1
ATOM 2800 N N . ALA A 1 357 ? 26.031 -6.284 -38.080 1.00 97.25 357 ALA A N 1
ATOM 2801 C CA . ALA A 1 357 ? 26.895 -5.603 -39.041 1.00 97.25 357 ALA A CA 1
ATOM 2802 C C . ALA A 1 357 ? 27.915 -4.668 -38.393 1.00 97.25 357 ALA A C 1
ATOM 2804 O O . ALA A 1 357 ? 29.043 -4.588 -38.881 1.00 97.25 357 ALA A O 1
ATOM 2805 N N . VAL A 1 358 ? 27.564 -3.983 -37.300 1.00 97.31 358 VAL A N 1
ATOM 2806 C CA . VAL A 1 358 ? 28.544 -3.197 -36.537 1.00 97.31 358 VAL A CA 1
ATOM 2807 C C . VAL A 1 358 ? 29.595 -4.112 -35.932 1.00 97.31 358 VAL A C 1
ATOM 2809 O O . VAL A 1 358 ? 30.781 -3.820 -36.070 1.00 97.31 358 VAL A O 1
ATOM 2812 N N . SER A 1 359 ? 29.179 -5.219 -35.315 1.00 96.88 359 SER A N 1
ATOM 2813 C CA . SER A 1 359 ? 30.105 -6.188 -34.735 1.00 96.88 359 SER A CA 1
ATOM 2814 C C . SER A 1 359 ? 31.065 -6.731 -35.787 1.00 96.88 359 SER A C 1
ATOM 2816 O O . SER A 1 359 ? 32.278 -6.651 -35.620 1.00 96.88 359 SER A O 1
ATOM 2818 N N . ARG A 1 360 ? 30.541 -7.175 -36.932 1.00 96.44 360 ARG A N 1
ATOM 2819 C CA . ARG A 1 360 ? 31.337 -7.746 -38.020 1.00 96.44 360 ARG A CA 1
ATOM 2820 C C . ARG A 1 360 ? 32.248 -6.730 -38.709 1.00 96.44 360 ARG A C 1
ATOM 2822 O O . ARG A 1 360 ? 33.403 -7.045 -38.976 1.00 96.44 360 ARG A O 1
ATOM 2829 N N . ILE A 1 361 ? 31.742 -5.543 -39.058 1.00 95.88 361 ILE A N 1
ATOM 2830 C CA . ILE A 1 361 ? 32.500 -4.556 -39.847 1.00 95.88 361 ILE A CA 1
ATOM 2831 C C . ILE A 1 361 ? 33.494 -3.807 -38.966 1.00 95.88 361 ILE A C 1
ATOM 2833 O O . ILE A 1 361 ? 34.622 -3.595 -39.399 1.00 95.88 361 ILE A O 1
ATOM 2837 N N . LEU A 1 362 ? 33.104 -3.421 -37.750 1.00 95.56 362 LEU A N 1
ATOM 2838 C CA . LEU A 1 362 ? 33.975 -2.682 -36.833 1.00 95.56 362 LEU A CA 1
ATOM 2839 C C . LEU A 1 362 ? 34.738 -3.584 -35.850 1.00 95.56 362 LEU A C 1
ATOM 2841 O O . LEU A 1 362 ? 35.498 -3.058 -35.041 1.00 95.56 362 LEU A O 1
ATOM 2845 N N . GLU A 1 363 ? 34.558 -4.907 -35.935 1.00 95.06 363 GLU A N 1
ATOM 2846 C CA . GLU A 1 363 ? 35.189 -5.918 -35.067 1.00 95.06 363 GLU A CA 1
ATOM 2847 C C . GLU A 1 363 ? 34.974 -5.629 -33.574 1.00 95.06 363 GLU A C 1
ATOM 2849 O O . GLU A 1 363 ? 35.866 -5.786 -32.741 1.00 95.06 363 GLU A O 1
ATOM 2854 N N . LEU A 1 364 ? 33.766 -5.166 -33.242 1.00 93.94 364 LEU A N 1
ATOM 2855 C CA . LEU A 1 364 ? 33.353 -4.853 -31.877 1.00 93.94 364 LEU A CA 1
ATOM 2856 C C . LEU A 1 364 ? 32.564 -6.026 -31.279 1.00 93.94 364 LEU A C 1
ATOM 2858 O O . LEU A 1 364 ? 31.776 -6.647 -31.994 1.00 93.94 364 LEU A O 1
ATOM 2862 N N . PRO A 1 365 ? 32.717 -6.329 -29.982 1.00 93.69 365 PRO A N 1
ATOM 2863 C CA . PRO A 1 365 ? 31.916 -7.361 -29.332 1.00 93.69 365 PRO A CA 1
ATOM 2864 C C . PRO A 1 365 ? 30.438 -6.947 -29.282 1.00 93.69 365 PRO A C 1
ATOM 2866 O O . PRO A 1 365 ? 30.121 -5.816 -28.921 1.00 93.69 365 PRO A O 1
ATOM 2869 N N . GLU A 1 366 ? 29.523 -7.867 -29.608 1.00 90.81 366 GLU A N 1
ATOM 2870 C CA . GLU A 1 366 ? 28.074 -7.595 -29.602 1.00 90.81 366 GLU A CA 1
ATOM 2871 C C . GLU A 1 366 ? 27.542 -7.167 -28.229 1.00 90.81 366 GLU A C 1
ATOM 2873 O O . GLU A 1 366 ? 26.594 -6.391 -28.157 1.00 90.81 366 GLU A O 1
ATOM 2878 N N . THR A 1 367 ? 28.186 -7.595 -27.138 1.00 90.81 367 THR A N 1
ATOM 2879 C CA . THR A 1 367 ? 27.818 -7.217 -25.761 1.00 90.81 367 THR A CA 1
ATOM 2880 C C . THR A 1 367 ? 27.909 -5.718 -25.488 1.00 90.81 367 THR A C 1
ATOM 2882 O O . THR A 1 367 ? 27.285 -5.234 -24.546 1.00 90.81 367 THR A O 1
ATOM 2885 N N . ASP A 1 368 ? 28.670 -4.988 -26.306 1.00 90.94 368 ASP A N 1
ATOM 2886 C CA . ASP A 1 368 ? 28.899 -3.550 -26.159 1.00 90.94 368 ASP A CA 1
ATOM 2887 C C . ASP A 1 368 ? 28.032 -2.728 -27.134 1.00 90.94 368 ASP A C 1
ATOM 2889 O O . ASP A 1 368 ? 28.205 -1.512 -27.266 1.00 90.94 368 ASP A O 1
ATOM 2893 N N . LEU A 1 369 ? 27.122 -3.385 -27.865 1.00 93.62 369 LEU A N 1
ATOM 2894 C CA . LEU A 1 369 ? 26.335 -2.796 -28.943 1.00 93.62 369 LEU A CA 1
ATOM 2895 C C . LEU A 1 369 ? 24.842 -2.838 -28.625 1.00 93.62 369 LEU A C 1
ATOM 2897 O O . LEU A 1 369 ? 24.274 -3.884 -28.335 1.00 93.62 369 LEU A O 1
ATOM 2901 N N . ASP A 1 370 ? 24.182 -1.687 -28.742 1.00 93.50 370 ASP A N 1
ATOM 2902 C CA . ASP A 1 370 ? 22.736 -1.578 -28.572 1.00 93.50 370 ASP A CA 1
ATOM 2903 C C . ASP A 1 370 ? 22.161 -0.385 -29.367 1.00 93.50 370 ASP A C 1
ATOM 2905 O O . ASP A 1 370 ? 22.891 0.486 -29.861 1.00 93.50 370 ASP A O 1
ATOM 2909 N N . ALA A 1 371 ? 20.830 -0.321 -29.484 1.00 92.69 371 ALA A N 1
ATOM 2910 C CA . ALA A 1 371 ? 20.119 0.731 -30.225 1.00 92.69 371 ALA A CA 1
ATOM 2911 C C . ALA A 1 371 ? 20.087 2.130 -29.552 1.00 92.69 371 ALA A C 1
ATOM 2913 O O . ALA A 1 371 ? 19.539 3.094 -30.113 1.00 92.69 371 ALA A O 1
ATOM 2914 N N . ILE A 1 372 ? 20.643 2.256 -28.346 1.00 92.56 372 ILE A N 1
ATOM 2915 C CA . ILE A 1 372 ? 20.635 3.449 -27.488 1.00 92.56 372 ILE A CA 1
ATOM 2916 C C . ILE A 1 372 ? 22.001 4.141 -27.497 1.00 92.56 372 ILE A C 1
ATOM 2918 O O . ILE A 1 372 ? 22.070 5.354 -27.703 1.00 92.56 372 ILE A O 1
ATOM 2922 N N . SER A 1 373 ? 23.066 3.391 -27.221 1.00 91.81 373 SER A N 1
ATOM 2923 C CA . SER A 1 373 ? 24.422 3.866 -26.964 1.00 91.81 373 SER A CA 1
ATOM 2924 C C . SER A 1 373 ? 25.253 3.965 -28.242 1.00 91.81 373 SER A C 1
ATOM 2926 O O . SER A 1 373 ? 26.043 4.901 -28.388 1.00 91.81 373 SER A O 1
ATOM 2928 N N . ASN A 1 374 ? 25.041 3.062 -29.204 1.00 94.44 374 ASN A N 1
ATOM 2929 C CA . ASN A 1 374 ? 25.776 3.075 -30.459 1.00 94.44 374 ASN A CA 1
ATOM 2930 C C . ASN A 1 374 ? 25.137 4.048 -31.461 1.00 94.44 374 ASN A C 1
ATOM 2932 O O . ASN A 1 374 ? 23.997 3.874 -31.899 1.00 94.44 374 ASN A O 1
ATOM 2936 N N . SER A 1 375 ? 25.886 5.077 -31.866 1.00 92.81 375 SER A N 1
ATOM 2937 C CA . SER A 1 375 ? 25.376 6.127 -32.754 1.00 92.81 375 SER A CA 1
ATOM 2938 C C . SER A 1 375 ? 24.982 5.623 -34.142 1.00 92.81 375 SER A C 1
ATOM 2940 O O . SER A 1 375 ? 24.046 6.168 -34.726 1.00 92.81 375 SER A O 1
ATOM 2942 N N . HIS A 1 376 ? 25.669 4.602 -34.666 1.00 94.75 376 HIS A N 1
ATOM 2943 C CA . HIS A 1 376 ? 25.363 4.029 -35.978 1.00 94.75 376 HIS A CA 1
ATOM 2944 C C . HIS A 1 376 ? 24.035 3.283 -35.928 1.00 94.75 376 HIS A C 1
ATOM 2946 O O . HIS A 1 376 ? 23.123 3.604 -36.688 1.00 94.75 376 HIS A O 1
ATOM 2952 N N . ILE A 1 377 ? 23.895 2.369 -34.968 1.00 96.25 377 ILE A N 1
ATOM 2953 C CA . ILE A 1 377 ? 22.682 1.563 -34.779 1.00 96.25 377 ILE A CA 1
ATOM 2954 C C . ILE A 1 377 ? 21.490 2.474 -34.483 1.00 96.25 377 ILE A C 1
ATOM 2956 O O . ILE A 1 377 ? 20.457 2.387 -35.140 1.00 96.25 377 ILE A O 1
ATOM 2960 N N . SER A 1 378 ? 21.648 3.423 -33.555 1.00 93.75 378 SER A N 1
ATOM 2961 C CA . SER A 1 378 ? 20.577 4.360 -33.207 1.00 93.75 378 SER A CA 1
ATOM 2962 C C . SER A 1 378 ? 20.147 5.222 -34.400 1.00 93.75 378 SER A C 1
ATOM 2964 O O . SER A 1 378 ? 18.962 5.516 -34.554 1.00 93.75 378 SER A O 1
ATOM 2966 N N . LYS A 1 379 ? 21.085 5.622 -35.273 1.00 93.50 379 LYS A N 1
ATOM 2967 C CA . LYS A 1 379 ? 20.765 6.363 -36.500 1.00 93.50 379 LYS A CA 1
ATOM 2968 C C . LYS A 1 379 ? 20.005 5.490 -37.499 1.00 93.50 379 LYS A C 1
ATOM 2970 O O . LYS A 1 379 ? 18.966 5.936 -37.968 1.00 93.50 379 LYS A O 1
ATOM 2975 N N . ALA A 1 380 ? 20.466 4.270 -37.764 1.00 95.12 380 ALA A N 1
ATOM 2976 C CA . ALA A 1 380 ? 19.794 3.342 -38.676 1.00 95.12 380 ALA A CA 1
ATOM 2977 C C . ALA A 1 380 ? 18.378 2.974 -38.201 1.00 95.12 380 ALA A C 1
ATOM 2979 O O . ALA A 1 380 ? 17.435 2.933 -38.990 1.00 95.12 380 ALA A O 1
ATOM 2980 N N . MET A 1 381 ? 18.203 2.801 -36.888 1.00 95.44 381 MET A N 1
ATOM 2981 C CA . MET A 1 381 ? 16.899 2.521 -36.289 1.00 95.44 381 MET A CA 1
ATOM 2982 C C . MET A 1 381 ? 15.917 3.691 -36.395 1.00 95.44 381 MET A C 1
ATOM 2984 O O . MET A 1 381 ? 14.708 3.473 -36.435 1.00 95.44 381 MET A O 1
ATOM 2988 N N . ARG A 1 382 ? 16.389 4.944 -36.455 1.00 93.31 382 ARG A N 1
ATOM 2989 C CA . ARG A 1 382 ? 15.503 6.097 -36.709 1.00 93.31 382 ARG A CA 1
ATOM 2990 C C . ARG A 1 382 ? 14.986 6.137 -38.149 1.00 93.31 382 ARG A C 1
ATOM 2992 O O . ARG A 1 382 ? 13.957 6.764 -38.385 1.00 93.31 382 ARG A O 1
ATOM 2999 N N . GLY A 1 383 ? 15.647 5.432 -39.063 1.00 91.94 383 GLY A N 1
ATOM 3000 C CA . GLY A 1 383 ? 15.353 5.468 -40.488 1.00 91.94 383 GLY A CA 1
ATOM 3001 C C . GLY A 1 383 ? 15.954 6.691 -41.178 1.00 91.94 383 GLY A C 1
ATOM 3002 O O . GLY A 1 383 ? 16.695 7.480 -40.586 1.00 91.94 383 GLY A O 1
ATOM 3003 N N . ARG A 1 384 ? 15.645 6.812 -42.465 1.00 91.50 384 ARG A N 1
ATOM 3004 C CA . ARG 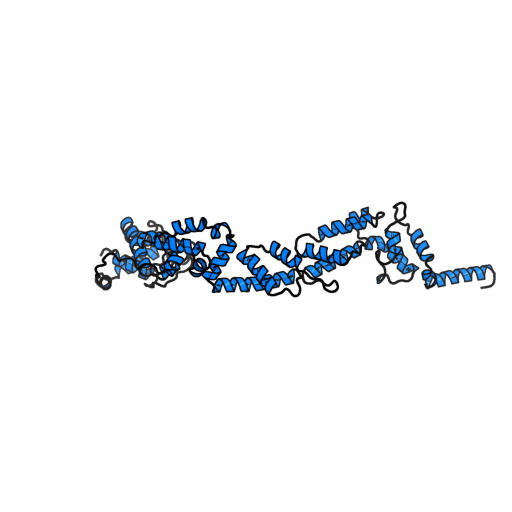A 1 384 ? 16.038 7.929 -43.325 1.00 91.50 384 ARG A CA 1
ATOM 3005 C C . ARG A 1 384 ? 15.100 9.123 -43.118 1.00 91.50 384 ARG A C 1
ATOM 3007 O O . ARG A 1 384 ? 14.012 8.984 -42.561 1.00 91.50 384 ARG A O 1
ATOM 3014 N N . ASP A 1 385 ? 15.502 10.290 -43.615 1.00 87.06 385 ASP A N 1
ATOM 3015 C CA . ASP A 1 385 ? 14.721 11.533 -43.491 1.00 87.06 385 ASP A CA 1
ATOM 3016 C C . ASP A 1 385 ? 13.362 11.469 -44.219 1.00 87.06 385 ASP A C 1
ATOM 3018 O O . ASP A 1 385 ? 12.438 12.205 -43.880 1.00 87.06 385 ASP A O 1
ATOM 3022 N N . ASP A 1 386 ? 13.212 10.551 -45.182 1.00 86.88 386 ASP A N 1
ATOM 3023 C CA . ASP A 1 386 ? 11.948 10.251 -45.871 1.00 86.88 386 ASP A CA 1
ATOM 3024 C C . ASP A 1 386 ? 11.004 9.336 -45.061 1.00 86.88 386 ASP A C 1
ATOM 3026 O O . ASP A 1 386 ? 9.937 8.948 -45.541 1.00 86.88 386 ASP A O 1
ATOM 3030 N N . GLY A 1 387 ? 11.390 8.983 -43.830 1.00 83.00 387 GLY A N 1
ATOM 3031 C CA . GLY A 1 387 ? 10.630 8.127 -42.923 1.00 83.00 387 GLY A CA 1
ATOM 3032 C C . GLY A 1 387 ? 10.731 6.632 -43.228 1.00 83.00 387 GLY A C 1
ATOM 3033 O O . GLY A 1 387 ? 10.109 5.834 -42.526 1.00 83.00 387 GLY A O 1
ATOM 3034 N N . GLN A 1 388 ? 11.502 6.232 -44.243 1.00 91.06 388 GLN A N 1
ATOM 3035 C CA . GLN A 1 388 ? 11.693 4.827 -44.593 1.00 91.06 388 GLN A CA 1
ATOM 3036 C C . GLN A 1 388 ? 12.823 4.185 -43.773 1.00 91.06 388 GLN A C 1
ATOM 3038 O O . GLN A 1 388 ? 13.766 4.873 -43.368 1.00 91.06 388 GLN A O 1
ATOM 3043 N N . PRO A 1 389 ? 12.792 2.856 -43.569 1.00 93.62 389 PRO A N 1
ATOM 3044 C CA . PRO A 1 389 ? 13.909 2.127 -42.976 1.00 93.62 389 PRO A CA 1
ATOM 3045 C C . PRO A 1 389 ? 15.216 2.354 -43.745 1.00 93.62 389 PRO A C 1
ATOM 3047 O O . PRO A 1 389 ? 15.213 2.440 -44.975 1.00 93.62 389 PRO A O 1
ATOM 3050 N N . THR A 1 390 ? 16.342 2.431 -43.032 1.00 94.81 390 THR A N 1
ATOM 3051 C CA . THR A 1 390 ? 17.671 2.482 -43.655 1.00 94.81 390 THR A CA 1
ATOM 3052 C C . THR A 1 390 ? 17.989 1.125 -44.292 1.00 94.81 390 THR A C 1
ATOM 3054 O O . THR A 1 390 ? 18.030 0.123 -43.574 1.00 94.81 390 THR A O 1
ATOM 3057 N N . PRO A 1 391 ? 18.231 1.055 -45.613 1.00 95.62 391 PRO A N 1
ATOM 3058 C CA . PRO A 1 391 ? 18.638 -0.184 -46.261 1.00 95.62 391 PRO A CA 1
ATOM 3059 C C . PRO A 1 391 ? 19.979 -0.691 -45.728 1.00 95.62 391 PRO A C 1
ATOM 3061 O O . PRO A 1 391 ? 20.885 0.092 -45.441 1.00 95.62 391 PRO A O 1
ATOM 3064 N N . MET A 1 392 ? 20.142 -2.013 -45.672 1.00 96.31 392 MET A N 1
ATOM 3065 C CA . MET A 1 392 ? 21.333 -2.614 -45.071 1.00 96.31 392 MET A CA 1
ATOM 3066 C C . MET A 1 392 ? 22.636 -2.212 -45.773 1.00 96.31 392 MET A C 1
ATOM 3068 O O . MET A 1 392 ? 23.621 -1.891 -45.117 1.00 96.31 392 MET A O 1
ATOM 3072 N N . TRP A 1 393 ? 22.632 -2.149 -47.105 1.00 95.88 393 TRP A N 1
ATOM 3073 C CA . TRP A 1 393 ? 23.804 -1.740 -47.885 1.00 95.88 393 TRP A CA 1
ATOM 3074 C C . TRP A 1 393 ? 24.247 -0.301 -47.567 1.00 95.88 393 TRP A C 1
ATOM 3076 O O . TRP A 1 393 ? 25.443 -0.022 -47.498 1.00 95.88 393 TRP A O 1
ATOM 3086 N N . GLU A 1 394 ? 23.292 0.608 -47.345 1.00 95.88 394 GLU A N 1
ATOM 3087 C CA . GLU A 1 394 ? 23.563 2.010 -47.020 1.00 95.88 394 GLU A CA 1
ATOM 3088 C C . GLU A 1 394 ? 24.205 2.101 -45.633 1.00 95.88 394 GLU A C 1
ATOM 3090 O O . GLU A 1 394 ? 25.207 2.796 -45.438 1.00 95.88 394 GLU A O 1
ATOM 3095 N N . PHE A 1 395 ? 23.673 1.327 -44.686 1.00 97.31 395 PHE A N 1
ATOM 3096 C CA . PHE A 1 395 ? 24.223 1.216 -43.345 1.00 97.31 395 PHE A CA 1
ATOM 3097 C C . PHE A 1 395 ? 25.646 0.646 -43.343 1.00 97.31 395 PHE A C 1
ATOM 3099 O O . PHE A 1 395 ? 26.551 1.276 -42.795 1.00 97.31 395 PHE A O 1
ATOM 3106 N N . GLU A 1 396 ? 25.884 -0.493 -43.995 1.00 96.88 396 GLU A N 1
ATOM 3107 C CA . GLU A 1 396 ? 27.219 -1.095 -44.080 1.00 96.88 396 GLU A CA 1
ATOM 3108 C C . GLU A 1 396 ? 28.237 -0.159 -44.738 1.00 96.88 396 GLU A C 1
ATOM 3110 O O . GLU A 1 396 ? 29.374 -0.051 -44.275 1.00 96.88 396 GLU A O 1
ATOM 3115 N N . ASN A 1 397 ? 27.829 0.563 -45.786 1.00 95.62 397 ASN A N 1
ATOM 3116 C CA . ASN A 1 397 ? 28.678 1.561 -46.423 1.00 95.62 397 ASN A CA 1
ATOM 3117 C C . ASN A 1 397 ? 29.034 2.699 -45.451 1.00 95.62 397 ASN A C 1
ATOM 3119 O O . ASN A 1 397 ? 30.175 3.156 -45.417 1.00 95.62 397 ASN A O 1
ATOM 3123 N N . SER A 1 398 ? 28.091 3.134 -44.609 1.00 95.88 398 SER A N 1
ATOM 3124 C CA . SER A 1 398 ? 28.366 4.141 -43.576 1.00 95.88 398 SER A CA 1
ATOM 3125 C C . SER A 1 398 ? 29.404 3.667 -42.549 1.00 95.88 398 SER A C 1
ATOM 3127 O O . SER A 1 398 ? 30.269 4.451 -42.161 1.00 95.88 398 SER A O 1
ATOM 3129 N N . LEU A 1 399 ? 29.394 2.378 -42.188 1.00 96.50 399 LEU A N 1
ATOM 3130 C CA . LEU A 1 399 ? 30.371 1.782 -41.273 1.00 96.50 399 LEU A CA 1
ATOM 3131 C C . LEU A 1 399 ? 31.767 1.692 -41.894 1.00 96.50 399 LEU A C 1
ATOM 3133 O O . LEU A 1 399 ? 32.749 2.008 -41.231 1.00 96.50 399 LEU A O 1
ATOM 3137 N N . ARG A 1 400 ? 31.871 1.329 -43.178 1.00 94.69 400 ARG A N 1
ATOM 3138 C CA . ARG A 1 400 ? 33.157 1.306 -43.906 1.00 94.69 400 ARG A CA 1
ATOM 3139 C C . ARG A 1 400 ? 33.761 2.701 -44.088 1.00 94.69 400 ARG A C 1
ATOM 3141 O O . ARG A 1 400 ? 34.966 2.841 -44.255 1.00 94.69 400 ARG A O 1
ATOM 3148 N N . ASN A 1 401 ? 32.945 3.747 -44.020 1.00 93.31 401 ASN A N 1
ATOM 3149 C CA . ASN A 1 401 ? 33.427 5.127 -44.031 1.00 93.31 401 ASN A CA 1
ATOM 3150 C C . ASN A 1 401 ? 33.843 5.637 -42.636 1.00 93.31 401 ASN A C 1
ATOM 3152 O O . ASN A 1 401 ? 34.427 6.719 -42.539 1.00 93.31 401 ASN A O 1
ATOM 3156 N N . ASP A 1 402 ? 33.593 4.882 -41.559 1.00 94.12 402 ASP A N 1
ATOM 3157 C CA . ASP A 1 402 ? 34.032 5.241 -40.209 1.00 94.12 402 ASP A CA 1
ATOM 3158 C C . ASP A 1 402 ? 35.570 5.144 -40.102 1.00 94.12 402 ASP A C 1
ATOM 3160 O O . ASP A 1 402 ? 36.155 4.113 -40.448 1.00 94.12 402 ASP A O 1
ATOM 3164 N N . PRO A 1 403 ? 36.272 6.169 -39.582 1.00 92.81 403 PRO A N 1
ATOM 3165 C CA . PRO A 1 403 ? 37.720 6.111 -39.375 1.00 92.81 403 PRO A CA 1
ATOM 3166 C C . PRO A 1 403 ? 38.201 4.911 -38.544 1.00 92.81 403 PRO A C 1
ATOM 3168 O O . PRO A 1 403 ? 39.339 4.467 -38.714 1.00 92.81 403 PRO A O 1
ATOM 3171 N N . LYS A 1 404 ? 37.361 4.380 -37.646 1.00 91.50 404 LYS A N 1
ATOM 3172 C CA . LYS A 1 404 ? 37.649 3.182 -36.850 1.00 91.50 404 LYS A CA 1
ATOM 3173 C C . LYS A 1 404 ? 37.734 1.927 -37.709 1.00 91.50 404 LYS A C 1
ATOM 3175 O O . LYS A 1 404 ? 38.528 1.055 -37.371 1.00 91.50 404 LYS A O 1
ATOM 3180 N N . TRP A 1 405 ? 37.007 1.857 -38.828 1.00 94.44 405 TRP A N 1
ATOM 3181 C CA . TRP A 1 405 ? 37.051 0.704 -39.728 1.00 94.44 405 TRP A CA 1
ATOM 3182 C C . TRP A 1 405 ? 38.474 0.424 -40.206 1.00 94.44 405 TRP A C 1
ATOM 3184 O O . TRP A 1 405 ? 38.924 -0.711 -40.149 1.00 94.44 405 TRP A O 1
ATOM 3194 N N . ARG A 1 406 ? 39.256 1.457 -40.540 1.00 90.69 406 ARG A N 1
ATOM 3195 C CA . ARG A 1 406 ? 40.655 1.305 -40.992 1.00 90.69 406 ARG A CA 1
ATOM 3196 C C . ARG A 1 406 ? 41.579 0.624 -39.973 1.00 90.69 406 ARG A C 1
ATOM 3198 O O . ARG A 1 406 ? 42.670 0.197 -40.333 1.00 90.69 406 ARG A O 1
ATOM 3205 N N . LYS A 1 407 ? 41.176 0.567 -38.700 1.00 92.25 407 LYS A N 1
ATOM 3206 C CA . LYS A 1 407 ? 41.930 -0.084 -37.620 1.00 92.25 407 LYS A CA 1
ATOM 3207 C C . LYS A 1 407 ? 41.560 -1.557 -37.431 1.00 92.25 407 LYS A C 1
ATOM 3209 O O . LYS A 1 407 ? 42.225 -2.230 -36.654 1.00 92.25 407 LYS A O 1
ATOM 3214 N N . THR A 1 408 ? 40.516 -2.029 -38.104 1.00 94.56 408 THR A N 1
ATOM 3215 C CA . THR A 1 408 ? 40.058 -3.421 -38.045 1.00 94.56 408 THR A CA 1
ATOM 3216 C C . THR A 1 408 ? 40.919 -4.316 -38.923 1.00 94.56 408 THR A C 1
ATOM 3218 O O . THR A 1 408 ? 41.522 -3.859 -39.902 1.00 94.56 408 THR A O 1
ATOM 3221 N N . LYS A 1 409 ? 40.950 -5.605 -38.596 1.00 91.94 409 LYS A N 1
ATOM 3222 C CA . LYS A 1 409 ? 41.647 -6.615 -39.384 1.00 91.94 409 LYS A CA 1
ATOM 3223 C C . LYS A 1 409 ? 41.007 -6.767 -40.763 1.00 91.94 409 LYS A C 1
ATOM 3225 O O . LYS A 1 409 ? 41.718 -6.732 -41.762 1.00 91.94 409 LYS A O 1
ATOM 3230 N N . ASN A 1 410 ? 39.678 -6.819 -40.842 1.00 91.12 410 ASN A N 1
ATOM 3231 C CA . ASN A 1 410 ? 38.975 -6.945 -42.120 1.00 91.12 410 ASN A CA 1
ATOM 3232 C C . ASN A 1 410 ? 39.285 -5.790 -43.106 1.00 91.12 410 ASN A C 1
ATOM 3234 O O . ASN A 1 410 ? 39.329 -6.011 -44.319 1.00 91.12 410 ASN A O 1
ATOM 3238 N N . ALA A 1 411 ? 39.552 -4.574 -42.613 1.00 90.88 411 ALA A N 1
ATOM 3239 C CA . ALA A 1 411 ? 39.923 -3.438 -43.451 1.00 90.88 411 ALA A CA 1
ATOM 3240 C C . ALA A 1 411 ? 41.367 -3.546 -43.934 1.00 90.88 411 ALA A C 1
ATOM 3242 O O . ALA A 1 411 ? 41.639 -3.290 -45.106 1.00 90.88 411 ALA A O 1
ATOM 3243 N N . GLN A 1 412 ? 42.280 -3.941 -43.043 1.00 88.94 412 GLN A N 1
ATOM 3244 C CA . GLN A 1 412 ? 43.685 -4.165 -43.379 1.00 88.94 412 GLN A CA 1
ATOM 3245 C C . GLN A 1 412 ? 43.815 -5.261 -44.439 1.00 88.94 412 GLN A C 1
ATOM 3247 O O . GLN A 1 412 ? 44.458 -5.036 -45.463 1.00 88.94 412 GLN A O 1
ATOM 3252 N N . ASP A 1 413 ? 43.120 -6.385 -44.260 1.00 88.75 413 ASP A N 1
ATOM 3253 C CA . ASP A 1 413 ? 43.105 -7.498 -45.213 1.00 88.75 413 ASP A CA 1
ATOM 3254 C C . ASP A 1 413 ? 42.552 -7.055 -46.581 1.00 88.75 413 ASP A C 1
ATOM 3256 O O . ASP A 1 413 ? 43.136 -7.353 -47.627 1.00 88.75 413 ASP A O 1
ATOM 3260 N N . SER A 1 414 ? 41.470 -6.267 -46.593 1.00 84.81 414 SER A N 1
ATOM 3261 C CA . SER A 1 414 ? 40.889 -5.731 -47.831 1.00 84.81 414 SER A CA 1
ATOM 3262 C C . SER A 1 414 ? 41.813 -4.734 -48.539 1.00 84.81 414 SER A C 1
ATOM 3264 O O . SER A 1 414 ? 41.907 -4.762 -49.766 1.00 84.81 414 SER A O 1
ATOM 3266 N N . MET A 1 415 ? 42.489 -3.848 -47.800 1.00 81.88 415 MET A N 1
ATOM 3267 C CA . MET A 1 415 ? 43.417 -2.863 -48.370 1.00 81.88 415 MET A CA 1
ATOM 3268 C C . MET A 1 415 ? 44.679 -3.530 -48.917 1.00 81.88 415 MET A C 1
ATOM 3270 O O . MET A 1 415 ? 45.129 -3.171 -50.004 1.00 81.88 415 MET A O 1
ATOM 3274 N N . MET A 1 416 ? 45.213 -4.529 -48.210 1.00 80.00 416 MET A N 1
ATOM 3275 C CA . MET A 1 416 ? 46.344 -5.328 -48.683 1.00 80.00 416 MET A CA 1
ATOM 3276 C C . MET A 1 416 ? 45.965 -6.121 -49.936 1.00 80.00 416 MET A C 1
ATOM 3278 O O . MET A 1 416 ? 46.740 -6.148 -50.886 1.00 80.00 416 MET A O 1
ATOM 3282 N N . GLY A 1 417 ? 44.754 -6.686 -50.003 1.00 77.94 417 GLY A N 1
ATOM 3283 C CA . GLY A 1 417 ? 44.247 -7.355 -51.206 1.00 77.94 417 GLY A CA 1
ATOM 3284 C C . GLY A 1 417 ? 44.197 -6.440 -52.436 1.00 77.94 417 GLY A C 1
ATOM 3285 O O . GLY A 1 417 ? 44.671 -6.824 -53.506 1.00 77.94 417 GLY A O 1
ATOM 3286 N N . VAL A 1 418 ? 43.695 -5.209 -52.279 1.00 77.56 418 VAL A N 1
ATOM 3287 C CA . VAL A 1 418 ? 43.675 -4.200 -53.356 1.00 77.56 418 VAL A CA 1
ATOM 3288 C C . VAL A 1 418 ? 45.091 -3.760 -53.727 1.00 77.56 418 VAL A C 1
ATOM 3290 O O . VAL A 1 418 ? 45.412 -3.693 -54.910 1.00 77.56 418 VAL A O 1
ATOM 3293 N N . ALA A 1 419 ? 45.964 -3.514 -52.748 1.00 71.50 419 ALA A N 1
ATOM 3294 C CA . ALA A 1 419 ? 47.359 -3.160 -53.004 1.00 71.50 419 ALA A CA 1
ATOM 3295 C C . ALA A 1 419 ? 48.098 -4.277 -53.760 1.00 71.50 419 ALA A C 1
ATOM 3297 O O . ALA A 1 419 ? 48.798 -3.998 -54.727 1.00 71.50 419 ALA A O 1
ATOM 3298 N N . HIS A 1 420 ? 47.890 -5.542 -53.387 1.00 75.81 420 HIS A N 1
ATOM 3299 C CA . HIS A 1 420 ? 48.433 -6.695 -54.106 1.00 75.81 420 HIS A CA 1
ATOM 3300 C C . HIS A 1 420 ? 47.857 -6.838 -55.517 1.00 75.81 420 HIS A C 1
ATOM 3302 O O . HIS A 1 420 ? 48.581 -7.231 -56.427 1.00 75.81 420 HIS A O 1
ATOM 3308 N N . GLN A 1 421 ? 46.578 -6.525 -55.729 1.00 77.12 421 GLN A N 1
ATOM 3309 C CA . GLN A 1 421 ? 45.985 -6.525 -57.064 1.00 77.12 421 GLN A CA 1
ATOM 3310 C C . GLN A 1 421 ? 46.580 -5.424 -57.945 1.00 77.12 421 GLN A C 1
ATOM 3312 O O . GLN A 1 421 ? 47.022 -5.724 -59.045 1.00 77.12 421 GLN A O 1
ATOM 3317 N N . VAL A 1 422 ? 46.723 -4.203 -57.428 1.00 77.56 422 VAL A N 1
ATOM 3318 C CA . VAL A 1 422 ? 47.414 -3.116 -58.134 1.00 77.56 422 VAL A CA 1
ATOM 3319 C C . VAL A 1 422 ? 48.868 -3.500 -58.425 1.00 77.56 422 VAL A C 1
ATOM 3321 O O . VAL A 1 422 ? 49.325 -3.363 -59.549 1.00 77.56 422 VAL A O 1
ATOM 3324 N N . LEU A 1 423 ? 49.607 -4.052 -57.462 1.00 73.56 423 LEU A N 1
ATOM 3325 C CA . LEU A 1 423 ? 50.986 -4.488 -57.703 1.00 73.56 423 LEU A CA 1
ATOM 3326 C C . LEU A 1 423 ? 51.081 -5.588 -58.773 1.00 73.56 423 LEU A C 1
ATOM 3328 O O . LEU A 1 423 ? 52.026 -5.568 -59.558 1.00 73.56 423 LEU A O 1
ATOM 3332 N N . ARG A 1 424 ? 50.106 -6.503 -58.849 1.00 77.19 424 ARG A N 1
ATOM 3333 C CA . ARG A 1 424 ? 50.007 -7.491 -59.938 1.00 77.19 424 ARG A CA 1
ATOM 3334 C C . ARG A 1 424 ? 49.685 -6.837 -61.282 1.00 77.19 424 ARG A C 1
ATOM 3336 O O . ARG A 1 424 ? 50.362 -7.126 -62.262 1.00 77.19 424 ARG A O 1
ATOM 3343 N N . ASP A 1 425 ? 48.733 -5.909 -61.319 1.00 78.25 425 ASP A N 1
ATOM 3344 C CA . ASP A 1 425 ? 48.332 -5.197 -62.540 1.00 78.25 425 ASP A CA 1
ATOM 3345 C C . ASP A 1 425 ? 49.463 -4.306 -63.098 1.00 78.25 425 ASP A C 1
ATOM 3347 O O . ASP A 1 425 ? 49.540 -4.072 -64.303 1.00 78.25 425 ASP A O 1
ATOM 3351 N N . PHE A 1 426 ? 50.389 -3.860 -62.240 1.00 80.25 426 PHE A N 1
ATOM 3352 C CA . PHE A 1 426 ? 51.607 -3.126 -62.609 1.00 80.25 426 PHE A CA 1
ATOM 3353 C C . PHE A 1 426 ? 52.855 -4.022 -62.784 1.00 80.25 426 PHE A C 1
ATOM 3355 O O . PHE A 1 426 ? 53.953 -3.502 -62.978 1.00 80.25 426 PHE A O 1
ATOM 3362 N N . GLY A 1 427 ? 52.720 -5.355 -62.721 1.00 69.62 427 GLY A N 1
ATOM 3363 C CA . GLY A 1 427 ? 53.819 -6.309 -62.948 1.00 69.62 427 GLY A CA 1
ATOM 3364 C C . GLY A 1 427 ? 54.898 -6.345 -61.856 1.00 69.62 427 GLY A C 1
ATOM 3365 O O . GLY A 1 427 ? 56.014 -6.796 -62.101 1.00 69.62 427 GLY A O 1
ATOM 3366 N N . MET A 1 428 ? 54.588 -5.849 -60.657 1.00 71.25 428 MET A N 1
ATOM 3367 C CA . MET A 1 428 ? 55.511 -5.685 -59.523 1.00 71.25 428 MET A CA 1
ATOM 3368 C C . MET A 1 428 ? 55.354 -6.769 -58.442 1.00 71.25 428 MET A C 1
ATOM 3370 O O . MET A 1 428 ? 56.140 -6.816 -57.497 1.00 71.25 428 MET A O 1
ATOM 3374 N N . ALA A 1 429 ? 54.345 -7.633 -58.555 1.00 58.66 429 ALA A N 1
ATOM 3375 C CA . ALA A 1 429 ? 54.131 -8.788 -57.688 1.00 58.66 429 ALA A CA 1
ATOM 3376 C C . ALA A 1 429 ? 53.721 -9.999 -58.544 1.00 58.66 429 ALA A C 1
ATOM 3378 O O . ALA A 1 429 ? 52.914 -9.836 -59.458 1.00 58.66 429 ALA A O 1
ATOM 3379 N N . TYR A 1 430 ? 54.291 -11.176 -58.256 1.00 60.50 430 TYR A N 1
ATOM 3380 C CA . TYR A 1 430 ? 53.971 -12.454 -58.912 1.00 60.50 430 TYR A CA 1
ATOM 3381 C C . TYR A 1 430 ? 52.842 -13.192 -58.194 1.00 60.50 430 TYR A C 1
ATOM 3383 O O . TYR A 1 430 ? 52.856 -13.201 -56.940 1.00 60.50 430 TYR A O 1
#

pLDDT: mean 83.97, std 15.76, range [24.41, 98.06]

Sequence (430 aa):
MAITFEQFFAAIAQQESGNRYNAVGPQTRYGRAYGKYQVLAPNIGPWTKQYYGRSLSAQQFLNNPQAQEAVARGKLRSYWNKYGARGAASAWYSGNPNLHMSTRSQSGGPSIKGYVDSVLRIASGINAGSAQTSAQATTYSAPETPRMTVSEQAESFGLNLRLINSNKELKRLFDKATAGSWSPDRFQAALRNTKWWRSQSSTLREYVTLRYTDPATWKQNRDNAYASMKALAARVGVKGISSSALWDAVYNKLALGWDDARLQNWFGSKITFKHGQAWGDAAAVWDDLHDLAYQMGMKYSLSWYENATRKIASGKSTIAEHETYIRRQSAGRYAAYGAQIKAGMSVQDLAAPFIEAVSRILELPETDLDAISNSHISKAMRGRDDGQPTPMWEFENSLRNDPKWRKTKNAQDSMMGVAHQVLRDFGMAY

Foldseek 3Di:
DAQDPLLLLVLQLCLQANQFLLDWADQDPQATFAGSNRHHQVVQQVQCCVFVVGGDGRVRSSVDPPSVCRSSSVQLVVQCVVQNSQLSLLCSPPVGSVLSVFQDQDDVGGRSVVSSVSSVVSSVPDPPVVSCVVDDDDPPPPDPPPLQDLQRLCVQLVAGPVLCVVDPQSVVLSVCCSVVVHHSVRSVVVVCVDPVNVVFDPLQVVLSRCCRVPVPVSVVLLVVQLVVLVVLLQQLFQPPDDSVVSSVLSCCCRNVVDDSLVSQLVSLVRHDADPLATGHPLRVQLVLLVVLCQQLLHDDDSVVSSVSSSCCSSVVDHPVVVSVVSLCVSCVQQVQCNVVSVVPHTLQNVLVLVLVLCCVQLVDDSVVDGLHPDPLSVVQSNADPVSHHDDPVNSSVVSCPDPSSCVDPVNVVVVVVVVQVVCVVVVNHD